Protein 8U1I (pd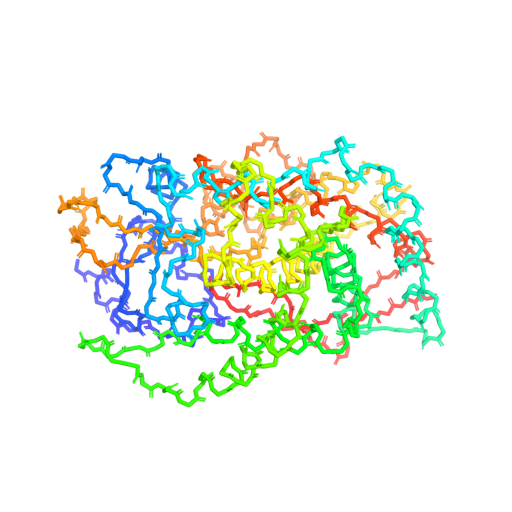b70)

Nearest PDB structures (foldseek):
  8u1i-assembly1_A  TM=1.002E+00  e=2.731E-70  Amycolatopsis thermoflava N1165
  6yct-assembly1_A  TM=9.720E-01  e=8.840E-43  Amycolatopsis sp. ATCC 39116
  6hqr-assembly1_A  TM=9.710E-01  e=1.942E-42  Amycolatopsis sp. ATCC 39116
  6ycn-assembly1_A  TM=9.716E-01  e=2.608E-42  Amycolatopsis sp. ATCC 39116
  6hqn-assembly1_A  TM=9.706E-01  e=2.483E-42  Amycolatopsis sp. ATCC 39116

Sequence (402 aa):
GDTQQEWLATVTVEEQLENDPYPIFEERLRREAPVAWIPAAHAWVASSTWEEACRTTIADDATNFRGGTSPPMHEERVLGTDHILGAEGEETHQQDLRAAVDPPLKKPRAFRRPLLEEQVRPTVRRYLEAIRGQGKAELMADYFEPISVRCVGDVIGLTDVDSSDTLRRWFHALARGIANTAMDAEEGRFTTNPGGFAPADEAGAEIRREEVLEPLVAKLSSAEPDGSALLSHYLHHGRPHGDPRTLEQLLPSLKVIIILGGLQEPGHQCAATFLGLTTRPEQLKRVTEDATLLPRRALTEGLRWMMSPVFSASSRLPLREITMGEATMRPGQTVWLSYGSANRDEAVFDDRRPDVFDLDRATHPHLAFGTGRHLLCSGSAYAPQVARIALEEELFTAFPSIRRLDPAHEEVPVWGWLFRGPQRLDVLWD

B-factor: mean 17.75, std 8.24, range [5.49, 53.95]

Solvent-accessible surface area: 16737 Å² total; per-residue (Å²): 81,107,26,142,113,44,8,71,88,6,55,9,110,86,2,21,92,83,0,61,77,15,2,61,62,0,28,151,73,17,57,7,6,76,1,54,24,0,62,2,25,2,0,0,16,37,103,0,0,92,41,0,0,52,34,56,113,28,3,67,0,0,30,8,59,1,4,89,108,3,7,20,82,102,1,15,68,11,12,56,51,136,74,3,108,25,5,41,32,1,2,19,49,31,19,108,45,101,49,2,110,74,44,10,102,124,68,3,36,54,4,0,122,133,46,6,91,60,1,112,74,97,40,118,5,34,0,2,37,42,0,1,10,6,2,1,0,26,5,9,0,34,14,6,17,2,84,144,13,80,23,96,21,0,49,122,2,4,85,8,0,10,135,0,5,12,17,0,27,14,39,92,116,22,152,53,85,77,76,54,4,0,60,42,4,65,97,4,6,59,42,0,121,139,50,3,64,69,49,7,56,111,7,34,82,125,82,93,50,48,22,5,4,82,3,0,52,80,60,49,90,194,67,73,38,1,70,27,141,82,0,20,14,0,6,28,25,25,2,6,15,23,1,13,26,5,2,23,4,4,0,1,0,0,20,0,0,26,72,79,96,141,12,23,134,108,2,25,130,60,40,113,44,1,68,112,0,2,70,9,0,8,6,22,6,0,5,34,0,0,8,22,6,11,13,3,92,124,93,20,81,43,70,182,2,42,0,114,77,60,57,12,0,2,0,0,4,0,0,0,0,17,10,88,97,43,10,126,154,6,69,43,1,35,5,91,34,85,135,77,93,38,5,10,43,12,26,40,61,23,74,47,32,16,33,38,5,15,31,35,2,0,47,0,0,0,28,18,0,4,103,28,9,83,50,6,124,55,16,107,83,73,136,32,30,34,79,1,3,2,26,14,2,1,98,104,0,13,1,43,33,164

Foldseek 3Di:
DVLQVVLQVDALQCCWAPVQVVLVVCLVPPQWDQRQQQQFIEGFALVVLQCQQAPVPFWFFFDAPLLCLQQNDDALSRDDDPLNVLQCLLAQPCLDCVNCVVCLVVPLLVQQVVLVVVVVVVQWDFCLVRHLLLSQCQSLCQQQVNNPPHSVLLVLQQVLSVQSLSQRGAHNVRHRPCPVSNVSSVVSLVVVCVVVVVVQVVCLVPPDPGSVVSSQDGPDPVVRTDDCVSCRSHVSVCSHCSSPQLSQLLQLLVVLCQVPVVSLLVCLVPLVLLLLSSQLSCLQAQQQQFQGWIFTPAQDDDPPDGGGGPGIYTYRLNSNSQHCVQFPNSNHRDSPGDDDDGQSQHDHPNRNSNVNPSSSSSSSSVNSNSPVAVQKHFDPVDDFRWTDNRGIGTPITIIHGD

Organism: NCBI:txid1068979

Radius of gyration: 20.67 Å; Cα contacts (8 Å, |Δi|>4): 746; chains: 1; bounding box: 56×45×60 Å

Secondary structure (DSSP, 8-state):
-HHHHHHTT--HHHHHH-HHHHHHHHHHH-SEEEEGGGTEEEE-SHHHHHHHHH-TTTEEE---HHHHHHT-SS-TTT--HHHHHHHHHHHSGGGSHHHHHHHIIIIIHHHHHHHHHHHHHHTEEEHIIIIIHHHHHHHHHTTTT-TTS-HHHHHHHHHHHHHHHH---B-TTS-BS-GGGGHHHHHHHHHHHHHHHHHHHHHHHS--SSHHHHHHHTTS-TT-PPPHHHHHHHHHHIIIIIHHHHHHHHHHHHHHHHTSHHHHHHHHH-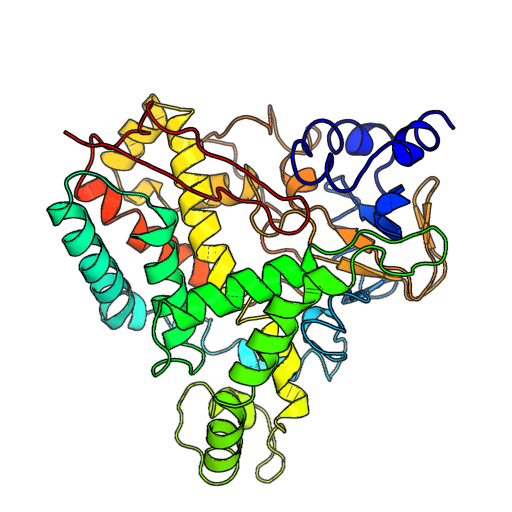GGGHHHHHHHHHHHT-SBSS-EEEEESS-EEETTEEE-TT--EEE-HHHHTT-TTTSSSTTS--TTPPP---STT--GGG--TTTTHHHHHHHHHHHHHHHH-TT-EE-TTS---EE-SSB-EES--EEE--

Structure (mmCIF, N/CA/C/O backbone):
data_8U1I
#
_entry.id   8U1I
#
_cell.length_a   57.414
_cell.length_b   62.764
_cell.length_c   58.078
_cell.angle_alpha   90.000
_cell.angle_beta   104.580
_cell.angle_gamma   90.000
#
_symmetry.space_group_name_H-M   'P 1 21 1'
#
loop_
_entity.id
_entity.type
_entity.pdbx_description
1 polymer 'Cytochrome P450'
2 non-polymer 'PROTOPORPHYRIN IX CONTAINING FE'
3 non-polymer 2,6-dimethoxy-4-methylphenol
4 non-polymer 'NITRATE ION'
5 water water
#
loop_
_atom_site.group_PDB
_atom_site.id
_atom_site.type_symbol
_atom_site.label_atom_id
_atom_site.label_alt_id
_atom_site.label_comp_id
_atom_site.label_asym_id
_atom_site.label_entity_id
_atom_site.label_seq_id
_atom_site.pdbx_PDB_ins_code
_atom_site.Cartn_x
_atom_site.Cartn_y
_atom_site.Cartn_z
_atom_site.occupancy
_atom_site.B_iso_or_equiv
_atom_site.auth_seq_id
_atom_site.auth_comp_id
_atom_site.auth_asym_id
_atom_site.auth_atom_id
_atom_site.pdbx_PDB_model_num
ATOM 1 N N . GLY A 1 11 ? 4.41016 7.95470 -27.84684 1.000 27.51750 9 GLY A N 1
ATOM 2 C CA . GLY A 1 11 ? 4.92084 6.69737 -28.36661 1.000 25.54693 9 GLY A CA 1
ATOM 3 C C . GLY A 1 11 ? 6.39704 6.47879 -28.08981 1.000 23.10402 9 GLY A C 1
ATOM 4 O O . GLY A 1 11 ? 6.78817 5.38653 -27.66488 1.000 22.37930 9 GLY A O 1
ATOM 5 N N . ASP A 1 12 ? 7.21349 7.51965 -28.30356 1.000 22.69382 10 ASP A N 1
ATOM 6 C CA . ASP A 1 12 ? 8.63497 7.41064 -27.98854 1.000 21.69004 10 ASP A CA 1
ATOM 7 C C . ASP A 1 12 ? 8.84607 7.05765 -26.52314 1.000 18.96171 10 ASP A C 1
ATOM 8 O O . ASP A 1 12 ? 9.69687 6.22517 -26.19523 1.000 17.66482 10 ASP A O 1
ATOM 13 N N . THR A 1 13 ? 8.09744 7.70042 -25.62477 1.000 18.77192 11 THR A N 1
ATOM 14 C CA . THR A 1 13 ? 8.28079 7.43828 -24.20365 1.000 18.20542 11 THR A CA 1
ATOM 15 C C . THR A 1 13 ? 7.89522 6.00359 -23.86537 1.000 16.62891 11 THR A C 1
ATOM 16 O O . THR A 1 13 ? 8.62324 5.31244 -23.14012 1.000 16.73790 11 THR A O 1
ATOM 20 N N . GLN A 1 14 ? 6.77428 5.52408 -24.40788 1.000 17.79021 12 GLN A N 1
ATOM 21 C CA A GLN A 1 14 ? 6.35564 4.14966 -24.14526 0.530 17.55885 12 GLN A CA 1
ATOM 22 C CA B GLN A 1 14 ? 6.36228 4.15152 -24.13344 0.470 18.09633 12 GLN A CA 1
ATOM 23 C C . GLN A 1 14 ? 7.37698 3.14410 -24.67047 1.000 16.45288 12 GLN A C 1
ATOM 24 O O . GLN A 1 14 ? 7.68240 2.14308 -24.00590 1.000 16.21976 12 GLN A O 1
ATOM 35 N N . GLU A 1 15 ? 7.92833 3.39559 -25.86195 1.000 15.47845 13 GLU A N 1
ATOM 36 C CA . GLU A 1 15 ? 8.94905 2.49679 -26.40314 1.000 14.89615 13 GLU A CA 1
ATOM 37 C C . GLU A 1 15 ? 10.16827 2.44955 -25.49531 1.000 13.91817 13 GLU A C 1
ATOM 38 O O . GLU A 1 15 ? 10.69447 1.37528 -25.19028 1.000 14.67849 13 GLU A O 1
ATOM 44 N N . TRP A 1 16 ? 10.59962 3.60764 -25.00720 1.000 13.76577 14 TRP A N 1
ATOM 45 C CA . TRP A 1 16 ? 11.74521 3.66347 -24.11026 1.000 13.97733 14 TRP A CA 1
ATOM 46 C C . TRP A 1 16 ? 11.44737 2.93923 -22.80193 1.000 13.63003 14 TRP A C 1
ATOM 47 O O . TRP A 1 16 ? 12.27895 2.16843 -22.29954 1.000 13.69237 14 TRP A O 1
ATOM 58 N N . LEU A 1 17 ? 10.25031 3.13221 -22.24846 1.000 13.84162 15 LEU A N 1
ATOM 59 C CA . LEU A 1 17 ? 9.95977 2.47068 -20.97988 1.000 14.08998 15 LEU A CA 1
ATOM 60 C C . LEU A 1 17 ? 9.95922 0.95263 -21.11176 1.000 13.45025 15 LEU A C 1
ATOM 61 O O . LEU A 1 17 ? 10.25500 0.24998 -20.14433 1.000 13.79614 15 LEU A O 1
ATOM 66 N N . ALA A 1 18 ? 9.64998 0.42501 -22.30126 1.000 13.44508 16 ALA A N 1
ATOM 67 C CA . ALA A 1 18 ? 9.70165 -1.01948 -22.47993 1.000 14.02653 16 ALA A CA 1
ATOM 68 C C . ALA A 1 18 ? 11.12804 -1.55308 -22.39275 1.000 14.32712 16 ALA A C 1
ATOM 69 O O . ALA A 1 18 ? 11.31609 -2.75843 -22.20407 1.000 15.79525 16 ALA A O 1
ATOM 71 N N . THR A 1 19 ? 12.13039 -0.67668 -22.48924 1.000 13.76115 17 THR A N 1
ATOM 72 C CA . THR A 1 19 ? 13.52860 -1.08656 -22.42889 1.000 14.24457 17 THR A CA 1
ATOM 73 C C . THR A 1 19 ? 14.12287 -0.93469 -21.03811 1.000 13.63570 17 THR A C 1
ATOM 74 O O . THR A 1 19 ? 15.26215 -1.36301 -20.81668 1.000 15.51138 17 THR A O 1
ATOM 78 N N . VAL A 1 20 ? 13.41433 -0.29441 -20.11590 1.000 13.14592 18 VAL A N 1
ATOM 79 C CA . VAL A 1 20 ? 13.97017 -0.02162 -18.79954 1.000 13.81176 18 VAL A CA 1
ATOM 80 C C . VAL A 1 20 ? 13.86796 -1.27877 -17.94776 1.000 13.74006 18 VAL A C 1
ATOM 81 O O . VAL A 1 20 ? 12.80378 -1.89493 -17.85940 1.000 15.34488 18 VAL A O 1
ATOM 85 N N . THR A 1 21 ? 14.96960 -1.66677 -17.32763 1.000 13.65559 19 THR A N 1
ATOM 86 C CA . THR A 1 21 ? 14.95206 -2.85027 -16.47885 1.000 13.70812 19 THR A CA 1
ATOM 87 C C . THR A 1 21 ? 14.93411 -2.44574 -15.01205 1.000 12.65023 19 THR A C 1
ATOM 88 O O . THR A 1 21 ? 15.30519 -1.32569 -14.64537 1.000 12.77252 19 THR A O 1
ATOM 92 N N . VAL A 1 22 ? 14.55060 -3.40407 -14.16150 1.000 13.10804 20 VAL A N 1
ATOM 93 C CA . VAL A 1 22 ? 14.63064 -3.16186 -12.72154 1.000 12.99715 20 VAL A CA 1
ATOM 94 C C . VAL A 1 22 ? 16.06580 -2.84909 -12.32558 1.000 12.66272 20 VAL A C 1
ATOM 95 O O . VAL A 1 22 ? 16.31457 -1.96636 -11.49950 1.000 12.32280 20 VAL A O 1
ATOM 99 N N . GLU A 1 23 ? 17.03531 -3.53168 -12.95037 1.000 14.34019 21 GLU A N 1
ATOM 100 C CA A GLU A 1 23 ? 18.44089 -3.28664 -12.64662 0.566 15.16696 21 GLU A CA 1
ATOM 101 C CA B GLU A 1 23 ? 18.44253 -3.28601 -12.64081 0.434 14.55944 21 GLU A CA 1
ATOM 102 C C . GLU A 1 23 ? 18.83332 -1.84218 -12.94758 1.000 13.63436 21 GLU A C 1
ATOM 103 O O . GLU A 1 23 ? 19.55978 -1.20580 -12.16279 1.000 13.35848 21 GLU A O 1
ATOM 114 N N . GLN A 1 24 ? 18.35682 -1.29846 -14.07622 1.000 13.24162 22 GLN A N 1
ATOM 115 C CA . GLN A 1 24 ? 18.67073 0.08786 -14.40869 1.000 12.98213 22 GLN A CA 1
ATOM 116 C C . GLN A 1 24 ? 18.05231 1.04724 -13.40360 1.000 10.88388 22 GLN A C 1
ATOM 117 O O . GLN A 1 24 ? 18.69006 2.03086 -12.99661 1.000 12.09586 22 GLN A O 1
ATOM 123 N N . LEU A 1 25 ? 16.80707 0.78498 -13.00309 1.000 10.72100 23 LEU A N 1
ATOM 124 C CA . LEU A 1 25 ? 16.17400 1.60932 -11.97517 1.000 10.20393 23 LEU A CA 1
ATOM 125 C C . LEU A 1 25 ? 16.95680 1.55568 -10.67190 1.000 10.10627 23 LEU A C 1
ATOM 126 O O . LEU A 1 25 ? 17.09341 2.57286 -9.98690 1.000 10.54839 23 LEU A O 1
ATOM 131 N N . GLU A 1 26 ? 17.46848 0.37038 -10.30948 1.000 10.33540 24 GLU A N 1
ATOM 132 C CA . GLU A 1 26 ? 18.17395 0.22310 -9.03732 1.000 10.68928 24 GLU A CA 1
ATOM 133 C C . GLU A 1 26 ? 19.53035 0.91017 -9.07061 1.000 10.69753 24 GLU A C 1
ATOM 134 O O . GLU A 1 26 ? 19.99717 1.41833 -8.04324 1.000 12.27130 24 GLU A O 1
ATOM 140 N N . ASN A 1 27 ? 20.20182 0.89101 -10.22734 1.000 11.12248 25 ASN A N 1
ATOM 141 C CA . ASN A 1 27 ? 21.59152 1.30211 -10.27877 1.000 12.57217 25 ASN A CA 1
ATOM 142 C C . ASN A 1 27 ? 21.78818 2.69006 -10.85985 1.000 11.87644 25 ASN A C 1
ATOM 143 O O . ASN A 1 27 ? 22.79985 3.32436 -10.53567 1.000 13.66904 25 ASN A O 1
ATOM 148 N N . ASP A 1 28 ? 20.84795 3.18179 -11.66810 1.000 11.35537 26 ASP A N 1
ATOM 149 C CA . ASP A 1 28 ? 21.04633 4.50563 -12.25229 1.000 12.29890 26 ASP A CA 1
ATOM 150 C C . ASP A 1 28 ? 19.67818 5.15401 -12.45056 1.000 12.41413 26 ASP A C 1
ATOM 151 O O . ASP A 1 28 ? 19.27160 5.47275 -13.57647 1.000 12.77961 26 ASP A O 1
ATOM 156 N N . PRO A 1 29 ? 18.94773 5.41427 -11.35779 1.000 10.99646 27 PRO A N 1
ATOM 157 C CA . PRO A 1 29 ? 17.58377 5.94101 -11.50873 1.000 10.99104 27 PRO A CA 1
ATOM 158 C C . PRO A 1 29 ? 17.52447 7.38860 -11.98441 1.000 10.32127 27 PRO A C 1
ATOM 159 O O . PRO A 1 29 ? 16.50542 7.77245 -12.56913 1.000 10.52170 27 PRO A O 1
ATOM 163 N N . TYR A 1 30 ? 18.51448 8.22822 -11.67435 1.000 10.80617 28 TYR A N 1
ATOM 164 C CA . TYR A 1 30 ? 18.29614 9.66196 -11.87877 1.000 10.57828 28 TYR A CA 1
ATOM 165 C C . TYR A 1 30 ? 18.02809 10.02931 -13.33080 1.000 11.10127 28 TYR A C 1
ATOM 166 O O . TYR A 1 30 ? 17.10949 10.83134 -13.57900 1.000 11.44231 28 TYR A O 1
ATOM 175 N N . PRO A 1 31 ? 18.72233 9.46265 -14.32508 1.000 11.42602 29 PRO A N 1
ATOM 176 C CA . PRO A 1 31 ? 18.39392 9.81763 -15.71676 1.000 11.92298 29 PRO A CA 1
ATOM 177 C C . PRO A 1 31 ? 17.03005 9.32968 -16.13718 1.000 11.48277 29 PRO A C 1
ATOM 178 O O . PRO A 1 31 ? 16.38951 9.94850 -16.99318 1.000 12.26169 29 PRO A O 1
ATOM 182 N N . ILE A 1 32 ? 16.57243 8.22132 -15.55826 1.000 10.06539 30 ILE A N 1
ATOM 183 C CA . ILE A 1 32 ? 15.24899 7.72501 -15.88000 1.000 9.73533 30 ILE A CA 1
ATOM 184 C C . ILE A 1 32 ? 14.19622 8.69004 -15.37030 1.000 9.20354 30 ILE A C 1
ATOM 185 O O . ILE A 1 32 ? 13.28799 9.09041 -16.10816 1.000 9.86735 30 ILE A O 1
ATOM 190 N N . PHE A 1 33 ? 14.29184 9.06647 -14.08616 1.000 9.75074 31 PHE A N 1
ATOM 191 C CA . PHE A 1 33 ? 13.31676 10.00585 -13.54634 1.000 9.97211 31 PHE A CA 1
ATOM 192 C C . PHE A 1 33 ? 13.40491 11.38361 -14.18499 1.000 9.83126 31 PHE A C 1
ATOM 193 O O . PHE A 1 33 ? 12.37688 12.04776 -14.30625 1.000 10.21641 31 PHE A O 1
ATOM 201 N N . GLU A 1 34 ? 14.59301 11.83114 -14.58566 1.000 10.13718 32 GLU A N 1
ATOM 202 C CA A GLU A 1 34 ? 14.68600 13.10592 -15.29110 0.519 11.15130 32 GLU A CA 1
ATOM 203 C CA B GLU A 1 34 ? 14.69395 13.10228 -15.29421 0.481 11.39402 32 GLU A CA 1
ATOM 204 C C . GLU A 1 34 ? 13.85198 13.07840 -16.56480 1.000 10.96103 32 GLU A C 1
ATOM 205 O O . GLU A 1 34 ? 13.13573 14.04186 -16.87259 1.000 12.22811 32 GLU A O 1
ATOM 216 N N . ARG A 1 35 ? 13.92101 11.97750 -17.31699 1.000 11.05336 33 ARG A N 1
ATOM 217 C CA . ARG A 1 35 ? 13.13071 11.89157 -18.53404 1.000 12.17657 33 ARG A CA 1
ATOM 218 C C . ARG A 1 35 ? 11.64789 11.78019 -18.22817 1.000 10.96605 33 ARG A C 1
ATOM 219 O O . ARG A 1 35 ? 10.81645 12.41014 -18.89795 1.000 12.29644 33 ARG A O 1
ATOM 227 N N . LEU A 1 36 ? 11.28774 10.96356 -17.23169 1.000 10.57842 34 LEU A N 1
ATOM 228 C CA . LEU A 1 36 ? 9.88359 10.84667 -16.86060 1.000 9.71139 34 LEU A CA 1
ATOM 229 C C . LEU A 1 36 ? 9.29112 12.19351 -16.44395 1.000 10.04302 34 LEU A C 1
ATOM 230 O O . LEU A 1 36 ? 8.14916 12.50527 -16.79480 1.000 11.11984 34 LEU A O 1
ATOM 235 N N . ARG A 1 37 ? 10.02148 12.98254 -15.65190 1.000 10.29976 35 ARG A N 1
ATOM 236 C CA . ARG A 1 37 ? 9.45665 14.26834 -15.22959 1.000 11.10253 35 ARG A CA 1
ATOM 237 C C . ARG A 1 37 ? 9.11899 15.13941 -16.42164 1.000 12.85605 35 ARG A C 1
ATOM 238 O O . ARG A 1 37 ? 8.12009 15.86881 -16.39200 1.000 14.27012 35 ARG A O 1
ATOM 246 N N . ARG A 1 38 ? 9.92354 15.05286 -17.48728 1.000 13.57818 36 ARG A N 1
ATOM 247 C CA . ARG A 1 38 ? 9.69172 15.85463 -18.68118 1.000 15.24529 36 ARG A CA 1
ATOM 248 C C . ARG A 1 38 ? 8.56320 15.28179 -19.53216 1.000 15.44502 36 ARG A C 1
ATOM 249 O O . ARG A 1 38 ? 7.76039 16.03658 -20.09272 1.000 18.36812 36 ARG A O 1
ATOM 257 N N . GLU A 1 39 ? 8.48020 13.95646 -19.64048 1.000 13.69326 37 GLU A N 1
ATOM 258 C CA . GLU A 1 39 ? 7.69722 13.30471 -20.68228 1.000 14.32939 37 GLU A CA 1
ATOM 259 C C . GLU A 1 39 ? 6.44432 12.59479 -20.19840 1.000 12.80666 37 GLU A C 1
ATOM 260 O O . GLU A 1 39 ? 5.51363 12.42508 -20.99069 1.000 14.42893 37 GLU A O 1
ATOM 266 N N . ALA A 1 40 ? 6.39063 12.14511 -18.94171 1.000 12.01123 38 ALA A N 1
ATOM 267 C CA . ALA A 1 40 ? 5.27845 11.30540 -18.51434 1.000 11.87260 38 ALA A CA 1
ATOM 268 C C . ALA A 1 40 ? 5.20788 11.34086 -16.99645 1.000 10.44293 38 ALA A C 1
ATOM 269 O O . ALA A 1 40 ? 5.75975 10.44767 -16.32751 1.000 11.33459 38 ALA A O 1
ATOM 271 N N . PRO A 1 41 ? 4.56043 12.36123 -16.42137 1.000 10.49879 39 PRO A N 1
ATOM 272 C CA . PRO A 1 41 ? 4.47646 12.47891 -14.95093 1.000 10.46936 39 PRO A CA 1
ATOM 273 C C . PRO A 1 41 ? 3.95325 11.24876 -14.24172 1.000 9.87524 39 PRO A C 1
ATOM 274 O O . PRO A 1 41 ? 4.35501 11.00079 -13.09697 1.000 9.57138 39 PRO A O 1
ATOM 278 N N . VAL A 1 42 ? 3.04400 10.51352 -14.86506 1.000 9.26303 40 VAL A N 1
ATOM 279 C CA . VAL A 1 42 ? 2.64571 9.18209 -14.40920 1.000 9.38389 40 VAL A CA 1
ATOM 280 C C . VAL A 1 42 ? 2.87677 8.23330 -15.57612 1.000 9.32812 40 VAL A C 1
ATOM 281 O O . VAL A 1 42 ? 2.42907 8.52231 -16.69295 1.000 10.92498 40 VAL A O 1
ATOM 285 N N . ALA A 1 43 ? 3.55877 7.10973 -15.32596 1.000 9.89845 41 ALA A N 1
ATOM 286 C CA . ALA A 1 43 ? 3.95941 6.24774 -16.42694 1.000 10.44864 41 ALA A CA 1
ATOM 287 C C . ALA A 1 43 ? 3.93670 4.79869 -15.96628 1.000 10.45810 41 ALA A C 1
ATOM 288 O O . ALA A 1 43 ? 4.24138 4.49334 -14.81492 1.000 10.33500 41 ALA A O 1
ATOM 290 N N . TRP A 1 44 ? 3.58818 3.90389 -16.88353 1.000 10.56050 42 TRP A N 1
ATOM 291 C CA . TRP A 1 44 ? 3.62683 2.46889 -16.62846 1.000 10.66487 42 TRP A CA 1
ATOM 292 C C . TRP A 1 44 ? 5.03424 1.96498 -16.88787 1.000 10.61364 42 TRP A C 1
ATOM 293 O O . TRP A 1 44 ? 5.60016 2.21026 -17.95348 1.000 11.80889 42 TRP A O 1
ATOM 304 N N . ILE A 1 45 ? 5.56039 1.19843 -15.93952 1.000 10.27717 43 ILE A N 1
ATOM 305 C CA . ILE A 1 45 ? 6.89118 0.60021 -16.01366 1.000 11.73690 43 ILE A CA 1
ATOM 306 C C . ILE A 1 45 ? 6.68240 -0.89753 -16.20395 1.000 11.06517 43 ILE A C 1
ATOM 307 O O . ILE A 1 45 ? 6.42979 -1.61363 -15.21791 1.000 11.18907 43 ILE A O 1
ATOM 312 N N . PRO A 1 46 ? 6.76950 -1.42633 -17.43283 1.000 11.48054 44 PRO A N 1
ATOM 313 C CA . PRO A 1 46 ? 6.49551 -2.86458 -17.60325 1.000 12.65023 44 PRO A CA 1
ATOM 314 C C . PRO A 1 46 ? 7.36428 -3.76188 -16.73849 1.000 11.76247 44 PRO A C 1
ATOM 315 O O . PRO A 1 46 ? 6.87444 -4.78069 -16.22080 1.000 13.17315 44 PRO A O 1
ATOM 319 N N . ALA A 1 47 ? 8.63901 -3.41479 -16.53846 1.000 11.91344 45 ALA A N 1
ATOM 320 C CA . ALA A 1 47 ? 9.52854 -4.28607 -15.77123 1.000 12.79556 45 ALA A CA 1
ATOM 321 C C . ALA A 1 47 ? 9.06070 -4.48257 -14.33858 1.000 12.22622 45 ALA A C 1
ATOM 322 O O . ALA A 1 47 ? 9.38790 -5.50109 -13.71755 1.000 13.40716 45 ALA A O 1
ATOM 324 N N . ALA A 1 48 ? 8.31861 -3.52076 -13.79778 1.000 11.60034 46 ALA A N 1
ATOM 325 C CA . ALA A 1 48 ? 7.81878 -3.57945 -12.43552 1.000 10.75653 46 ALA A CA 1
ATOM 326 C C . ALA A 1 48 ? 6.31700 -3.81782 -12.36438 1.000 10.56596 46 ALA A C 1
ATOM 327 O O . ALA A 1 48 ? 5.78003 -3.86911 -11.25253 1.000 10.60056 46 ALA A O 1
ATOM 329 N N . HIS A 1 49 ? 5.62864 -3.97189 -13.50130 1.000 9.96423 47 HIS A N 1
ATOM 330 C CA . HIS A 1 49 ? 4.18614 -4.16190 -13.53497 1.000 10.78812 47 HIS A CA 1
ATOM 331 C C . HIS A 1 49 ? 3.46729 -3.14780 -12.64663 1.000 10.03783 47 HIS A C 1
ATOM 332 O O . HIS A 1 49 ? 2.62772 -3.50769 -11.82570 1.000 10.47855 47 HIS A O 1
ATOM 339 N N . ALA A 1 50 ? 3.79125 -1.86625 -12.81579 1.000 9.76238 48 ALA A N 1
ATOM 340 C CA . ALA A 1 50 ? 3.20655 -0.84480 -11.95211 1.000 9.49069 48 ALA A CA 1
ATOM 341 C C . ALA A 1 50 ? 3.40181 0.51950 -12.58580 1.000 9.47040 48 ALA A C 1
ATOM 342 O O . ALA A 1 50 ? 4.24888 0.69722 -13.46276 1.000 9.71698 48 ALA A O 1
ATOM 344 N N . TRP A 1 51 ? 2.59460 1.47858 -12.12611 1.000 9.48435 49 TRP A N 1
ATOM 345 C CA . TRP A 1 51 ? 2.76358 2.88104 -12.47331 1.000 9.17712 49 TRP A CA 1
ATOM 346 C C . TRP A 1 51 ? 3.76965 3.52350 -11.53078 1.000 8.72890 49 TRP A C 1
ATOM 347 O O . TRP A 1 51 ? 3.93123 3.08513 -10.38653 1.000 9.13832 49 TRP A O 1
ATOM 358 N N . VAL A 1 52 ? 4.38883 4.60856 -12.00011 1.000 8.56625 50 VAL A N 1
ATOM 359 C CA . VAL A 1 52 ? 5.18068 5.46782 -11.12554 1.000 8.77620 50 VAL A CA 1
ATOM 360 C C . VAL A 1 52 ? 4.84040 6.91351 -11.43658 1.000 8.29606 50 VAL A C 1
ATOM 361 O O . VAL A 1 52 ? 4.77293 7.31185 -12.60623 1.000 9.24003 50 VAL A O 1
ATOM 365 N N . ALA A 1 53 ? 4.70226 7.70758 -10.38487 1.000 8.31198 51 ALA A N 1
ATOM 366 C CA . ALA A 1 53 ? 4.54332 9.15536 -10.48971 1.000 8.52098 51 ALA A CA 1
ATOM 367 C C . ALA A 1 53 ? 5.88597 9.79406 -10.19297 1.000 7.94017 51 ALA A C 1
ATOM 368 O O . ALA A 1 53 ? 6.53938 9.44789 -9.19966 1.000 8.62613 51 ALA A O 1
ATOM 370 N N . SER A 1 54 ? 6.31614 10.73791 -11.05379 1.000 8.37118 52 SER A N 1
ATOM 371 C CA A SER A 1 54 ? 7.67672 11.25291 -10.98141 0.483 8.51591 52 SER A CA 1
ATOM 372 C CA B SER A 1 54 ? 7.67594 11.25739 -10.99062 0.517 8.46411 52 SER A CA 1
ATOM 373 C C . SER A 1 54 ? 7.77489 12.74841 -10.71598 1.000 8.03530 52 SER A C 1
ATOM 374 O O . SER A 1 54 ? 8.83003 13.19368 -10.26564 1.000 9.02840 52 SER A O 1
ATOM 379 N N . THR A 1 55 ? 6.74243 13.53540 -11.00967 1.000 8.81887 53 THR A N 1
ATOM 380 C CA . THR A 1 55 ? 6.84140 14.96550 -10.75138 1.000 8.92503 53 THR A CA 1
ATOM 381 C C . THR A 1 55 ? 6.32775 15.27765 -9.35663 1.000 8.80369 53 THR A C 1
ATOM 382 O O . THR A 1 55 ? 5.59693 14.49672 -8.73252 1.000 8.62333 53 THR A O 1
ATOM 386 N N . TRP A 1 56 ? 6.68803 16.46849 -8.87344 1.000 8.99523 54 TRP A N 1
ATOM 387 C CA . TRP A 1 56 ? 6.15599 16.94614 -7.60802 1.000 8.51848 54 TRP A CA 1
ATOM 388 C C . TRP A 1 56 ? 4.62932 16.93706 -7.62096 1.000 7.90244 54 TRP A C 1
ATOM 389 O O . TRP A 1 56 ? 3.97732 16.40625 -6.71048 1.000 9.31789 54 TRP A O 1
ATOM 400 N N . GLU A 1 57 ? 4.02858 17.56962 -8.63199 1.000 8.51968 55 GLU A N 1
ATOM 401 C CA A GLU A 1 57 ? 2.57287 17.68758 -8.71011 0.320 7.37361 55 GLU A CA 1
ATOM 402 C CA B GLU A 1 57 ? 2.58215 17.67331 -8.58206 0.680 9.99128 55 GLU A CA 1
ATOM 403 C C . GLU A 1 57 ? 1.89454 16.32420 -8.77320 1.000 8.39794 55 GLU A C 1
ATOM 404 O O . GLU A 1 57 ? 0.85474 16.09806 -8.15759 1.000 9.08145 55 GLU A O 1
ATOM 415 N N . ALA A 1 58 ? 2.43272 15.41931 -9.59274 1.000 8.81568 56 ALA A N 1
ATOM 416 C CA . ALA A 1 58 ? 1.75710 14.12543 -9.70976 1.000 8.33966 56 ALA A CA 1
ATOM 417 C C . ALA A 1 58 ? 1.82761 13.37984 -8.38179 1.000 8.22024 56 ALA A C 1
ATOM 418 O O . ALA A 1 58 ? 0.83215 12.79865 -7.92634 1.000 9.05471 56 ALA A O 1
ATOM 420 N N . CYS A 1 59 ? 2.99608 13.39437 -7.74372 1.000 7.94564 57 CYS A N 1
ATOM 421 C CA . CYS A 1 59 ? 3.13748 12.71245 -6.45811 1.000 7.77807 57 CYS A CA 1
ATOM 422 C C . CYS A 1 59 ? 2.23859 13.33195 -5.41636 1.000 8.87074 57 CYS A C 1
ATOM 423 O O . CYS A 1 59 ? 1.57774 12.62471 -4.65168 1.000 9.60050 57 CYS A O 1
ATOM 426 N N . ARG A 1 60 ? 2.26864 14.66431 -5.31092 1.000 9.13905 58 ARG A N 1
ATOM 427 C CA . ARG A 1 60 ? 1.51653 15.31395 -4.24661 1.000 10.38264 58 ARG A CA 1
ATOM 428 C C . ARG A 1 60 ? 0.03305 15.08016 -4.43789 1.000 10.31114 58 ARG A C 1
ATOM 429 O O . ARG A 1 60 ? -0.69051 14.77520 -3.47483 1.000 10.94535 58 ARG A O 1
ATOM 437 N N . THR A 1 61 ? -0.44723 15.22448 -5.66830 1.000 9.46004 59 THR A N 1
ATOM 438 C CA A THR A 1 61 ? -1.87392 15.09144 -5.90481 0.807 9.93947 59 THR A CA 1
ATOM 439 C CA B THR A 1 61 ? -1.88454 15.08926 -5.88187 0.193 10.17180 59 THR A CA 1
ATOM 440 C C . THR A 1 61 ? -2.35674 13.68047 -5.60116 1.000 10.49582 59 THR A C 1
ATOM 441 O O . THR A 1 61 ? -3.38344 13.49737 -4.93364 1.000 12.23449 59 THR A O 1
ATOM 448 N N . ILE A 1 62 ? -1.63058 12.67183 -6.09971 1.000 9.57785 60 ILE A N 1
ATOM 449 C CA . ILE A 1 62 ? -2.06055 11.29465 -5.87233 1.000 9.21304 60 ILE A CA 1
ATOM 450 C C . ILE A 1 62 ? -1.97093 10.94612 -4.39272 1.000 8.75029 60 ILE A C 1
ATOM 451 O O . ILE A 1 62 ? -2.85941 10.26190 -3.84681 1.000 10.09929 60 ILE A O 1
ATOM 456 N N . ALA A 1 63 ? -0.90623 11.41192 -3.72490 1.000 9.21609 61 ALA A N 1
ATOM 457 C CA . ALA A 1 63 ? -0.76047 11.12187 -2.29925 1.000 8.89072 61 ALA A CA 1
ATOM 458 C C . ALA A 1 63 ? -1.88733 11.71013 -1.48880 1.000 9.47923 61 ALA A C 1
ATOM 459 O O . ALA A 1 63 ? -2.39586 11.04655 -0.58156 1.000 9.48724 61 ALA A O 1
ATOM 461 N N . ASP A 1 64 ? -2.24358 12.95864 -1.76981 1.000 9.47381 62 ASP A N 1
ATOM 462 C CA . ASP A 1 64 ? -3.21136 13.66476 -0.94691 1.000 10.25829 62 ASP A CA 1
ATOM 463 C C . ASP A 1 64 ? -4.64997 13.28868 -1.26302 1.000 10.28858 62 ASP A C 1
ATOM 464 O O . ASP A 1 64 ? -5.50934 13.38680 -0.37734 1.000 11.83652 62 ASP A O 1
ATOM 469 N N . ASP A 1 65 ? -4.93970 12.86884 -2.49980 1.000 10.33895 63 ASP A N 1
ATOM 470 C CA . ASP A 1 65 ? -6.32387 12.71375 -2.96844 1.000 10.82071 63 ASP A CA 1
ATOM 471 C C . ASP A 1 65 ? -6.91297 11.42519 -2.39889 1.000 11.37892 63 ASP A C 1
ATOM 472 O O . ASP A 1 65 ? -6.72283 10.34040 -2.95025 1.000 12.65755 63 ASP A O 1
ATOM 477 N N . ALA A 1 66 ? -7.62916 11.54933 -1.29176 1.000 11.83472 64 ALA A N 1
ATOM 478 C 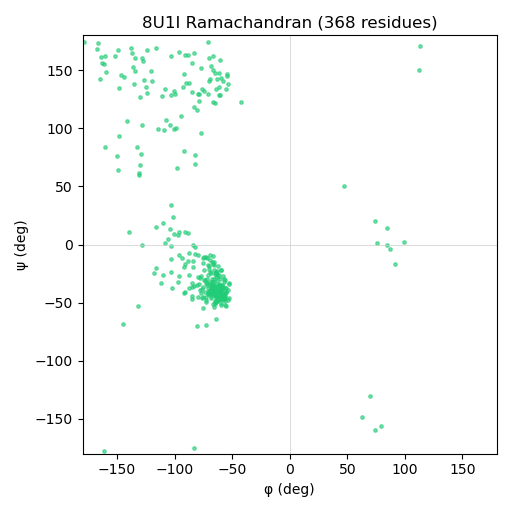CA . ALA A 1 66 ? -8.21297 10.40596 -0.61103 1.000 12.52435 64 ALA A CA 1
ATOM 479 C C . ALA A 1 66 ? -9.54628 10.00148 -1.21312 1.000 13.05837 64 ALA A C 1
ATOM 480 O O . ALA A 1 66 ? -10.16508 9.04724 -0.72877 1.000 16.82291 64 ALA A O 1
ATOM 482 N N . THR A 1 67 ? -10.00949 10.69969 -2.23694 1.000 12.62323 65 THR A N 1
ATOM 483 C CA . THR A 1 67 ? -11.26439 10.40473 -2.90614 1.000 14.43707 65 THR A CA 1
ATOM 484 C C . THR A 1 67 ? -11.04277 9.45273 -4.08219 1.000 13.66021 65 THR A C 1
ATOM 485 O O . THR A 1 67 ? -11.80656 8.49421 -4.28041 1.000 15.85415 65 THR A O 1
ATOM 489 N N . ASN A 1 68 ? -9.97610 9.67681 -4.83504 1.000 12.95900 66 ASN A N 1
ATOM 490 C CA . ASN A 1 68 ? -9.72445 8.89033 -6.02520 1.000 12.59200 66 ASN A CA 1
ATOM 491 C C . ASN A 1 68 ? -8.65536 7.83997 -5.83926 1.000 11.71881 66 ASN A C 1
ATOM 492 O O . ASN A 1 68 ? -8.50886 6.97456 -6.70943 1.000 11.88999 66 ASN A O 1
ATOM 497 N N . PHE A 1 69 ? -7.90049 7.90928 -4.75630 1.000 10.85985 67 PHE A N 1
ATOM 498 C CA . PHE A 1 69 ? -6.84288 6.95596 -4.47567 1.000 10.00024 67 PHE A CA 1
ATOM 499 C C . PHE A 1 69 ? -6.95132 6.52863 -3.02328 1.000 10.73020 67 PHE A C 1
ATOM 500 O O . PHE A 1 69 ? -7.43326 7.27183 -2.16909 1.000 13.97792 67 PHE A O 1
ATOM 508 N N . ARG A 1 70 ? -6.54609 5.29602 -2.76116 1.000 10.28950 68 ARG A N 1
ATOM 509 C CA . ARG A 1 70 ? -6.39697 4.75299 -1.41514 1.000 10.40065 68 ARG A CA 1
ATOM 510 C C . ARG A 1 70 ? -4.92677 4.43120 -1.17233 1.000 9.23130 68 ARG A C 1
ATOM 511 O O . ARG A 1 70 ? -4.10479 4.40615 -2.10175 1.000 9.46125 68 ARG A O 1
ATOM 519 N N . GLY A 1 71 ? -4.60195 4.13486 0.09095 1.000 9.65165 69 GLY A N 1
ATOM 520 C CA . GLY A 1 71 ? -3.25119 3.77802 0.44659 1.000 8.92559 69 GLY A CA 1
ATOM 521 C C . GLY A 1 71 ? -2.74041 2.62453 -0.39765 1.000 8.40006 69 GLY A C 1
ATOM 522 O O . GLY A 1 71 ? -3.50441 1.72317 -0.77413 1.000 9.89249 69 GLY A O 1
ATOM 523 N N . GLY A 1 72 ? -1.45380 2.63672 -0.68893 1.000 9.08144 70 GLY A N 1
ATOM 524 C CA . GLY A 1 72 ? -0.90826 1.68962 -1.64130 1.000 9.53106 70 GLY A CA 1
ATOM 525 C C . GLY A 1 72 ? -0.58982 0.33698 -1.05855 1.000 9.08317 70 GLY A C 1
ATOM 526 O O . GLY A 1 72 ? -0.53690 0.12733 0.14738 1.000 10.23710 70 GLY A O 1
ATOM 527 N N . THR A 1 73 ? -0.40025 -0.59700 -1.97489 1.000 9.81497 71 THR A N 1
ATOM 528 C CA . THR A 1 73 ? 0.09302 -1.92588 -1.68192 1.000 9.36811 71 THR A CA 1
ATOM 529 C C . THR A 1 73 ? 0.60907 -2.48997 -2.99626 1.000 8.91384 71 THR A C 1
ATOM 530 O O . THR A 1 73 ? 0.62014 -1.81393 -4.03973 1.000 9.83885 71 THR A O 1
ATOM 534 N N . SER A 1 74 ? 1.06390 -3.73841 -2.92555 1.000 9.54535 72 SER A N 1
ATOM 535 C CA . SER A 1 74 ? 1.62724 -4.42298 -4.07624 1.000 9.72115 72 SER A CA 1
ATOM 536 C C . SER A 1 74 ? 1.74474 -5.89527 -3.70002 1.000 9.37380 72 SER A C 1
ATOM 537 O O . SER A 1 74 ? 1.64399 -6.25818 -2.51867 1.000 9.33057 72 SER A O 1
ATOM 540 N N . PRO A 1 75 ? 2.01831 -6.77490 -4.66141 1.000 9.54268 73 PRO A N 1
ATOM 541 C CA A PRO A 1 75 ? 2.24340 -8.17472 -4.26710 0.556 10.14982 73 PRO A CA 1
ATOM 542 C CA B PRO A 1 75 ? 2.27373 -8.18034 -4.30811 0.444 10.17559 73 PRO A CA 1
ATOM 543 C C . PRO A 1 75 ? 3.45385 -8.34413 -3.35840 1.000 9.70013 73 PRO A C 1
ATOM 544 O O . PRO A 1 75 ? 3.45292 -9.23975 -2.51175 1.000 10.23932 73 PRO A O 1
ATOM 551 N N . MET A 1 76 ? 4.46998 -7.47286 -3.44915 1.000 9.66703 74 MET A N 1
ATOM 552 C CA . MET A 1 76 ? 5.60042 -7.53722 -2.51809 1.000 9.82999 74 MET A CA 1
ATOM 553 C C . MET A 1 76 ? 5.16674 -7.09579 -1.13893 1.000 10.01661 74 MET A C 1
ATOM 554 O O . MET A 1 76 ? 5.58068 -7.69952 -0.14806 1.000 9.76923 74 MET A O 1
ATOM 559 N N . HIS A 1 77 ? 4.36899 -6.02028 -1.03608 1.000 9.49619 75 HIS A N 1
ATOM 560 C CA . HIS A 1 77 ? 3.89889 -5.63589 0.29426 1.000 9.84778 75 HIS A CA 1
ATOM 561 C C . HIS A 1 77 ? 3.17710 -6.80621 0.93690 1.000 10.13073 75 HIS A C 1
ATOM 562 O O . HIS A 1 77 ? 3.35974 -7.09303 2.12471 1.000 10.27410 75 HIS A O 1
ATOM 569 N N . GLU A 1 78 ? 2.29105 -7.45856 0.17433 1.000 10.15843 76 GLU A N 1
ATOM 570 C CA A GLU A 1 78 ? 1.48895 -8.51680 0.78097 0.724 11.05083 76 GLU A CA 1
ATOM 571 C CA B GLU A 1 78 ? 1.48773 -8.51812 0.77771 0.276 11.65406 76 GLU A CA 1
ATOM 572 C C . GLU A 1 78 ? 2.34893 -9.69641 1.21347 1.000 11.05091 76 GLU A C 1
ATOM 573 O O . GLU A 1 78 ? 2.11878 -10.27204 2.28390 1.000 12.47463 76 GLU A O 1
ATOM 584 N N . ARG A 1 79 ? 3.35390 -10.04737 0.40747 1.000 9.99681 77 ARG A N 1
ATOM 585 C CA . ARG A 1 79 ? 4.23325 -11.17232 0.71594 1.000 10.60588 77 ARG A CA 1
ATOM 586 C C . ARG A 1 79 ? 5.14024 -10.86908 1.90190 1.000 10.32545 77 ARG A C 1
ATOM 587 O O . ARG A 1 79 ? 5.38107 -11.73822 2.74934 1.000 10.71842 77 ARG A O 1
ATOM 595 N N . VAL A 1 80 ? 5.65043 -9.63891 1.97051 1.000 9.47633 78 VAL A N 1
ATOM 596 C CA . VAL A 1 80 ? 6.69790 -9.27697 2.92295 1.000 9.83948 78 VAL A CA 1
ATOM 597 C C . VAL A 1 80 ? 6.10420 -8.76106 4.21990 1.000 9.82660 78 VAL A C 1
ATOM 598 O O . VAL A 1 80 ? 6.60059 -9.05915 5.30454 1.000 11.89220 78 VAL A O 1
ATOM 602 N N . LEU A 1 81 ? 5.05297 -7.95956 4.11269 1.000 9.34563 79 LEU A N 1
ATOM 603 C CA . LEU A 1 81 ? 4.45959 -7.30417 5.26847 1.000 9.40570 79 LEU A CA 1
ATOM 604 C C . LEU A 1 81 ? 3.18732 -7.99110 5.72395 1.000 9.95136 79 LEU A C 1
ATOM 605 O O . LEU A 1 81 ? 2.91918 -8.06866 6.92705 1.000 11.25439 79 LEU A O 1
ATOM 610 N N . GLY A 1 82 ? 2.37586 -8.46921 4.80165 1.000 10.81461 80 GLY A N 1
ATOM 611 C CA . GLY A 1 82 ? 1.02768 -8.90966 5.07553 1.000 10.61253 80 GLY A CA 1
ATOM 612 C C . GLY A 1 82 ? 0.02094 -7.99612 4.40674 1.000 10.33592 80 GLY A C 1
ATOM 613 O O . GLY A 1 82 ? 0.34768 -6.92705 3.89443 1.000 12.52720 80 GLY A O 1
ATOM 614 N N . THR A 1 83 ? -1.24447 -8.41303 4.42512 1.000 9.81461 81 THR A N 1
ATOM 615 C CA . THR A 1 83 ? -2.23322 -7.75386 3.57342 1.000 10.10325 81 THR A CA 1
ATOM 616 C C . THR A 1 83 ? -2.64543 -6.39311 4.11739 1.000 10.66779 81 THR A C 1
ATOM 617 O O . THR A 1 83 ? -2.62301 -5.38774 3.39447 1.000 11.85211 81 THR A O 1
ATOM 621 N N . ASP A 1 84 ? -3.09707 -6.35850 5.36465 1.000 10.72877 82 ASP A N 1
ATOM 622 C CA . ASP A 1 84 ? -3.73572 -5.15017 5.90822 1.000 10.85707 82 ASP A CA 1
ATOM 623 C C . ASP A 1 84 ? -2.77750 -4.29546 6.73859 1.000 11.13231 82 ASP A C 1
ATOM 624 O O . ASP A 1 84 ? -2.96781 -4.05141 7.93194 1.000 14.68625 82 ASP A O 1
ATOM 629 N N . HIS A 1 85 ? -1.79280 -3.74717 6.06325 1.000 11.52351 83 HIS A N 1
ATOM 630 C CA . HIS A 1 85 ? -0.80675 -2.90032 6.70551 1.000 10.21822 83 HIS A CA 1
ATOM 631 C C . HIS A 1 85 ? -1.28075 -1.44025 6.70597 1.000 9.80366 83 HIS A C 1
ATOM 632 O O . HIS A 1 85 ? -2.18208 -1.04413 5.96315 1.000 10.44957 83 HIS A O 1
ATOM 639 N N . ILE A 1 86 ? -0.64951 -0.63691 7.55649 1.000 9.27877 84 ILE A N 1
ATOM 640 C CA . ILE A 1 86 ? -1.06143 0.75715 7.74622 1.000 9.33940 84 ILE A CA 1
ATOM 641 C C . ILE A 1 86 ? -0.95530 1.58107 6.47115 1.000 9.87772 84 ILE A C 1
ATOM 642 O O . ILE A 1 86 ? -1.75728 2.50557 6.25936 1.000 9.96190 84 ILE A O 1
ATOM 647 N N . LEU A 1 87 ? 0.03555 1.29309 5.62417 1.000 9.33637 85 LEU A N 1
ATOM 648 C CA . LEU A 1 87 ? 0.19657 2.05687 4.39017 1.000 8.92921 85 LEU A CA 1
ATOM 649 C C . LEU A 1 87 ? -1.03806 1.94809 3.51391 1.000 9.01921 85 LEU A C 1
ATOM 650 O O . LEU A 1 87 ? -1.44300 2.91934 2.85974 1.000 10.15106 85 LEU A O 1
ATOM 655 N N . GLY A 1 88 ? -1.62931 0.75585 3.46004 1.000 9.06897 86 GLY A N 1
ATOM 656 C CA . GLY A 1 88 ? -2.78468 0.50142 2.62778 1.000 9.44483 86 GLY A CA 1
ATOM 657 C C . GLY A 1 88 ? -4.11085 0.88326 3.23963 1.000 10.49356 86 GLY A C 1
ATOM 658 O O . GLY A 1 88 ? -5.12779 0.92181 2.53392 1.000 12.28069 86 GLY A O 1
ATOM 659 N N . ALA A 1 89 ? -4.13044 1.14135 4.55371 1.000 10.69957 87 ALA A N 1
ATOM 660 C CA . ALA A 1 89 ? -5.36872 1.30882 5.29156 1.000 11.82460 87 ALA A CA 1
ATOM 661 C C . ALA A 1 89 ? -5.99947 2.68426 5.06111 1.000 10.73848 87 ALA A C 1
ATOM 662 O O . ALA A 1 89 ? -5.30891 3.67562 4.80347 1.000 11.37544 87 ALA A O 1
ATOM 664 N N . GLU A 1 90 ? -7.32839 2.73481 5.19028 1.000 11.24489 88 GLU A N 1
ATOM 665 C CA . GLU A 1 90 ? -8.10861 3.96626 5.08205 1.000 11.01309 88 GLU A CA 1
ATOM 666 C C . GLU A 1 90 ? -9.18511 3.99361 6.16096 1.000 12.10925 88 GLU A C 1
ATOM 667 O O . GLU A 1 90 ? -9.45112 2.99101 6.82809 1.000 13.81088 88 GLU A O 1
ATOM 673 N N . GLY A 1 91 ? -9.80910 5.16343 6.31577 1.000 13.30892 89 GLY A N 1
ATOM 674 C CA . GLY A 1 91 ? -10.97518 5.24612 7.16973 1.000 14.66258 89 GLY A CA 1
ATOM 675 C C . GLY A 1 91 ? -10.68340 4.91630 8.61997 1.000 14.12171 89 GLY A C 1
ATOM 676 O O . GLY A 1 91 ? -9.58232 5.12155 9.13949 1.000 13.64009 89 GLY A O 1
ATOM 677 N N . GLU A 1 92 ? -11.69251 4.35217 9.27365 1.000 16.76009 90 GLU A N 1
ATOM 678 C CA A GLU A 1 92 ? -11.55680 4.02071 10.68645 0.494 18.53592 90 GLU A CA 1
ATOM 679 C CA B GLU A 1 92 ? -11.55267 4.01859 10.68670 0.506 18.76183 90 GLU A CA 1
ATOM 680 C C . GLU A 1 92 ? -10.40027 3.05408 10.92695 1.000 17.54707 90 GLU A C 1
ATOM 681 O O . GLU A 1 92 ? -9.71064 3.14998 11.94388 1.000 17.20132 90 GLU A O 1
ATOM 692 N N . THR A 1 93 ? -10.16028 2.12990 9.99818 1.000 16.34537 91 THR A N 1
ATOM 693 C CA . THR A 1 93 ? -9.05381 1.19269 10.18702 1.000 15.91303 91 THR A CA 1
ATOM 694 C C . THR A 1 93 ? -7.71308 1.92058 10.21566 1.000 13.91848 91 THR A C 1
ATOM 695 O O . THR A 1 93 ? -6.83664 1.62912 11.04065 1.000 14.23126 91 THR A O 1
ATOM 699 N N . HIS A 1 94 ? -7.52483 2.86380 9.29423 1.000 12.48815 92 HIS A N 1
ATOM 700 C CA . HIS A 1 94 ? -6.29639 3.64247 9.29027 1.000 11.70560 92 HIS A CA 1
ATOM 701 C C . HIS A 1 94 ? -6.19520 4.50329 10.53737 1.000 12.08544 92 HIS A C 1
ATOM 702 O O . HIS A 1 94 ? -5.12854 4.58892 11.14771 1.000 12.85317 92 HIS A O 1
ATOM 709 N N . GLN A 1 95 ? -7.29920 5.13817 10.94318 1.000 13.60572 93 GLN A N 1
ATOM 710 C CA A GLN A 1 95 ? -7.21486 5.95620 12.14247 0.442 15.26602 93 GLN A CA 1
ATOM 711 C CA B GLN A 1 95 ? -7.27923 5.95095 12.15660 0.558 14.50902 93 GLN A CA 1
ATOM 712 C C . GLN A 1 95 ? -6.90941 5.10573 13.36633 1.000 13.91885 93 GLN A C 1
ATOM 713 O O . GLN A 1 95 ? -6.15695 5.54285 14.24735 1.000 13.90818 93 GLN A O 1
ATOM 724 N N . ASP A 1 96 ? -7.41589 3.87654 13.41182 1.000 13.44144 94 ASP A N 1
ATOM 725 C CA . ASP A 1 96 ? -7.11991 3.00148 14.53295 1.000 13.94019 94 ASP A CA 1
ATOM 726 C C . ASP A 1 96 ? -5.64183 2.60913 14.55148 1.000 12.84202 94 ASP A C 1
ATOM 727 O O . ASP A 1 96 ? -5.03305 2.53174 15.62931 1.000 14.19690 94 ASP A O 1
ATOM 732 N N . LEU A 1 97 ? -5.06174 2.29415 13.37805 1.000 11.81027 95 LEU A N 1
ATOM 733 C CA . LEU A 1 97 ? -3.64814 1.94430 13.35884 1.000 11.87582 95 LEU A CA 1
ATOM 734 C C . LEU A 1 97 ? -2.77818 3.14337 13.69214 1.000 11.76811 95 LEU A C 1
ATOM 735 O O . LEU A 1 97 ? -1.74931 2.99514 14.36094 1.000 12.40985 95 LEU A O 1
ATOM 740 N N . ARG A 1 98 ? -3.16079 4.33808 13.21872 1.000 11.91336 96 ARG A N 1
ATOM 741 C CA . ARG A 1 98 ? -2.41555 5.53647 13.59917 1.000 12.12007 96 ARG A CA 1
ATOM 742 C C . ARG A 1 98 ? -2.50108 5.77645 15.10821 1.000 13.01428 96 ARG A C 1
ATOM 743 O O . ARG A 1 98 ? -1.52330 6.20562 15.72391 1.000 14.04628 96 ARG A O 1
ATOM 751 N N . ALA A 1 99 ? -3.65441 5.48782 15.72394 1.000 14.07764 97 ALA A N 1
ATOM 752 C CA . ALA A 1 99 ? -3.74209 5.60565 17.17942 1.000 15.34556 97 ALA A CA 1
ATOM 753 C C . ALA A 1 99 ? -2.76793 4.66263 17.87286 1.000 15.39461 97 ALA A C 1
ATOM 754 O O . ALA A 1 99 ? -2.22337 4.99061 18.93417 1.000 16.88203 97 ALA A O 1
ATOM 756 N N . ALA A 1 100 ? -2.54678 3.48031 17.30095 1.000 15.33514 98 ALA A N 1
ATOM 757 C CA . ALA A 1 100 ? -1.62421 2.52374 17.89987 1.000 16.28336 98 ALA A CA 1
ATOM 758 C C . ALA A 1 100 ? -0.19047 3.02559 17.82746 1.000 17.07038 98 ALA A C 1
ATOM 759 O O . ALA A 1 100 ? 0.54302 2.97294 18.82245 1.000 21.23203 98 ALA A O 1
ATOM 761 N N . VAL A 1 101 ? 0.22806 3.53538 16.66503 1.000 15.01280 99 VAL A N 1
ATOM 762 C CA . VAL A 1 101 ? 1.64889 3.77907 16.43693 1.000 16.36801 99 VAL A CA 1
ATOM 763 C C . VAL A 1 101 ? 2.10528 5.21596 16.69909 1.000 15.61496 99 VAL A C 1
ATOM 764 O O . VAL A 1 101 ? 3.27355 5.43805 17.03236 1.000 17.82020 99 VAL A O 1
ATOM 768 N N . ASP A 1 102 ? 1.20766 6.20361 16.56420 1.000 16.17923 100 ASP A N 1
ATOM 769 C CA . ASP A 1 102 ? 1.62971 7.61009 16.55775 1.000 17.14121 100 ASP A CA 1
ATOM 770 C C . ASP A 1 102 ? 2.06777 8.18578 17.90230 1.000 18.14280 100 ASP A C 1
ATOM 771 O O . ASP A 1 102 ? 3.04358 8.94937 17.93736 1.000 18.41216 100 ASP A O 1
ATOM 776 N N . PRO A 1 103 ? 1.34942 7.95158 19.00260 1.000 19.58085 101 PRO A N 1
ATOM 777 C CA . PRO A 1 103 ? 1.63198 8.71909 20.23864 1.000 21.52425 101 PRO A CA 1
ATOM 778 C C . PRO A 1 103 ? 3.07702 8.60791 20.71493 1.000 22.10249 101 PRO A C 1
ATOM 779 O O . PRO A 1 103 ? 3.66404 9.62898 21.10297 1.000 22.11947 101 PRO A O 1
ATOM 783 N N . PRO A 1 104 ? 3.70560 7.41783 20.72312 1.000 23.06304 102 PRO A N 1
ATOM 784 C CA . PRO A 1 104 ? 5.10379 7.35238 21.21159 1.000 24.04231 102 PRO A CA 1
ATOM 785 C C . PRO A 1 104 ? 6.09478 8.10678 20.33862 1.000 23.20756 102 PRO A C 1
ATOM 786 O O . PRO A 1 104 ? 7.23151 8.35775 20.76711 1.000 24.47648 102 PRO A O 1
ATOM 790 N N . LEU A 1 105 ? 5.70628 8.46666 19.12867 1.000 20.39992 103 LEU A N 1
ATOM 791 C CA . LEU A 1 105 ? 6.56597 9.16240 18.18597 1.000 19.27109 103 LEU A CA 1
ATOM 792 C C . LEU A 1 105 ? 6.34157 10.66557 18.20304 1.000 19.83730 103 LEU A C 1
ATOM 793 O O . LEU A 1 105 ? 6.94673 11.38088 17.39803 1.000 19.44119 103 LEU A O 1
ATOM 798 N N A LYS A 1 106 ? 5.45664 11.16893 19.10450 0.719 20.57285 104 LYS A N 1
ATOM 799 N N B LYS A 1 106 ? 5.46988 11.16591 19.09539 0.281 21.14062 104 LYS A N 1
ATOM 800 C CA A LYS A 1 106 ? 5.27988 12.60791 19.19926 0.719 22.03435 104 LYS A CA 1
ATOM 801 C CA B LYS A 1 106 ? 5.28165 12.60333 19.18980 0.281 22.63579 104 LYS A CA 1
ATOM 802 C C A LYS A 1 106 ? 6.31816 13.20032 20.14414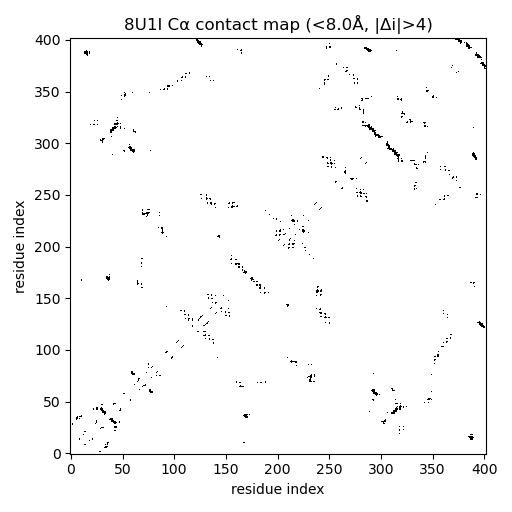 0.719 22.74817 104 LYS A C 1
ATOM 803 C C B LYS A 1 106 ? 6.31027 13.20180 20.14410 0.281 23.38056 104 LYS A C 1
ATOM 804 O O A LYS A 1 106 ? 6.76424 12.53141 21.08366 0.719 22.28049 104 LYS A O 1
ATOM 805 O O B LYS A 1 106 ? 6.74820 12.53717 21.08968 0.281 23.40370 104 LYS A O 1
ATOM 816 N N . PRO A 1 107 ? 6.72181 14.44957 19.89658 1.000 24.05763 105 PRO A N 1
ATOM 817 C CA . PRO A 1 107 ? 7.75294 15.06916 20.75257 1.000 26.13126 105 PRO A CA 1
ATOM 818 C C . PRO A 1 107 ? 7.44806 15.02446 22.24363 1.000 27.57393 105 PRO A C 1
ATOM 819 O O . PRO A 1 107 ? 8.35295 14.77220 23.04704 1.000 27.89399 105 PRO A O 1
ATOM 823 N N . ARG A 1 108 ? 6.18703 15.21687 22.63356 1.000 28.77862 106 ARG A N 1
ATOM 824 C CA . ARG A 1 108 ? 5.83714 15.16274 24.05101 1.000 30.67014 106 ARG A CA 1
ATOM 825 C C . ARG A 1 108 ? 6.23645 13.83339 24.67763 1.000 31.04346 106 ARG A C 1
ATOM 826 O O . ARG A 1 108 ? 6.59471 13.78261 25.86258 1.000 32.65366 106 ARG A O 1
ATOM 828 N N . ALA A 1 109 ? 6.18902 12.75469 23.90146 1.000 30.33264 107 ALA A N 1
ATOM 829 C CA . ALA A 1 109 ? 6.55815 11.43410 24.38378 1.000 29.63831 107 ALA A CA 1
ATOM 830 C C . ALA A 1 109 ? 8.05593 11.18009 24.29979 1.000 28.71171 107 ALA A C 1
ATOM 831 O O . ALA A 1 109 ? 8.64424 10.66074 25.25602 1.000 30.44110 107 ALA A O 1
ATOM 833 N N . PHE A 1 110 ? 8.69446 11.54234 23.18192 1.000 26.80118 108 PHE A N 1
ATOM 834 C CA . PHE A 1 110 ? 10.07810 11.13269 22.97228 1.000 25.93757 108 PHE A CA 1
ATOM 835 C C . PHE A 1 110 ? 11.12429 12.11931 23.46789 1.000 25.80290 108 PHE A C 1
ATOM 836 O O . PHE A 1 110 ? 12.27212 11.70939 23.65660 1.000 25.67116 108 PHE A O 1
ATOM 844 N N . ARG A 1 111 ? 10.78298 13.39346 23.67751 1.000 26.25193 109 ARG A N 1
ATOM 845 C CA A ARG A 1 111 ? 11.80795 14.38044 24.02236 0.559 27.27165 109 ARG A CA 1
ATOM 846 C CA B ARG A 1 111 ? 11.80884 14.37778 24.02472 0.441 27.43527 109 ARG A CA 1
ATOM 847 C C . ARG A 1 111 ? 12.70230 13.94338 25.17938 1.000 26.99615 109 ARG A C 1
ATOM 848 O O . ARG A 1 111 ? 13.93250 14.05069 25.04985 1.000 26.18343 109 ARG A O 1
ATOM 863 N N . PRO A 1 112 ? 12.18135 13.43674 26.30389 1.000 27.80972 110 PRO A N 1
ATOM 864 C CA . PRO A 1 112 ? 13.08992 13.02828 27.39040 1.000 27.58533 110 PRO A CA 1
ATOM 865 C C . PRO A 1 112 ? 14.05488 11.93112 26.98442 1.000 27.80467 110 PRO A C 1
ATOM 866 O O . PRO A 1 112 ? 15.16716 11.85341 27.52089 1.000 28.43634 110 PRO A O 1
ATOM 870 N N . LEU A 1 113 ? 13.65358 11.07255 26.05023 1.000 26.56193 111 LEU A N 1
ATOM 871 C CA . LEU A 1 113 ? 14.49307 9.96237 25.62532 1.000 27.13070 111 LEU A CA 1
ATOM 872 C C . LEU A 1 113 ? 15.70746 10.42605 24.83034 1.000 25.54554 111 LEU A C 1
ATOM 873 O O . LEU A 1 113 ? 16.67921 9.66924 24.71194 1.000 25.03893 111 LEU A O 1
ATOM 878 N N . LEU A 1 114 ? 15.66625 11.63373 24.26008 1.000 24.57691 112 LEU A N 1
ATOM 879 C CA . LEU A 1 114 ? 16.77313 12.08842 23.42525 1.000 23.36119 112 LEU A CA 1
ATOM 880 C C . LEU A 1 114 ? 18.07507 12.11418 24.21402 1.000 24.30562 112 LEU A C 1
ATOM 881 O O . LEU A 1 114 ? 19.08617 11.55705 23.77479 1.000 24.17768 112 LEU A O 1
ATOM 886 N N . GLU A 1 115 ? 18.06766 12.73771 25.39311 1.000 25.52850 113 GLU A N 1
ATOM 887 C CA . GLU A 1 115 ? 19.27881 12.74804 26.20102 1.000 26.86398 113 GLU A CA 1
ATOM 888 C C . GLU A 1 115 ? 19.38979 11.53269 27.11198 1.000 28.08129 113 GLU A C 1
ATOM 889 O O . GLU A 1 115 ? 20.50644 11.13229 27.45754 1.000 28.19832 113 GLU A O 1
ATOM 895 N N . GLU A 1 116 ? 18.26978 10.91770 27.49651 1.000 29.17174 114 GLU A N 1
ATOM 896 C CA . GLU A 1 116 ? 18.34943 9.77848 28.40764 1.000 31.28714 114 GLU A CA 1
ATOM 897 C C . GLU A 1 116 ? 18.77883 8.50231 27.70197 1.000 30.08723 114 GLU A C 1
ATOM 898 O O . GLU A 1 116 ? 19.38251 7.62357 28.33540 1.000 30.78244 114 GLU A O 1
ATOM 904 N N . GLN A 1 117 ? 18.47085 8.38146 26.40754 1.000 29.05603 115 GLN A N 1
ATOM 905 C CA . GLN A 1 117 ? 18.55938 7.11152 25.70198 1.000 29.05895 115 GLN A CA 1
ATOM 906 C C . GLN A 1 117 ? 19.30620 7.25364 24.37850 1.000 25.62296 115 GLN A C 1
ATOM 907 O O . GLN A 1 117 ? 20.24408 6.49521 24.10334 1.000 26.29518 115 GLN A O 1
ATOM 913 N N . VAL A 1 118 ? 18.87979 8.20141 23.53664 1.000 22.00496 116 VAL A N 1
ATOM 914 C CA . VAL A 1 118 ? 19.43389 8.30429 22.18880 1.000 20.95308 116 VAL A CA 1
ATOM 915 C C . VAL A 1 118 ? 20.90752 8.69509 22.24018 1.000 20.29812 116 VAL A C 1
ATOM 916 O O . VAL A 1 118 ? 21.76243 8.02690 21.64783 1.000 20.41033 116 VAL A O 1
ATOM 920 N N . ARG A 1 119 ? 21.23253 9.79541 22.92338 1.000 20.58038 117 ARG A N 1
ATOM 921 C CA . ARG A 1 119 ? 22.63623 10.20297 22.95550 1.000 21.26555 117 ARG A CA 1
ATOM 922 C C . ARG A 1 119 ? 23.54571 9.14817 23.57678 1.000 21.20013 117 ARG A C 1
ATOM 923 O O . ARG A 1 119 ? 24.62250 8.89313 23.01006 1.000 21.50100 117 ARG A O 1
ATOM 931 N N . PRO A 1 120 ? 23.18843 8.49790 24.68695 1.000 22.00958 118 PRO A N 1
ATOM 932 C CA . PRO A 1 120 ? 24.05055 7.41807 25.19953 1.000 22.23985 118 PRO A CA 1
ATOM 933 C C . PRO A 1 120 ? 24.25143 6.29552 24.20036 1.000 21.63662 118 PRO A C 1
ATOM 934 O O . PRO A 1 120 ? 25.35832 5.74861 24.09187 1.000 21.56660 118 PRO A O 1
ATOM 938 N N . THR A 1 121 ? 23.19747 5.93052 23.46516 1.000 21.24170 119 THR A N 1
ATOM 939 C CA . THR A 1 121 ? 23.33202 4.90244 22.44203 1.000 20.71430 1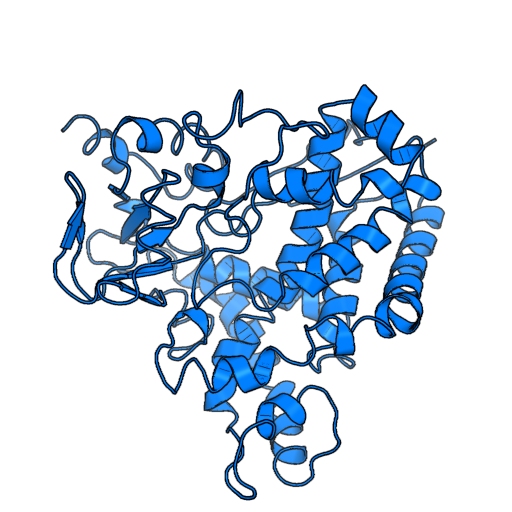19 THR A CA 1
ATOM 940 C C . THR A 1 121 ? 24.31143 5.34750 21.36833 1.000 20.10030 119 THR A C 1
ATOM 941 O O . THR A 1 121 ? 25.21058 4.59408 20.97704 1.000 19.55825 119 THR A O 1
ATOM 945 N N . VAL A 1 122 ? 24.14919 6.57849 20.88037 1.000 19.12161 120 VAL A N 1
ATOM 946 C CA . VAL A 1 122 ? 25.04746 7.09632 19.85597 1.000 18.93123 120 VAL A CA 1
ATOM 947 C C . VAL A 1 122 ? 26.48381 7.06087 20.35718 1.000 19.52682 120 VAL A C 1
ATOM 948 O O . VAL A 1 122 ? 27.39557 6.62812 19.64134 1.000 19.79903 120 VAL A O 1
ATOM 952 N N . ARG A 1 123 ? 26.70429 7.48701 21.60797 1.000 20.64192 121 ARG A N 1
ATOM 953 C CA . ARG A 1 123 ? 28.06209 7.55244 22.12932 1.000 21.73809 121 ARG A CA 1
ATOM 954 C C . ARG A 1 123 ? 28.69908 6.16863 22.26909 1.000 22.48266 121 ARG A C 1
ATOM 955 O O . ARG A 1 123 ? 29.92493 6.04065 22.14624 1.000 23.13254 121 ARG A O 1
ATOM 963 N N . ARG A 1 124 ? 27.90437 5.12147 22.51559 1.000 23.34170 122 ARG A N 1
ATOM 964 C CA . ARG A 1 124 ? 28.47571 3.77541 22.56516 1.000 23.87643 122 ARG A CA 1
ATOM 965 C C . ARG A 1 124 ? 29.09204 3.39791 21.21940 1.000 23.06748 122 ARG A C 1
ATOM 966 O O . ARG A 1 124 ? 30.21707 2.88171 21.15390 1.000 23.36440 122 ARG A O 1
ATOM 974 N N . TYR A 1 125 ? 28.37377 3.67014 20.12746 1.000 21.84699 123 TYR A N 1
ATOM 975 C CA . TYR A 1 125 ? 28.90505 3.35908 18.80538 1.000 21.65733 123 TYR A CA 1
ATOM 976 C C . TYR A 1 125 ? 30.02389 4.31672 18.41187 1.000 20.75520 123 TYR A C 1
ATOM 977 O O . TYR A 1 125 ? 30.97366 3.91378 17.73260 1.000 21.33576 123 TYR A O 1
ATOM 986 N N . LEU A 1 126 ? 29.94280 5.57481 18.85021 1.000 19.97794 124 LEU A N 1
ATOM 987 C CA . LEU A 1 126 ? 31.01892 6.52593 18.58648 1.000 20.56192 124 LEU A CA 1
ATOM 988 C C . LEU A 1 126 ? 32.32759 6.03783 19.18985 1.000 22.52193 124 LEU A C 1
ATOM 989 O O . LEU A 1 126 ? 33.38199 6.06172 18.54230 1.000 22.89685 124 LEU A O 1
ATOM 994 N N . GLU A 1 127 ? 32.27194 5.57564 20.43183 1.000 23.58467 125 GLU A N 1
ATOM 995 C CA . GLU A 1 127 ? 33.48949 5.11974 21.08882 1.000 25.35041 125 GLU A CA 1
ATOM 996 C C . GLU A 1 127 ? 34.04432 3.85742 20.42911 1.000 25.39534 125 GLU A C 1
ATOM 997 O O . GLU A 1 127 ? 35.26624 3.67196 20.37556 1.000 26.85256 125 GLU A O 1
ATOM 1003 N N . ALA A 1 128 ? 33.17386 2.99884 19.88959 1.000 24.84472 126 ALA A N 1
ATOM 1004 C CA . ALA A 1 128 ? 33.65052 1.81920 19.17184 1.000 24.87082 126 ALA A CA 1
ATOM 1005 C C . ALA A 1 128 ? 34.43670 2.20169 17.91681 1.000 25.18845 126 ALA A C 1
ATOM 1006 O O . ALA A 1 128 ? 35.50002 1.62724 17.64946 1.000 25.74503 126 ALA A O 1
ATOM 1008 N N . ILE A 1 129 ? 33.93607 3.16275 17.12967 1.000 23.90596 127 ILE A N 1
ATOM 1009 C CA . ILE A 1 129 ? 34.64859 3.50486 15.89999 1.000 23.74540 127 ILE A CA 1
ATOM 1010 C C . ILE A 1 129 ? 35.90184 4.31775 16.19657 1.000 24.38233 127 ILE A C 1
ATOM 1011 O O . ILE A 1 129 ? 36.88872 4.23959 15.45132 1.000 24.25756 127 ILE A O 1
ATOM 1016 N N . ARG A 1 130 ? 35.88990 5.11276 17.27214 1.000 25.42610 128 ARG A N 1
ATOM 1017 C CA . ARG A 1 130 ? 37.09310 5.83406 17.66387 1.000 26.95966 128 ARG A CA 1
ATOM 1018 C C . ARG A 1 130 ? 38.25332 4.86617 17.84175 1.000 27.84660 128 ARG A C 1
ATOM 1019 O O . ARG A 1 130 ? 39.36894 5.13215 17.38728 1.000 28.10397 128 ARG A O 1
ATOM 1027 N N . GLY A 1 131 ? 37.98791 3.70405 18.44014 1.000 28.10867 129 GLY A N 1
ATOM 1028 C CA . GLY A 1 131 ? 39.02920 2.70587 18.62718 1.000 29.27777 129 GLY A CA 1
ATOM 1029 C C . GLY A 1 131 ? 39.52409 2.07232 17.34083 1.000 30.00630 129 GLY A C 1
ATOM 1030 O O . GLY A 1 131 ? 40.65805 1.58361 17.30321 1.000 31.47578 129 GLY A O 1
ATOM 1031 N N . GLN A 1 132 ? 38.70036 2.06428 16.28722 1.000 28.97732 130 GLN A N 1
ATOM 1032 C CA . GLN A 1 132 ? 39.13621 1.51772 15.00643 1.000 28.75526 130 GLN A CA 1
ATOM 1033 C C . GLN A 1 132 ? 40.06126 2.46583 14.24861 1.000 29.25762 130 GLN A C 1
ATOM 1034 O O . GLN A 1 132 ? 40.89505 2.00544 13.45739 1.000 29.88493 130 GLN A O 1
ATOM 1040 N N . GLY A 1 133 ? 39.94053 3.77626 14.47185 1.000 27.67597 131 GLY A N 1
ATOM 1041 C CA . GLY A 1 133 ? 40.69546 4.76242 13.71889 1.000 26.46998 131 GLY A CA 1
ATOM 1042 C C . GLY A 1 133 ? 40.20944 5.01247 12.30795 1.000 25.05694 131 GLY A C 1
ATOM 1043 O O . GLY A 1 133 ? 40.82083 5.81922 11.59806 1.000 26.32956 131 GLY A O 1
ATOM 1044 N N . LYS A 1 134 ? 39.13263 4.34854 11.88385 1.000 23.97893 132 LYS A N 1
ATOM 1045 C CA . LYS A 1 134 ? 38.45141 4.49845 10.59808 1.000 22.01113 132 LYS A CA 1
ATOM 1046 C C . LYS A 1 134 ? 37.11919 3.78140 10.77654 1.000 19.12506 132 LYS A C 1
ATOM 1047 O O . LYS A 1 134 ? 36.88861 3.15448 11.81266 1.000 19.94415 132 LYS A O 1
ATOM 1053 N N . ALA A 1 135 ? 36.22746 3.87263 9.78502 1.000 17.16506 133 ALA A N 1
ATOM 1054 C CA . ALA A 1 135 ? 34.96380 3.15392 9.95295 1.000 16.87116 133 ALA A CA 1
ATOM 1055 C C . ALA A 1 135 ? 34.25626 2.95086 8.62986 1.000 16.00652 133 ALA A C 1
ATOM 1056 O O . ALA A 1 135 ? 34.45363 3.69905 7.66623 1.000 16.55220 133 ALA A O 1
ATOM 1058 N N . GLU A 1 136 ? 33.41339 1.91453 8.60821 1.000 15.88919 134 GLU A N 1
ATOM 1059 C CA . GLU A 1 136 ? 32.37634 1.74289 7.59160 1.000 14.80329 134 GLU A CA 1
ATOM 1060 C C . GLU A 1 136 ? 31.08737 2.21048 8.26257 1.000 14.37015 134 GLU A C 1
ATOM 1061 O O . GLU A 1 136 ? 30.50630 1.50177 9.08121 1.000 14.42506 134 GLU A O 1
ATOM 1067 N N . LEU A 1 137 ? 30.67906 3.45159 7.97765 1.000 13.39520 135 LEU A N 1
ATOM 1068 C CA . LEU A 1 137 ? 29.67408 4.07476 8.83099 1.000 13.82441 135 LEU A CA 1
ATOM 1069 C C . LEU A 1 137 ? 28.31600 3.39088 8.80375 1.000 13.75931 135 LEU A C 1
ATOM 1070 O O . LEU A 1 137 ? 27.55390 3.54442 9.76190 1.000 14.36045 135 LEU A O 1
ATOM 1075 N N . MET A 1 138 ? 27.95741 2.68492 7.72887 1.000 13.11845 136 MET A N 1
ATOM 1076 C CA . MET A 1 138 ? 26.66914 1.98319 7.76175 1.000 13.05164 136 MET A CA 1
ATOM 1077 C C . MET A 1 138 ? 26.63761 0.89972 8.83057 1.000 13.32087 136 MET A C 1
ATOM 1078 O O . MET A 1 138 ? 25.84277 0.95345 9.76946 1.000 13.81941 136 MET A O 1
ATOM 1083 N N . ALA A 1 139 ? 27.48420 -0.12140 8.68764 1.000 13.08220 137 ALA A N 1
ATOM 1084 C CA . ALA A 1 139 ? 27.45774 -1.21931 9.64206 1.000 14.00864 137 ALA A CA 1
ATOM 1085 C C . ALA A 1 139 ? 27.96157 -0.80789 11.01710 1.000 14.42468 137 ALA A C 1
ATOM 1086 O O . ALA A 1 139 ? 27.52548 -1.38534 12.02163 1.000 15.77563 137 ALA A O 1
ATOM 1088 N N . ASP A 1 140 ? 28.91902 0.12890 11.09231 1.000 14.84033 138 ASP A N 1
ATOM 1089 C CA . ASP A 1 140 ? 29.61182 0.40239 12.34544 1.000 15.30093 138 ASP A CA 1
ATOM 1090 C C . ASP A 1 140 ? 28.94517 1.49097 13.17152 1.000 15.15610 138 ASP A C 1
ATOM 1091 O O . ASP A 1 140 ? 29.24286 1.59839 14.36653 1.000 16.67148 138 ASP A O 1
ATOM 1096 N N . TYR A 1 141 ? 28.05226 2.29890 12.57843 1.000 14.74580 139 TYR A N 1
ATOM 1097 C CA . TYR A 1 141 ? 27.62082 3.51160 13.26744 1.000 14.71636 139 TYR A CA 1
ATOM 1098 C C . TYR A 1 141 ? 26.15098 3.82915 12.98564 1.000 14.22415 139 TYR A C 1
ATOM 1099 O O . TYR A 1 141 ? 25.30372 3.70137 13.87599 1.000 14.24746 139 TYR A O 1
ATOM 1108 N N . PHE A 1 142 ? 25.82123 4.20886 11.75005 1.000 13.05041 140 PHE A N 1
ATOM 1109 C CA . PHE A 1 142 ? 24.45669 4.65287 11.45618 1.000 12.61248 140 PHE A CA 1
ATOM 1110 C C . PHE A 1 142 ? 23.41692 3.54097 11.63584 1.000 12.93200 140 PHE A C 1
ATOM 1111 O O . PHE A 1 142 ? 22.35044 3.78283 12.21178 1.000 13.30253 140 PHE A O 1
ATOM 1119 N N . GLU A 1 143 ? 23.64437 2.34807 11.06406 1.000 12.79331 141 GLU A N 1
ATOM 1120 C CA . GLU A 1 143 ? 22.62309 1.30317 11.20658 1.000 13.16458 141 GLU A CA 1
ATOM 1121 C C . GLU A 1 143 ? 22.44893 0.85704 12.64491 1.000 13.24967 141 GLU A C 1
ATOM 1122 O O . GLU A 1 143 ? 21.29319 0.75352 13.09759 1.000 13.58587 141 GLU A O 1
ATOM 1128 N N . PRO A 1 144 ? 23.50878 0.53987 13.40052 1.000 13.37921 142 PRO A N 1
ATOM 1129 C CA . PRO A 1 144 ? 23.28557 0.22164 14.82398 1.000 14.57527 142 PRO A CA 1
ATOM 1130 C C . PRO A 1 144 ? 22.57370 1.30334 15.59170 1.000 14.71791 142 PRO A C 1
ATOM 1131 O O . PRO A 1 144 ? 21.68257 1.00045 16.38822 1.000 15.14288 142 PRO A O 1
ATOM 1135 N N . ILE A 1 145 ? 22.92172 2.56927 15.36219 1.000 13.85502 143 ILE A N 1
ATOM 1136 C CA . ILE A 1 145 ? 22.23603 3.65438 16.05806 1.000 14.15801 143 ILE A CA 1
ATOM 1137 C C . ILE A 1 145 ? 20.76062 3.66116 15.69207 1.000 14.13540 143 ILE A C 1
ATOM 1138 O O . ILE A 1 145 ? 19.88732 3.74780 16.56213 1.000 14.98252 143 ILE A O 1
ATOM 1143 N N . SER A 1 146 ? 20.46328 3.55795 14.39832 1.000 13.35563 144 SER A N 1
ATOM 1144 C CA . SER A 1 146 ? 19.08617 3.63012 13.95352 1.000 12.74633 144 SER A CA 1
ATOM 1145 C C . SER A 1 146 ? 18.27333 2.47355 14.52324 1.000 13.40470 144 SER A C 1
ATOM 1146 O O . SER A 1 146 ? 17.17926 2.67490 15.06861 1.000 14.09378 144 SER A O 1
ATOM 1149 N N . VAL A 1 147 ? 18.79209 1.24425 14.41593 1.000 13.44771 145 VAL A N 1
ATOM 1150 C CA . VAL A 1 147 ? 17.98079 0.11540 14.85860 1.000 13.68012 145 VAL A CA 1
ATOM 1151 C C . VAL A 1 147 ? 17.81052 0.10793 16.36407 1.000 14.01008 145 VAL A C 1
ATOM 1152 O O . VAL A 1 147 ? 16.76103 -0.31594 16.86738 1.000 14.93829 145 VAL A O 1
ATOM 1156 N N . ARG A 1 148 ? 18.82877 0.53987 17.11088 1.000 14.75638 146 ARG A N 1
ATOM 1157 C CA . ARG A 1 148 ? 18.70701 0.55812 18.56195 1.000 16.36377 146 ARG A CA 1
ATOM 1158 C C . ARG A 1 148 ? 17.77247 1.66815 19.01262 1.000 17.38959 146 ARG A C 1
ATOM 1159 O O . ARG A 1 148 ? 16.89047 1.44523 19.85161 1.000 18.17363 146 ARG A O 1
ATOM 1167 N N . CYS A 1 149 ? 17.96021 2.88010 18.47571 1.000 17.64839 147 CYS A N 1
ATOM 1168 C CA . CYS A 1 149 ? 17.16312 4.01420 18.93472 1.000 18.81178 147 CYS A CA 1
ATOM 1169 C C . CYS A 1 149 ? 15.70211 3.86681 18.54586 1.000 18.67918 147 CYS A C 1
ATOM 1170 O O . CYS A 1 149 ? 14.82166 4.33508 19.27297 1.000 21.35630 147 CYS A O 1
ATOM 1173 N N . VAL A 1 150 ? 15.42428 3.27683 17.37989 1.000 16.55773 148 VAL A N 1
ATOM 1174 C CA . VAL A 1 150 ? 14.04471 3.03514 16.97040 1.000 15.68975 148 VAL A CA 1
ATOM 1175 C C . VAL A 1 150 ? 13.51991 1.73547 17.56634 1.000 17.49671 148 VAL A C 1
ATOM 1176 O O . VAL A 1 150 ? 12.40117 1.69192 18.08740 1.000 20.35124 148 VAL A O 1
ATOM 1180 N N . GLY A 1 151 ? 14.30754 0.65915 17.48381 1.000 17.54262 149 GLY A N 1
ATOM 1181 C CA . GLY A 1 151 ? 13.87396 -0.60864 18.05561 1.000 19.34478 149 GLY A CA 1
ATOM 1182 C C . GLY A 1 151 ? 13.51111 -0.49316 19.52200 1.000 19.78085 149 GLY A C 1
ATOM 1183 O O . GLY A 1 151 ? 12.54512 -1.10870 19.97770 1.000 20.85455 149 GLY A O 1
ATOM 1184 N N . ASP A 1 152 ? 14.25776 0.33005 20.27211 1.000 20.26120 150 ASP A N 1
ATOM 1185 C CA . ASP A 1 152 ? 14.01743 0.47207 21.70199 1.000 22.54777 150 ASP A CA 1
ATOM 1186 C C . ASP A 1 152 ? 12.72270 1.19212 21.99519 1.000 22.85097 150 ASP A C 1
ATOM 1187 O O . ASP A 1 152 ? 12.22820 1.10262 23.11971 1.000 25.55437 150 ASP A O 1
ATOM 1192 N N . VAL A 1 153 ? 12.16978 1.91981 21.02757 1.000 22.20481 151 VAL A N 1
ATOM 1193 C CA . VAL A 1 153 ? 10.91604 2.61949 21.25264 1.000 22.77882 151 VAL A CA 1
ATOM 1194 C C . VAL A 1 153 ? 9.72143 1.92462 20.62127 1.000 22.27280 151 VAL A C 1
ATOM 1195 O O . VAL A 1 153 ? 8.59065 2.38219 20.81997 1.000 23.15527 151 VAL A O 1
ATOM 1199 N N . ILE A 1 154 ? 9.92491 0.80252 19.91930 1.000 21.70780 152 ILE A N 1
ATOM 1200 C CA . ILE A 1 154 ? 8.83383 0.05725 19.30648 1.000 21.32231 152 ILE A CA 1
ATOM 1201 C C . ILE A 1 154 ? 8.66429 -1.34813 19.89037 1.000 23.14711 152 ILE A C 1
ATOM 1202 O O . ILE A 1 154 ? 7.97265 -2.17011 19.30119 1.000 24.81404 152 ILE A O 1
ATOM 1207 N N . GLY A 1 155 ? 9.27558 -1.64326 21.04329 1.000 21.66600 153 GLY A N 1
ATOM 1208 C CA . GLY A 1 155 ? 9.06756 -2.90778 21.73431 1.000 22.69411 153 GLY A CA 1
ATOM 1209 C C . GLY A 1 155 ? 10.13560 -3.95358 21.51413 1.000 21.79820 153 GLY A C 1
ATOM 1210 O O . GLY A 1 155 ? 10.00345 -5.08180 22.02276 1.000 23.51229 153 GLY A O 1
ATOM 1211 N N . LEU A 1 156 ? 11.18286 -3.62659 20.76296 1.000 20.10072 154 LEU A N 1
ATOM 1212 C CA . LEU A 1 156 ? 12.22878 -4.57591 20.41628 1.000 20.05421 154 LEU A CA 1
ATOM 1213 C C . LEU A 1 156 ? 13.48851 -4.35248 21.24475 1.000 21.03848 154 LEU A C 1
ATOM 1214 O O . LEU A 1 156 ? 14.60582 -4.56272 20.76551 1.000 20.86852 154 LEU A O 1
ATOM 1219 N N . THR A 1 157 ? 13.31002 -3.92763 22.49765 1.000 22.72835 155 THR A N 1
ATOM 1220 C CA . THR A 1 157 ? 14.43267 -3.70781 23.40488 1.000 24.58346 155 THR A CA 1
ATOM 1221 C C . THR A 1 157 ? 15.28396 -4.96053 23.58811 1.000 25.49589 155 THR A C 1
ATOM 1222 O O . THR A 1 157 ? 16.49173 -4.85868 23.82548 1.000 26.52571 155 THR A O 1
ATOM 1226 N N . ASP A 1 158 ? 14.69466 -6.14613 23.47252 1.000 25.12606 156 ASP A N 1
ATOM 1227 C CA . ASP A 1 158 ? 15.43055 -7.36978 23.75294 1.000 26.46550 156 ASP A CA 1
ATOM 1228 C C . ASP A 1 158 ? 15.99398 -8.03225 22.49948 1.000 24.14637 156 ASP A C 1
ATOM 1229 O O . ASP A 1 158 ? 16.50987 -9.15366 22.58029 1.000 25.22740 156 ASP A O 1
ATOM 1234 N N . VAL A 1 159 ? 15.91756 -7.37236 21.34923 1.000 21.40930 157 VAL A N 1
ATOM 1235 C CA . VAL A 1 159 ? 16.45345 -7.90795 20.10655 1.000 20.05503 157 VAL A CA 1
ATOM 1236 C C . VAL A 1 159 ? 17.76463 -7.19301 19.82390 1.000 19.64758 157 VAL A C 1
ATOM 1237 O O . VAL A 1 159 ? 17.80993 -5.95692 19.80947 1.000 20.31978 157 VAL A O 1
ATOM 1241 N N . ASP A 1 160 ? 18.82131 -7.96419 19.57740 1.000 20.65235 158 ASP A N 1
ATOM 1242 C CA . ASP A 1 160 ? 20.14572 -7.39749 19.36630 1.000 21.26410 158 ASP A CA 1
ATOM 1243 C C . ASP A 1 160 ? 20.20556 -6.64912 18.03702 1.000 19.68063 158 ASP A C 1
ATOM 1244 O O . ASP A 1 160 ? 19.39548 -6.86317 17.12597 1.000 18.75866 158 ASP A O 1
ATOM 1249 N N . SER A 1 161 ? 21.20442 -5.77328 17.92369 1.000 19.25212 159 SER A N 1
ATOM 1250 C CA A SER A 1 161 ? 21.27882 -4.90975 16.74848 0.582 18.63471 159 SER A CA 1
ATOM 1251 C CA B SER A 1 161 ? 21.27312 -4.91018 16.74981 0.418 19.04879 159 SER A CA 1
ATOM 1252 C C . SER A 1 161 ? 21.57467 -5.68670 15.46916 1.000 18.39134 159 SER A C 1
ATOM 1253 O O . SER A 1 161 ? 21.08469 -5.31122 14.39614 1.000 17.67458 159 SER A O 1
ATOM 1258 N N . ASP A 1 162 ? 22.37134 -6.76180 15.55178 1.000 18.21921 160 ASP A N 1
ATOM 1259 C CA . ASP A 1 162 ? 22.64718 -7.57842 14.36975 1.000 19.10159 160 ASP A CA 1
ATOM 1260 C C . ASP A 1 162 ? 21.36091 -8.16292 13.80429 1.000 17.46571 160 ASP A C 1
ATOM 1261 O O . ASP A 1 162 ? 21.14741 -8.15917 12.58556 1.000 17.13200 160 ASP A O 1
ATOM 1266 N N . THR A 1 163 ? 20.51501 -8.71687 14.67855 1.000 16.61644 161 THR A N 1
ATOM 1267 C CA . THR A 1 163 ? 19.23541 -9.26784 14.25074 1.000 15.80005 161 THR A CA 1
ATOM 1268 C C . THR A 1 163 ? 18.35023 -8.19050 13.64572 1.000 14.90481 161 THR A C 1
ATOM 1269 O O . THR A 1 163 ? 17.74814 -8.40246 12.58783 1.000 14.09531 161 THR A O 1
ATOM 1273 N N . LEU A 1 164 ? 18.23984 -7.03362 14.31254 1.000 13.71071 162 LEU A N 1
ATOM 1274 C CA . LEU A 1 164 ? 17.38628 -5.97978 13.77274 1.000 13.11618 162 LEU A CA 1
ATOM 1275 C C . LEU A 1 164 ? 17.86812 -5.53094 12.40444 1.000 12.54180 162 LEU A C 1
ATOM 1276 O O . LEU A 1 164 ? 17.05315 -5.28034 11.51438 1.000 12.81837 162 LEU A O 1
ATOM 1281 N N . ARG A 1 165 ? 19.18679 -5.40159 12.22469 1.000 12.68768 163 ARG A N 1
ATOM 1282 C CA . ARG A 1 165 ? 19.69811 -5.04332 10.90920 1.000 12.23210 163 ARG A CA 1
ATOM 1283 C C . ARG A 1 165 ? 19.40011 -6.12873 9.88537 1.000 12.85142 163 ARG A C 1
ATOM 1284 O O . ARG A 1 165 ? 19.01526 -5.83785 8.74693 1.000 12.35326 163 ARG A O 1
ATOM 1292 N N . ARG A 1 166 ? 19.59756 -7.39375 10.25658 1.000 12.38184 164 ARG A N 1
ATOM 1293 C CA . ARG A 1 166 ? 19.28013 -8.44612 9.31069 1.000 12.45215 164 ARG A CA 1
ATOM 1294 C C . ARG A 1 166 ? 17.81591 -8.36893 8.89794 1.000 12.31864 164 ARG A C 1
ATOM 1295 O O . ARG A 1 166 ? 17.48900 -8.52155 7.70908 1.000 12.21607 164 ARG A O 1
ATOM 1303 N N . TRP A 1 167 ? 16.92277 -8.15112 9.87117 1.000 11.69707 165 TRP A N 1
ATOM 1304 C CA . TRP A 1 167 ? 15.50007 -8.06964 9.56989 1.000 11.16894 165 TRP A CA 1
ATOM 1305 C C . TRP A 1 167 ? 15.20186 -6.94935 8.58256 1.000 10.90928 165 TRP A C 1
ATOM 1306 O O . TRP A 1 167 ? 14.50739 -7.16993 7.59047 1.000 11.37414 165 TRP A O 1
ATOM 1317 N N . PHE A 1 168 ? 15.66930 -5.71429 8.84946 1.000 10.96915 166 PHE A N 1
ATOM 1318 C CA . PHE A 1 168 ? 15.26714 -4.64101 7.94461 1.000 10.42055 166 PHE A CA 1
ATOM 1319 C C . PHE A 1 168 ? 15.84773 -4.85989 6.56314 1.000 9.98507 166 PHE A C 1
ATOM 1320 O O . PHE A 1 168 ? 15.18818 -4.56043 5.56388 1.000 10.00961 166 PHE A O 1
ATOM 1328 N N . HIS A 1 169 ? 17.08984 -5.34775 6.49059 1.000 9.99943 167 HIS A N 1
ATOM 1329 C CA . HIS A 1 169 ? 17.67216 -5.58672 5.17665 1.000 10.31438 167 HIS A CA 1
ATOM 1330 C C . HIS A 1 169 ? 16.86814 -6.63093 4.41956 1.000 10.38706 167 HIS A C 1
ATOM 1331 O O . HIS A 1 169 ? 16.64198 -6.48847 3.21633 1.000 10.99537 167 HIS A O 1
ATOM 1338 N N . ALA A 1 170 ? 16.46019 -7.71093 5.09765 1.000 10.35935 168 ALA A N 1
ATOM 1339 C CA . ALA A 1 170 ? 15.69965 -8.75814 4.42682 1.000 10.82059 168 ALA A CA 1
ATOM 1340 C C . ALA A 1 170 ? 14.34323 -8.25615 3.94035 1.000 9.66945 168 ALA A C 1
ATOM 1341 O O . ALA A 1 170 ? 13.91474 -8.58599 2.82373 1.000 10.20121 168 ALA A O 1
ATOM 1343 N N . LEU A 1 171 ? 13.60867 -7.53328 4.80167 1.000 9.38222 169 LEU A N 1
ATOM 1344 C CA . LEU A 1 171 ? 12.31158 -7.01340 4.39693 1.000 9.37449 169 LEU A CA 1
ATOM 1345 C C . LEU A 1 171 ? 12.46622 -6.03415 3.24629 1.000 9.45547 169 LEU A C 1
ATOM 1346 O O . LEU A 1 171 ? 11.68476 -6.06705 2.28875 1.000 9.51473 169 LEU A O 1
ATOM 1351 N N . ALA A 1 172 ? 13.46343 -5.15041 3.33230 1.000 10.25431 170 ALA A N 1
ATOM 1352 C CA . ALA A 1 172 ? 13.66132 -4.16621 2.27217 1.000 9.73591 170 ALA A CA 1
ATOM 1353 C C . ALA A 1 172 ? 14.01453 -4.84590 0.96090 1.000 10.28501 170 ALA A C 1
ATOM 1354 O O . ALA A 1 172 ? 13.56072 -4.40999 -0.10575 1.000 10.33160 170 ALA A O 1
ATOM 1356 N N . ARG A 1 173 ? 14.83439 -5.90250 1.01355 1.000 10.21132 171 ARG A N 1
ATOM 1357 C CA . ARG A 1 173 ? 15.12928 -6.67114 -0.19476 1.000 10.86169 171 ARG A CA 1
ATOM 1358 C C . ARG A 1 173 ? 13.86512 -7.27786 -0.78226 1.000 10.11501 171 ARG A C 1
ATOM 1359 O O . ARG A 1 173 ? 13.70066 -7.33475 -2.00854 1.000 11.54993 171 ARG A O 1
ATOM 1367 N N . GLY A 1 174 ? 12.97505 -7.77842 0.07639 1.000 9.58148 172 GLY A N 1
ATOM 1368 C CA . GLY A 1 174 ? 11.71922 -8.31050 -0.40678 1.000 9.94249 172 GLY A CA 1
ATOM 1369 C C . GLY A 1 174 ? 10.86610 -7.28626 -1.12930 1.000 10.36327 172 GLY A C 1
ATOM 1370 O O . GLY A 1 174 ? 10.33073 -7.56454 -2.20309 1.000 10.62338 172 GLY A O 1
ATOM 1371 N N . ILE A 1 175 ? 10.71836 -6.08590 -0.54865 1.000 9.84768 173 ILE A N 1
ATOM 1372 C CA . ILE A 1 175 ? 9.93032 -5.07002 -1.23425 1.000 9.48298 173 ILE A CA 1
ATOM 1373 C C . ILE A 1 175 ? 10.54686 -4.73360 -2.58354 1.000 9.91164 173 ILE A C 1
ATOM 1374 O O . ILE A 1 175 ? 9.82318 -4.50669 -3.56625 1.000 10.71527 173 ILE A O 1
ATOM 1379 N N . ALA A 1 176 ? 11.88519 -4.67930 -2.64448 1.000 9.61319 174 ALA A N 1
ATOM 1380 C CA . ALA A 1 176 ? 12.55856 -4.29989 -3.87934 1.000 10.17994 174 ALA A CA 1
ATOM 1381 C C . ALA A 1 176 ? 12.48238 -5.38308 -4.94366 1.000 10.25923 174 ALA A C 1
ATOM 1382 O O . ALA A 1 176 ? 12.84929 -5.12813 -6.09854 1.000 11.05866 174 ALA A O 1
ATOM 1384 N N . ASN A 1 177 ? 12.04621 -6.59777 -4.58318 1.000 10.78197 175 ASN A N 1
ATOM 1385 C CA . ASN A 1 177 ? 12.03988 -7.72830 -5.50962 1.000 11.33000 175 ASN A CA 1
ATOM 1386 C C . ASN A 1 177 ? 10.78835 -7.64986 -6.38445 1.000 10.92849 175 ASN A C 1
ATOM 1387 O O . ASN A 1 177 ? 9.86628 -8.47619 -6.30901 1.000 12.52964 175 ASN A O 1
ATOM 1392 N N . THR A 1 178 ? 10.77764 -6.63454 -7.25896 1.000 10.26714 176 THR A N 1
ATOM 1393 C CA . THR A 1 178 ? 9.57760 -6.26108 -7.99165 1.000 10.51357 176 THR A CA 1
ATOM 1394 C C . THR A 1 178 ? 9.59821 -6.66816 -9.45542 1.000 10.67450 176 THR A C 1
ATOM 1395 O O . THR A 1 178 ? 8.65665 -6.32397 -10.18043 1.000 11.74367 176 THR A O 1
ATOM 1399 N N . ALA A 1 179 ? 10.61808 -7.39648 -9.91215 1.000 11.98967 177 ALA A N 1
ATOM 1400 C CA . ALA A 1 179 ? 10.65365 -7.78463 -11.31623 1.000 12.84951 177 ALA A CA 1
ATOM 1401 C C . ALA A 1 179 ? 9.48686 -8.72456 -11.59098 1.000 12.85470 177 ALA A C 1
ATOM 1402 O O . ALA A 1 179 ? 9.33895 -9.77288 -10.93915 1.000 13.65704 177 ALA A O 1
ATOM 1404 N N . MET A 1 180 ? 8.63371 -8.33429 -12.53076 1.000 13.55551 178 MET A N 1
ATOM 1405 C CA . MET A 1 180 ? 7.45662 -9.09370 -12.89355 1.000 13.97422 178 MET A CA 1
ATOM 1406 C C . MET A 1 180 ? 7.30282 -9.14525 -14.40129 1.000 15.84420 178 MET A C 1
ATOM 1407 O O . MET A 1 180 ? 7.72857 -8.23396 -15.11555 1.000 17.27133 178 MET A O 1
ATOM 1412 N N . ASP A 1 181 ? 6.66086 -10.20821 -14.88042 1.000 16.32000 179 ASP A N 1
ATOM 1413 C CA . ASP A 1 181 ? 6.40332 -10.31598 -16.30891 1.000 17.97201 179 ASP A CA 1
ATOM 1414 C C . ASP A 1 181 ? 5.14250 -9.52706 -16.68903 1.000 19.00898 179 ASP A C 1
ATOM 1415 O O . ASP A 1 181 ? 4.52687 -8.84873 -15.85796 1.000 18.09041 179 ASP A O 1
ATOM 1420 N N . ALA A 1 182 ? 4.74239 -9.62698 -17.96390 1.000 20.96113 180 ALA A N 1
ATOM 1421 C CA . ALA A 1 182 ? 3.58938 -8.86915 -18.45447 1.000 22.69169 180 ALA A CA 1
ATOM 1422 C C . ALA A 1 182 ? 2.30274 -9.27035 -17.74596 1.000 24.40759 180 ALA A C 1
ATOM 1423 O O . ALA A 1 182 ? 1.35565 -8.47633 -17.68302 1.000 25.67363 180 ALA A O 1
ATOM 1425 N N . GLU A 1 183 ? 2.24817 -10.49533 -17.22362 1.000 24.68055 181 GLU A N 1
ATOM 1426 C CA A GLU A 1 183 ? 1.08304 -11.00035 -16.51326 0.527 25.13409 181 GLU A CA 1
ATOM 1427 C CA B GLU A 1 183 ? 1.09221 -11.02183 -16.51228 0.473 25.30514 181 GLU A CA 1
ATOM 1428 C C . GLU A 1 183 ? 1.11878 -10.68920 -15.02183 1.000 23.74717 181 GLU A C 1
ATOM 1429 O O . GLU A 1 183 ? 0.18451 -11.05503 -14.29842 1.000 25.21759 181 GLU A O 1
ATOM 1440 N N . GLY A 1 184 ? 2.15837 -10.01194 -14.54174 1.000 20.38640 182 GLY A N 1
ATOM 1441 C CA . GLY A 1 184 ? 2.25312 -9.69590 -13.13384 1.000 19.23390 182 GLY A CA 1
ATOM 1442 C C . GLY A 1 184 ? 2.83674 -10.78646 -12.26989 1.000 18.51601 182 GLY A C 1
ATOM 1443 O O . GLY A 1 184 ? 2.72860 -10.70425 -11.04096 1.000 18.68533 182 GLY A O 1
ATOM 1444 N N . ARG A 1 185 ? 3.46356 -11.79609 -12.86101 1.000 18.62864 183 ARG A N 1
ATOM 1445 C CA . ARG A 1 185 ? 4.05278 -12.88102 -12.09485 1.000 19.11491 183 ARG A CA 1
ATOM 1446 C C . ARG A 1 185 ? 5.49322 -12.53048 -11.74975 1.000 16.52083 183 ARG A C 1
ATOM 1447 O O . ARG A 1 185 ? 6.23263 -12.02282 -12.59533 1.000 16.95179 183 ARG A O 1
ATOM 1455 N N . PHE A 1 186 ? 5.90237 -12.84007 -10.51324 1.000 15.94897 184 PHE A N 1
ATOM 1456 C CA . PHE A 1 186 ? 7.28214 -12.60037 -10.10705 1.000 15.43478 184 PHE A CA 1
ATOM 1457 C C . PHE A 1 186 ? 8.24162 -13.40771 -10.96286 1.000 16.07633 184 PHE A C 1
ATOM 1458 O O . PHE A 1 186 ? 8.03781 -14.60186 -11.19434 1.000 18.11660 184 PHE A O 1
ATOM 1466 N N . THR A 1 187 ? 9.31830 -12.76843 -11.40124 1.000 15.57571 185 THR A N 1
ATOM 1467 C CA A THR A 1 187 ? 10.30508 -13.56261 -12.10941 0.680 16.80859 185 THR A CA 1
ATOM 1468 C CA B THR A 1 187 ? 10.40304 -13.40856 -12.14254 0.320 16.03091 185 THR A CA 1
ATOM 1469 C C . THR A 1 187 ? 11.42965 -14.04991 -11.21013 1.000 15.37534 185 THR A C 1
ATOM 1470 O O . THR A 1 187 ? 12.13791 -14.97294 -11.60970 1.000 17.00950 185 THR A O 1
ATOM 1477 N N . ASN A 1 188 ? 11.54904 -13.54000 -9.98213 1.000 14.00936 186 ASN A N 1
ATOM 1478 C CA . ASN A 1 188 ? 12.55325 -13.99973 -9.01308 1.000 14.22090 186 ASN A CA 1
ATOM 1479 C C . ASN A 1 188 ? 11.90880 -14.28349 -7.66831 1.000 13.09005 186 ASN A C 1
ATOM 1480 O O . ASN A 1 188 ? 12.27369 -13.68952 -6.65384 1.000 13.25057 186 ASN A O 1
ATOM 1485 N N . PRO A 1 189 ? 10.98352 -15.22673 -7.60182 1.000 14.12255 187 PRO A N 1
ATOM 1486 C CA . PRO A 1 189 ? 10.38411 -15.51138 -6.28713 1.000 14.97428 187 PRO A CA 1
ATOM 1487 C C . PRO A 1 189 ? 11.40819 -15.91917 -5.21709 1.000 14.13119 187 PRO A C 1
ATOM 1488 O O . PRO A 1 189 ? 11.17112 -15.70771 -4.01973 1.000 14.42581 187 PRO A O 1
ATOM 1492 N N . GLY A 1 190 ? 12.55094 -16.49577 -5.60108 1.000 14.58103 188 GLY A N 1
ATOM 1493 C CA . GLY A 1 190 ? 13.57300 -16.81625 -4.61982 1.000 14.55360 188 GLY A CA 1
ATOM 1494 C C . GLY A 1 190 ? 14.10511 -15.62314 -3.84685 1.000 14.94486 188 GLY A C 1
ATOM 1495 O O . GLY A 1 190 ? 14.64727 -15.80120 -2.75434 1.000 15.70663 188 GLY A O 1
ATOM 1496 N N . GLY A 1 191 ? 13.96309 -14.41262 -4.38612 1.000 14.13819 189 GLY A N 1
ATOM 1497 C CA . GLY A 1 191 ? 14.40649 -13.20864 -3.70443 1.000 14.61040 189 GLY A CA 1
ATOM 1498 C C . GLY A 1 191 ? 13.63566 -12.89026 -2.44493 1.000 13.18262 189 GLY A C 1
ATOM 1499 O O . GLY A 1 191 ? 14.06019 -12.01635 -1.68922 1.000 14.98472 189 GLY A O 1
ATOM 1500 N N . PHE A 1 192 ? 12.52194 -13.59219 -2.19113 1.000 11.72881 190 PHE A N 1
ATOM 1501 C CA . PHE A 1 192 ? 11.77540 -13.41234 -0.95096 1.000 11.78015 190 PHE A CA 1
ATOM 1502 C C . PHE A 1 192 ? 12.27208 -14.28370 0.19243 1.000 11.64467 190 PHE A C 1
ATOM 1503 O O . PHE A 1 192 ? 11.79527 -14.11813 1.32121 1.000 11.79011 190 PHE A O 1
ATOM 1511 N N . ALA A 1 193 ? 13.20127 -15.20428 -0.04348 1.000 12.46228 191 ALA A N 1
ATOM 1512 C CA . ALA A 1 193 ? 13.59006 -16.09016 1.04787 1.000 12.48671 191 ALA A CA 1
ATOM 1513 C C . ALA A 1 193 ? 14.10388 -15.35582 2.27431 1.000 12.37718 191 ALA A C 1
ATOM 1514 O O . ALA A 1 193 ? 13.69547 -15.71247 3.39200 1.000 12.39921 191 ALA A O 1
ATOM 1516 N N . PRO A 1 194 ? 14.94070 -14.32560 2.16019 1.000 12.18776 192 PRO A N 1
ATOM 1517 C CA . PRO A 1 194 ? 15.33767 -13.60606 3.38487 1.000 12.42893 192 PRO A CA 1
ATOM 1518 C C . PRO A 1 194 ? 14.15353 -12.99484 4.12399 1.000 10.81746 192 PRO A C 1
ATOM 1519 O O . PRO A 1 194 ? 14.06657 -13.11619 5.35132 1.000 11.78273 192 PRO A O 1
ATOM 1523 N N . ALA A 1 195 ? 13.20868 -12.37224 3.40922 1.000 10.72332 193 ALA A N 1
ATOM 1524 C CA . ALA A 1 195 ? 12.03851 -11.78329 4.06099 1.000 10.53039 193 ALA A CA 1
ATOM 1525 C C . ALA A 1 195 ? 11.15636 -12.83804 4.69865 1.000 10.85346 193 ALA A C 1
ATOM 1526 O O . ALA A 1 195 ? 10.61143 -12.61462 5.77737 1.000 11.65472 193 ALA A O 1
ATOM 1528 N N . ASP A 1 196 ? 11.01206 -13.99348 4.05080 1.000 11.07926 194 ASP A N 1
ATOM 1529 C CA . ASP A 1 196 ? 10.18779 -15.04697 4.63608 1.000 12.58189 194 ASP A CA 1
ATOM 1530 C C . ASP A 1 196 ? 10.77005 -15.49847 5.96838 1.000 12.88585 194 ASP A C 1
ATOM 1531 O O . ASP A 1 196 ? 10.04358 -15.68898 6.95317 1.000 14.41641 194 ASP A O 1
ATOM 1536 N N . GLU A 1 197 ? 12.09088 -15.65923 6.02640 1.000 12.48672 195 GLU A N 1
ATOM 1537 C CA . GLU A 1 197 ? 12.70168 -16.08835 7.26952 1.000 14.28796 195 GLU A CA 1
ATOM 1538 C C . GLU A 1 197 ? 12.65212 -14.97493 8.31222 1.000 13.73417 195 GLU A C 1
ATOM 1539 O O . GLU A 1 197 ? 12.40466 -15.23766 9.49366 1.000 14.71772 195 GLU A O 1
ATOM 1545 N N . ALA A 1 198 ? 12.91175 -13.72306 7.90775 1.000 12.49702 196 ALA A N 1
ATOM 1546 C CA . ALA A 1 198 ? 12.82061 -12.62093 8.85804 1.000 12.93262 196 ALA A CA 1
ATOM 1547 C C . ALA A 1 198 ? 11.41680 -12.54459 9.43888 1.000 12.65825 196 ALA A C 1
ATOM 1548 O O . ALA A 1 198 ? 11.25183 -12.34172 10.64971 1.000 13.51181 196 ALA A O 1
ATOM 1550 N N . GLY A 1 199 ? 10.38780 -12.69398 8.58726 1.000 12.94134 197 GLY A N 1
ATOM 1551 C CA . GLY A 1 199 ? 9.01997 -12.63687 9.06903 1.000 12.78290 197 GLY A CA 1
ATOM 1552 C C . GLY A 1 199 ? 8.73224 -13.69124 10.11867 1.000 13.56324 197 GLY A C 1
ATOM 1553 O O . GLY A 1 199 ? 8.05078 -13.42122 11.10987 1.000 15.53793 197 GLY A O 1
ATOM 1554 N N . ALA A 1 200 ? 9.20035 -14.92495 9.89203 1.000 13.46273 198 ALA A N 1
ATOM 1555 C CA . ALA A 1 200 ? 8.98746 -15.97179 10.87739 1.000 14.09723 198 ALA A CA 1
ATOM 1556 C C . ALA A 1 200 ? 9.66743 -15.63055 12.19383 1.000 13.96556 198 ALA A C 1
ATOM 1557 O O . ALA A 1 200 ? 9.10314 -15.85880 13.26669 1.000 15.42702 198 ALA A O 1
ATOM 1559 N N . GLU A 1 201 ? 10.87920 -15.06906 12.13884 1.000 14.10814 199 GLU A N 1
ATOM 1560 C CA . GLU A 1 201 ? 11.57211 -14.69054 13.37033 1.000 14.86216 199 GLU A CA 1
ATOM 1561 C C . GLU A 1 201 ? 10.87477 -13.54252 14.07249 1.000 14.37247 199 GLU A C 1
ATOM 1562 O O . GLU A 1 201 ? 10.75771 -13.53566 15.30401 1.000 15.21478 199 GLU A O 1
ATOM 1568 N N . ILE A 1 202 ? 10.41956 -12.55888 13.30173 1.000 13.78920 200 ILE A N 1
ATOM 1569 C CA . ILE A 1 202 ? 9.70568 -11.42344 13.87804 1.000 13.39414 200 ILE A CA 1
ATOM 1570 C C . ILE A 1 202 ? 8.46131 -11.89830 14.60052 1.000 14.29104 200 ILE A C 1
ATOM 1571 O O . ILE A 1 202 ? 8.18150 -11.49344 15.73563 1.000 14.55303 200 ILE A O 1
ATOM 1576 N N . ARG A 1 203 ? 7.70481 -12.79486 13.96704 1.000 14.09253 201 ARG A N 1
ATOM 1577 C CA A ARG A 1 203 ? 6.49676 -13.30296 14.60223 0.591 14.59534 201 ARG A CA 1
ATOM 1578 C CA B ARG A 1 203 ? 6.49827 -13.28363 14.61422 0.409 15.25561 201 ARG A CA 1
ATOM 1579 C C . ARG A 1 203 ? 6.83394 -14.08071 15.86799 1.000 15.24746 201 ARG A C 1
ATOM 1580 O O . ARG A 1 203 ? 6.13500 -13.97425 16.88253 1.000 16.29647 201 ARG A O 1
ATOM 1595 N N . GLU A 1 204 ? 7.90915 -14.87834 15.82531 1.000 16.69922 202 GLU A N 1
ATOM 1596 C CA A GLU A 1 204 ? 8.27763 -15.65963 16.99870 0.588 18.10022 202 GLU A CA 1
ATOM 1597 C CA B GLU A 1 204 ? 8.30798 -15.66657 16.98863 0.412 17.80608 202 GLU A CA 1
ATOM 1598 C C . GLU A 1 204 ? 8.65938 -14.77421 18.18142 1.000 17.96462 202 GLU A C 1
ATOM 1599 O O . GLU A 1 204 ? 8.43842 -15.16140 19.33762 1.000 20.39735 202 GLU A O 1
ATOM 1610 N N . VAL A 1 205 ? 9.22906 -13.59509 17.92167 1.000 17.53499 203 VAL A N 1
ATOM 1611 C CA . VAL A 1 205 ? 9.54194 -12.64452 18.98717 1.000 18.34626 203 VAL A CA 1
ATOM 1612 C C . VAL A 1 205 ? 8.28255 -11.93372 19.46079 1.000 18.65705 203 VAL A C 1
ATOM 1613 O O . VAL A 1 205 ? 8.04919 -11.78280 20.66630 1.000 19.73417 203 VAL A O 1
ATOM 1617 N N . LEU A 1 206 ? 7.45744 -11.46899 18.52174 1.000 18.25922 204 LEU A N 1
ATOM 1618 C CA . LEU A 1 206 ? 6.34446 -10.59825 18.88871 1.000 18.19989 204 LEU A CA 1
ATOM 1619 C C . LEU A 1 206 ? 5.14846 -11.35938 19.43231 1.000 18.11625 204 LEU A C 1
ATOM 1620 O O . LEU A 1 206 ? 4.44140 -10.84035 20.29675 1.000 18.79689 204 LEU A O 1
ATOM 1625 N N . GLU A 1 207 ? 4.87628 -12.55923 18.93297 1.000 18.89221 205 GLU A N 1
ATOM 1626 C CA . GLU A 1 207 ? 3.64664 -13.23882 19.33504 1.000 19.89239 205 GLU A CA 1
ATOM 1627 C C . GLU A 1 207 ? 3.57794 -13.47380 20.84103 1.000 19.69562 205 GLU A C 1
ATOM 1628 O O . GLU A 1 207 ? 2.51812 -13.20657 21.43416 1.000 20.01039 205 GLU A O 1
ATOM 1634 N N . PRO A 1 208 ? 4.62642 -13.97495 21.51039 1.000 20.11278 206 PRO A N 1
ATOM 1635 C CA . PRO A 1 208 ? 4.52053 -14.16040 22.96590 1.000 21.31698 206 PRO A CA 1
ATOM 1636 C C . PRO A 1 208 ? 4.38759 -12.84984 23.71928 1.000 20.83206 206 PRO A C 1
ATOM 1637 O O . PRO A 1 208 ? 3.68821 -12.80409 24.73607 1.000 21.33192 206 PRO A O 1
ATOM 1641 N N . LEU A 1 209 ? 5.05191 -11.78834 23.25951 1.000 20.21162 207 LEU A N 1
ATOM 1642 C CA . LEU A 1 209 ? 4.88408 -10.48349 23.88709 1.000 20.51881 207 LEU A CA 1
ATOM 1643 C C . LEU A 1 209 ? 3.45127 -9.99439 23.74002 1.000 19.39462 207 LEU A C 1
ATOM 1644 O O . LEU A 1 209 ? 2.86118 -9.47770 24.69841 1.000 20.45608 207 LEU A O 1
ATOM 1649 N N . VAL A 1 210 ? 2.87461 -10.13976 22.54894 1.000 18.53086 208 VAL A N 1
ATOM 1650 C CA . VAL A 1 210 ? 1.50294 -9.69530 22.33992 1.000 18.59534 208 VAL A CA 1
ATOM 1651 C C . VAL A 1 210 ? 0.53551 -10.49488 23.20439 1.000 18.67995 208 VAL A C 1
ATOM 1652 O O . VAL A 1 210 ? -0.37760 -9.93319 23.82322 1.000 19.38087 208 VAL A O 1
ATOM 1656 N N . ALA A 1 211 ? 0.71989 -11.81827 23.26977 1.000 20.19459 209 ALA A N 1
ATOM 1657 C CA . ALA A 1 211 ? -0.16612 -12.63841 24.08630 1.000 21.36321 209 ALA A CA 1
ATOM 1658 C C . ALA A 1 211 ? -0.11600 -12.20907 25.54870 1.000 22.52476 209 ALA A C 1
ATOM 1659 O O . ALA A 1 211 ? -1.15962 -12.06006 26.20470 1.000 24.23877 209 ALA A O 1
ATOM 1661 N N . LYS A 1 212 ? 1.08901 -11.97505 26.07017 1.000 21.34131 210 LYS A N 1
ATOM 1662 C CA . LYS A 1 212 ? 1.23492 -11.58548 27.46838 1.000 22.13011 210 LYS A CA 1
ATOM 1663 C C . LYS A 1 212 ? 0.59375 -10.22879 27.72391 1.000 21.33635 210 LYS A C 1
ATOM 1664 O O . LYS A 1 212 ? -0.21526 -10.07834 28.64814 1.000 23.39037 210 LYS A O 1
ATOM 1670 N N . LEU A 1 213 ? 0.94217 -9.23231 26.90179 1.000 20.47907 211 LEU A N 1
ATOM 1671 C CA . LEU A 1 213 ? 0.51855 -7.85719 27.12569 1.000 19.18774 211 LEU A CA 1
ATOM 1672 C C . LEU A 1 213 ? -0.94732 -7.63123 26.78910 1.000 19.10237 211 LEU A C 1
ATOM 1673 O O . LEU A 1 213 ? -1.54502 -6.67405 27.30112 1.000 19.80702 211 LEU A O 1
ATOM 1678 N N . SER A 1 214 ? -1.54025 -8.49059 25.95475 1.000 19.95388 212 SER A N 1
ATOM 1679 C CA A SER A 1 214 ? -2.97200 -8.40153 25.68723 0.593 20.70989 212 SER A CA 1
ATOM 1680 C CA B SER A 1 214 ? -2.96899 -8.38071 25.68912 0.407 21.19911 212 SER A CA 1
ATOM 1681 C C . SER A 1 214 ? -3.76826 -8.62363 26.95686 1.000 22.23642 212 SER A C 1
ATOM 1682 O O . SER A 1 214 ? -4.72805 -7.90152 27.24127 1.000 23.36229 212 SER A O 1
ATOM 1687 N N . ALA A 1 215 ? -3.38553 -9.63873 27.72013 1.000 23.54945 213 ALA A N 1
ATOM 1688 C CA . ALA A 1 215 ? -4.09767 -9.99169 28.93432 1.000 25.06239 213 ALA A CA 1
ATOM 1689 C C . ALA A 1 215 ? -3.64296 -9.18518 30.14000 1.000 25.48932 213 ALA A C 1
ATOM 1690 O O . ALA A 1 215 ? -4.44674 -8.93895 31.04737 1.000 27.42712 213 ALA A O 1
ATOM 1692 N N . GLU A 1 216 ? -2.36616 -8.81404 30.20459 1.000 24.75494 214 GLU A N 1
ATOM 1693 C CA . GLU A 1 216 ? -1.79946 -8.08849 31.34321 1.000 26.47519 214 GLU A CA 1
ATOM 1694 C C . GLU A 1 216 ? -0.98268 -6.91614 30.81909 1.000 24.66234 214 GLU A C 1
ATOM 1695 O O . GLU A 1 216 ? 0.24359 -7.00630 30.66829 1.000 24.58795 214 GLU A O 1
ATOM 1701 N N . PRO A 1 217 ? -1.63283 -5.79610 30.52389 1.000 23.60485 215 PRO A N 1
ATOM 1702 C CA . PRO A 1 217 ? -0.89919 -4.64919 29.98005 1.000 23.74233 215 PRO A CA 1
ATOM 1703 C C . PRO A 1 217 ? 0.09481 -4.11203 30.99473 1.000 23.05097 215 PRO A C 1
ATOM 1704 O O . PRO A 1 217 ? -0.14275 -4.13353 32.20617 1.000 23.82069 215 PRO A O 1
ATOM 1708 N N . ASP A 1 218 ? 1.21204 -3.60130 30.48890 1.000 22.56465 216 ASP A N 1
ATOM 1709 C CA . ASP A 1 218 ? 2.24801 -3.05190 31.34626 1.000 23.43353 216 ASP A CA 1
ATOM 1710 C C . ASP A 1 218 ? 2.71201 -1.64715 30.99143 1.000 24.38360 216 ASP A C 1
ATOM 1711 O O . ASP A 1 218 ? 3.60194 -1.12753 31.66519 1.000 26.17858 216 ASP A O 1
ATOM 1716 N N . GLY A 1 219 ? 2.16649 -1.02640 29.95590 1.000 23.43104 217 GLY A N 1
ATOM 1717 C CA . GLY A 1 219 ? 2.58366 0.32073 29.62522 1.000 23.91862 217 GLY A CA 1
ATOM 1718 C C . GLY A 1 219 ? 3.82232 0.41544 28.75946 1.000 23.92233 217 GLY A C 1
ATOM 1719 O O . GLY A 1 219 ? 4.25050 1.53295 28.44694 1.000 24.84229 217 GLY A O 1
ATOM 1720 N N . SER A 1 220 ? 4.42181 -0.71177 28.38163 1.000 23.06422 218 SER A N 1
ATOM 1721 C CA . SER A 1 220 ? 5.50472 -0.70747 27.40794 1.000 23.33053 218 SER A CA 1
ATOM 1722 C C . SER A 1 220 ? 4.95232 -0.37499 26.02186 1.000 21.52880 218 SER A C 1
ATOM 1723 O O . SER A 1 220 ? 3.74044 -0.28415 25.81487 1.000 19.97946 218 SER A O 1
ATOM 1726 N N . ALA A 1 221 ? 5.86032 -0.22641 25.05223 1.000 21.74835 219 ALA A N 1
ATOM 1727 C CA . ALA A 1 221 ? 5.45745 0.24243 23.72820 1.000 21.20390 219 ALA A CA 1
ATOM 1728 C C . ALA A 1 221 ? 4.42633 -0.68542 23.09793 1.000 17.61863 219 ALA A C 1
ATOM 1729 O O . ALA A 1 221 ? 3.41298 -0.23243 22.54529 1.000 17.74186 219 ALA A O 1
ATOM 1731 N N . LEU A 1 222 ? 4.66529 -1.99613 23.15432 1.000 16.61486 220 LEU A N 1
ATOM 1732 C CA A LEU A 1 222 ? 3.72138 -2.91583 22.52690 0.663 16.36836 220 LEU A CA 1
ATOM 1733 C CA B LEU A 1 222 ? 3.73032 -2.92569 22.53583 0.337 16.33390 220 LEU A CA 1
ATOM 1734 C C . LEU A 1 222 ? 2.39969 -2.94222 23.27432 1.000 15.48400 220 LEU A C 1
ATOM 1735 O O . LEU A 1 222 ? 1.35337 -3.18404 22.66134 1.000 15.24876 220 LEU A O 1
ATOM 1744 N N . SER A 1 223 ? 2.42599 -2.70016 24.59084 1.000 16.31314 221 SER A N 1
ATOM 1745 C CA . SER A 1 223 ? 1.18606 -2.60781 25.34354 1.000 16.71222 221 SER A CA 1
ATOM 1746 C C . SER A 1 223 ? 0.32498 -1.46300 24.81060 1.000 15.66359 221 SER A C 1
ATOM 1747 O O . SER A 1 223 ? -0.89653 -1.61206 24.64769 1.000 15.71585 221 SER A O 1
ATOM 1750 N N . HIS A 1 224 ? 0.94297 -0.31091 24.52050 1.000 15.71946 222 HIS A N 1
ATOM 1751 C CA . HIS A 1 224 ? 0.20206 0.79458 23.92029 1.000 15.63407 222 HIS A CA 1
ATOM 1752 C C . HIS A 1 224 ? -0.34921 0.41091 22.55490 1.000 14.07937 222 HIS A C 1
ATOM 1753 O O . HIS A 1 224 ? -1.49355 0.74884 22.22105 1.000 13.73745 222 HIS A O 1
ATOM 1760 N N . TYR A 1 225 ? 0.44514 -0.29836 21.73832 1.000 13.82764 223 TYR A N 1
ATOM 1761 C CA . TYR A 1 225 ? -0.06270 -0.70372 20.43260 1.000 13.82697 223 TYR A CA 1
ATOM 1762 C C . TYR A 1 225 ? -1.31334 -1.55673 20.57665 1.000 13.04905 223 TYR A C 1
ATOM 1763 O O . TYR A 1 225 ? -2.22940 -1.47194 19.75144 1.000 13.28016 223 TYR A O 1
ATOM 1772 N N . LEU A 1 226 ? -1.37043 -2.39359 21.61890 1.000 13.35018 224 LEU A N 1
ATOM 1773 C CA . LEU A 1 226 ? -2.52349 -3.26839 21.78847 1.000 13.33148 224 LEU A CA 1
ATOM 1774 C C . LEU A 1 226 ? -3.72722 -2.55465 22.37888 1.000 12.63425 224 LEU A C 1
ATOM 1775 O O . LEU A 1 226 ? -4.86924 -2.88175 22.02348 1.000 13.33013 224 LEU A O 1
ATOM 1780 N N . HIS A 1 227 ? -3.50146 -1.58540 23.27180 1.000 12.49986 225 HIS A N 1
ATOM 1781 C CA . HIS A 1 227 ? -4.57337 -1.08496 24.11761 1.000 13.45242 225 HIS A CA 1
ATOM 1782 C C . HIS A 1 227 ? -4.94508 0.37111 23.89553 1.000 13.70815 225 HIS A C 1
ATOM 1783 O O . HIS A 1 227 ? -6.04283 0.76319 24.30912 1.000 14.50784 225 HIS A O 1
ATOM 1790 N N . HIS A 1 228 ? -4.07951 1.18559 23.29805 1.000 14.51327 226 HIS A N 1
ATOM 1791 C CA . HIS A 1 228 ? -4.37746 2.60935 23.24481 1.000 14.62522 226 HIS A CA 1
ATOM 1792 C C . HIS A 1 228 ? -5.51946 2.87070 22.28614 1.000 14.80884 226 HIS A C 1
ATOM 1793 O O . HIS A 1 228 ? -5.48721 2.40696 21.15075 1.000 15.56515 226 HIS A O 1
ATOM 1800 N N . GLY A 1 229 ? -6.52514 3.62016 22.73911 1.000 15.59783 227 GLY A N 1
ATOM 1801 C CA . GLY A 1 229 ? -7.64759 3.94589 21.88563 1.000 16.68838 227 GLY A CA 1
ATOM 1802 C C . GLY A 1 229 ? -8.60112 2.80940 21.63828 1.000 17.98312 227 GLY A C 1
ATOM 1803 O O . GLY A 1 229 ? -9.33600 2.84383 20.65220 1.000 21.76316 227 GLY A O 1
ATOM 1804 N N . ARG A 1 230 ? -8.59985 1.79318 22.49585 1.000 16.96169 228 ARG A N 1
ATOM 1805 C CA . ARG A 1 230 ? -9.49266 0.65510 22.38104 1.000 17.89940 228 ARG A CA 1
ATOM 1806 C C . ARG A 1 230 ? -10.35675 0.54301 23.61978 1.000 18.30422 228 ARG A C 1
ATOM 1807 O O . ARG A 1 230 ? -9.91128 0.88536 24.72004 1.000 18.78480 228 ARG A O 1
ATOM 1815 N N . PRO A 1 231 ? -11.57989 0.03180 23.48235 1.000 21.02227 229 PRO A N 1
ATOM 1816 C CA . PRO A 1 231 ? -12.37573 -0.28845 24.67372 1.000 23.69248 229 PRO A CA 1
ATOM 1817 C C . PRO A 1 231 ? -11.67169 -1.34493 25.50480 1.000 25.56430 229 PRO A C 1
ATOM 1818 O O . PRO A 1 231 ? -10.98477 -2.22016 24.97311 1.000 25.36304 229 PRO A O 1
ATOM 1822 N N . HIS A 1 232 ? -11.84659 -1.26105 26.82467 1.000 28.62547 230 HIS A N 1
ATOM 1823 C CA . HIS A 1 232 ? -11.42674 -2.36383 27.67357 1.000 32.49676 230 HIS A CA 1
ATOM 1824 C C . HIS A 1 232 ? -12.10901 -3.62937 27.18023 1.000 33.38999 230 HIS A C 1
ATOM 1825 O O . HIS A 1 232 ? -13.30714 -3.62685 26.88353 1.000 34.74614 230 HIS A O 1
ATOM 1832 N N . GLY A 1 233 ? -11.34077 -4.70089 27.05304 1.000 32.51847 231 GLY A N 1
ATOM 1833 C CA . GLY A 1 233 ? -11.89072 -5.93918 26.55582 1.000 31.46433 231 GLY A CA 1
ATOM 1834 C C . GLY A 1 233 ? -11.88471 -6.09045 25.04758 1.000 29.72609 231 GLY A C 1
ATOM 1835 O O . GLY A 1 233 ? -12.27541 -7.15147 24.55023 1.000 31.04553 231 GLY A O 1
ATOM 1836 N N . ASP A 1 234 ? -11.45643 -5.07692 24.29197 1.000 27.67979 232 ASP A N 1
ATOM 1837 C CA . ASP A 1 234 ? -11.31883 -5.19164 22.83849 1.000 26.17279 232 ASP A CA 1
ATOM 1838 C C . ASP A 1 234 ? -9.94862 -4.68866 22.39298 1.000 21.32253 232 ASP A C 1
ATOM 1839 O O . ASP A 1 234 ? -9.85023 -3.76974 21.56967 1.000 21.27638 232 ASP A O 1
ATOM 1844 N N . PRO A 1 235 ? -8.86365 -5.29304 22.88515 1.000 19.51587 233 PRO A N 1
ATOM 1845 C CA . PRO A 1 235 ? -7.53673 -4.90359 22.39779 1.000 18.45169 233 PRO A CA 1
ATOM 1846 C C . PRO A 1 235 ? -7.36048 -5.28864 20.93881 1.000 16.25244 233 PRO A C 1
ATOM 1847 O O . PRO A 1 235 ? -8.07267 -6.13172 20.38779 1.000 16.67059 233 PRO A O 1
ATOM 1851 N N . ARG A 1 236 ? -6.37366 -4.66285 20.31591 1.000 14.69995 234 ARG A N 1
ATOM 1852 C CA . ARG A 1 236 ? -5.99415 -5.08897 18.98445 1.000 14.12771 234 ARG A CA 1
ATOM 1853 C C . ARG A 1 236 ? -5.39119 -6.48614 19.07151 1.000 14.91338 234 ARG A C 1
ATOM 1854 O O . ARG A 1 236 ? -4.80382 -6.86744 20.08769 1.000 16.35100 234 ARG A O 1
ATOM 1862 N N . THR A 1 237 ? -5.54980 -7.25682 18.00512 1.000 13.72154 235 THR A N 1
ATOM 1863 C CA . THR A 1 237 ? -4.98884 -8.59545 17.94516 1.000 13.85851 235 THR A CA 1
ATOM 1864 C C . THR A 1 237 ? -3.64729 -8.58300 17.23394 1.000 12.27283 235 THR A C 1
ATOM 1865 O O . THR A 1 237 ? -3.29869 -7.64133 16.50667 1.000 12.50063 235 THR A O 1
ATOM 1869 N N . LEU A 1 238 ? -2.92148 -9.69433 17.38482 1.000 12.22121 236 LEU A N 1
ATOM 1870 C CA . LEU A 1 238 ? -1.63827 -9.80275 16.70049 1.000 11.53176 236 LEU A CA 1
ATOM 1871 C C . LEU A 1 238 ? -1.79046 -9.53847 15.21560 1.000 10.99713 236 LEU A C 1
ATOM 1872 O O . LEU A 1 238 ? -1.03446 -8.75456 14.63901 1.000 12.25079 236 LEU A O 1
ATOM 1877 N N . GLU A 1 239 ? -2.77376 -10.16979 14.56290 1.000 11.14795 237 GLU A N 1
ATOM 1878 C CA . GLU A 1 239 ? -2.82548 -9.96836 13.12023 1.000 12.10972 237 GLU A CA 1
ATOM 1879 C C . GLU A 1 239 ? -3.27868 -8.57586 12.73313 1.000 12.23914 237 GLU A C 1
ATOM 1880 O O . GLU A 1 239 ? -2.92864 -8.12450 11.64497 1.000 12.69712 237 GLU A O 1
ATOM 1886 N N . GLN A 1 240 ? -4.05115 -7.88423 13.58006 1.000 11.28955 238 GLN A N 1
ATOM 1887 C CA . GLN A 1 240 ? -4.38426 -6.49729 13.26471 1.000 12.04948 238 GLN A CA 1
ATOM 1888 C C . GLN A 1 240 ? -3.15285 -5.61796 13.23439 1.000 11.95492 238 GLN A C 1
ATOM 1889 O O . GLN A 1 240 ? -3.10682 -4.65699 12.45133 1.000 14.51783 238 GLN A O 1
ATOM 1895 N N . LEU A 1 241 ? -2.14412 -5.93228 14.05003 1.000 11.76485 239 LEU A N 1
ATOM 1896 C CA . LEU A 1 241 ? -0.94283 -5.11452 14.16500 1.000 12.86072 239 LEU A CA 1
ATOM 1897 C C . LEU A 1 241 ? 0.22167 -5.58863 13.32025 1.000 12.22123 239 LEU A C 1
ATOM 1898 O O . LEU A 1 241 ? 1.03046 -4.75146 12.90206 1.000 12.07944 239 LEU A O 1
ATOM 1903 N N . LEU A 1 242 ? 0.36429 -6.90074 13.10635 1.000 11.28154 240 LEU A N 1
ATOM 1904 C CA . LEU A 1 242 ? 1.63950 -7.41688 12.62826 1.000 11.20287 240 LEU A CA 1
ATOM 1905 C C . LEU A 1 242 ? 2.06835 -6.82562 11.29437 1.000 10.06882 240 LEU A C 1
ATOM 1906 O O . LEU A 1 242 ? 3.25623 -6.47486 11.16473 1.000 10.61403 240 LEU A O 1
ATOM 1911 N N . PRO A 1 243 ? 1.19951 -6.68910 10.28779 1.000 10.23581 241 PRO A N 1
ATOM 1912 C CA . PRO A 1 243 ? 1.69264 -6.10612 9.02552 1.000 9.93590 241 PRO A CA 1
ATOM 1913 C C . PRO A 1 243 ? 2.23374 -4.70147 9.20874 1.000 9.86737 241 PRO A C 1
ATOM 1914 O O . PRO A 1 243 ? 3.24746 -4.33184 8.60026 1.000 10.50066 241 PRO A O 1
ATOM 1918 N N . SER A 1 244 ? 1.59081 -3.91432 10.07700 1.000 9.47379 242 SER A N 1
ATOM 1919 C CA . SER A 1 244 ? 2.05660 -2.56921 10.36813 1.000 9.55275 242 SER A CA 1
ATOM 1920 C C . SER A 1 244 ? 3.33719 -2.56538 11.18263 1.000 9.73777 242 SER A C 1
ATOM 1921 O O . SER A 1 244 ? 4.18123 -1.68302 11.00534 1.000 10.96566 242 SER A O 1
ATOM 1924 N N . LEU A 1 245 ? 3.47717 -3.49752 12.12184 1.000 10.00546 243 LEU A N 1
ATOM 1925 C CA . LEU A 1 245 ? 4.74944 -3.60817 12.82102 1.000 10.50891 243 LEU A CA 1
ATOM 1926 C C . LEU A 1 245 ? 5.87484 -3.95626 11.85876 1.000 10.45426 243 LEU A C 1
ATOM 1927 O O . LEU A 1 245 ? 6.99866 -3.46763 12.01480 1.000 10.86189 243 LEU A O 1
ATOM 1932 N N . LYS A 1 246 ? 5.59706 -4.78709 10.84005 1.000 10.09696 244 LYS A N 1
ATOM 1933 C CA . LYS A 1 246 ? 6.61524 -5.07562 9.83054 1.000 9.77646 244 LYS A CA 1
ATOM 1934 C C . LYS A 1 246 ? 6.93571 -3.84780 8.97454 1.000 9.15484 244 LYS A C 1
ATOM 1935 O O . LYS A 1 246 ? 8.10207 -3.64705 8.60426 1.000 9.77292 244 LYS A O 1
ATOM 1941 N N . VAL A 1 247 ? 5.93299 -3.00824 8.66640 1.000 9.71319 245 VAL A N 1
ATOM 1942 C CA . VAL A 1 247 ? 6.21407 -1.71880 8.01040 1.000 9.76783 245 VAL A CA 1
ATOM 1943 C C . VAL A 1 247 ? 7.26376 -0.95353 8.79512 1.000 9.74872 245 VAL A C 1
ATOM 1944 O O . VAL A 1 247 ? 8.20325 -0.38299 8.23057 1.000 10.62231 245 VAL A O 1
ATOM 1948 N N . ILE A 1 248 ? 7.09687 -0.90717 10.12225 1.000 9.77806 246 ILE A N 1
ATOM 1949 C CA A ILE A 1 248 ? 8.00747 -0.13906 10.97262 0.793 10.84033 246 ILE A CA 1
ATOM 1950 C CA B ILE A 1 248 ? 8.02769 -0.11347 10.91471 0.207 10.66026 246 ILE A CA 1
ATOM 1951 C C . ILE A 1 248 ? 9.35730 -0.82926 11.12134 1.000 10.97811 246 ILE A C 1
ATOM 1952 O O . ILE A 1 248 ? 10.41092 -0.18209 11.12123 1.000 12.03421 246 ILE A O 1
ATOM 1961 N N . ILE A 1 249 ? 9.36102 -2.16012 11.25632 1.000 10.58203 247 ILE A N 1
ATOM 1962 C CA . ILE A 1 249 ? 10.63081 -2.87491 11.33447 1.000 10.88172 247 ILE A CA 1
ATOM 1963 C C . ILE A 1 249 ? 11.46530 -2.66701 10.07003 1.000 11.54167 247 ILE A C 1
ATOM 1964 O O . ILE A 1 249 ? 12.69623 -2.57572 10.14162 1.000 13.71084 247 ILE A O 1
ATOM 1969 N N . LEU A 1 250 ? 10.82124 -2.56210 8.90523 1.000 10.23919 248 LEU A N 1
ATOM 1970 C CA . LEU A 1 250 ? 11.53627 -2.26468 7.67429 1.000 9.82525 248 LEU A CA 1
ATOM 1971 C C . LEU A 1 250 ? 11.95657 -0.79622 7.69532 1.000 9.87115 248 LEU A C 1
ATOM 1972 O O . LEU A 1 250 ? 13.14807 -0.50014 7.78565 1.000 10.31938 248 LEU A O 1
ATOM 1977 N N . GLY A 1 251 ? 10.99513 0.12168 7.59671 1.000 10.83712 249 GLY A N 1
ATOM 1978 C CA . GLY A 1 251 ? 11.33026 1.51288 7.33462 1.000 10.72301 249 GLY A CA 1
ATOM 1979 C C . GLY A 1 251 ? 11.72369 2.30241 8.56950 1.000 9.62325 249 GLY A C 1
ATOM 1980 O O . GLY A 1 251 ? 12.60993 3.16501 8.51328 1.000 10.19213 249 GLY A O 1
ATOM 1981 N N . GLY A 1 252 ? 11.09373 2.03165 9.71295 1.000 10.42375 250 GLY A N 1
ATOM 1982 C CA . GLY A 1 252 ? 11.52653 2.69446 10.93548 1.000 10.67021 250 GLY A CA 1
ATOM 1983 C C . GLY A 1 252 ? 12.98647 2.42278 11.24457 1.000 10.72740 250 GLY A C 1
ATOM 1984 O O . GLY A 1 252 ? 13.70338 3.29636 11.73613 1.000 12.15333 250 GLY A O 1
ATOM 1985 N N . LEU A 1 253 ? 13.44867 1.19352 10.96148 1.000 10.30121 251 LEU A N 1
ATOM 1986 C CA . LEU A 1 253 ? 14.82691 0.82786 11.25710 1.000 10.84122 251 LEU A CA 1
ATOM 1987 C C . LEU A 1 253 ? 15.78496 1.23562 10.13756 1.000 10.49246 251 LEU A C 1
ATOM 1988 O O . LEU A 1 253 ? 16.92849 1.61036 10.41398 1.000 11.55150 251 LEU A O 1
ATOM 1993 N N . GLN A 1 254 ? 15.35614 1.14606 8.87600 1.000 10.58351 252 GLN A N 1
ATOM 1994 C CA . GLN A 1 254 ? 16.23942 1.43882 7.74420 1.000 9.96171 252 GLN A CA 1
ATOM 1995 C C . GLN A 1 254 ? 16.37974 2.93494 7.50030 1.000 10.30450 252 GLN A C 1
ATOM 1996 O O . GLN A 1 254 ? 17.48021 3.41108 7.19462 1.000 10.31477 252 GLN A O 1
ATOM 2002 N N . GLU A 1 255 ? 15.26372 3.66185 7.52208 1.000 10.12399 253 GLU A N 1
ATOM 2003 C CA . GLU A 1 255 ? 15.30660 5.01794 6.96828 1.000 9.37771 253 GLU A CA 1
ATOM 2004 C C . GLU A 1 255 ? 16.18555 5.98872 7.74875 1.000 9.97649 253 GLU A C 1
ATOM 2005 O O . GLU A 1 255 ? 16.84639 6.81110 7.11165 1.000 10.61322 253 GLU A O 1
ATOM 2011 N N . PRO A 1 256 ? 16.19730 5.98007 9.08240 1.000 10.66907 254 PRO A N 1
ATOM 2012 C CA . PRO A 1 256 ? 17.04834 6.96887 9.77778 1.000 10.56617 254 PRO A CA 1
ATOM 2013 C C . PRO A 1 256 ? 18.51945 6.81393 9.44446 1.000 11.05429 254 PRO A C 1
ATOM 2014 O O . PRO A 1 256 ? 19.23346 7.81313 9.26010 1.000 11.49426 254 PRO A O 1
ATOM 2018 N N . GLY A 1 257 ? 18.99095 5.57018 9.30289 1.000 11.15645 255 GLY A N 1
ATOM 2019 C CA . GLY A 1 257 ? 20.38122 5.37399 8.93990 1.000 12.05188 255 GLY A CA 1
ATOM 2020 C C . GLY A 1 257 ? 20.65636 5.89589 7.54566 1.000 10.61909 255 GLY A C 1
ATOM 2021 O O . GLY A 1 257 ? 21.72149 6.44583 7.28623 1.000 11.39667 255 GLY A O 1
ATOM 2022 N N . HIS A 1 258 ? 19.69785 5.73088 6.63367 1.000 10.80593 256 HIS A N 1
ATOM 2023 C CA . HIS A 1 258 ? 19.84791 6.30658 5.29904 1.000 10.45544 256 HIS A CA 1
ATOM 2024 C C . HIS A 1 258 ? 19.79360 7.83364 5.32105 1.000 10.40091 256 HIS A C 1
ATOM 2025 O O . HIS A 1 258 ? 20.53002 8.48367 4.57079 1.000 10.86399 256 HIS A O 1
ATOM 2032 N N . GLN A 1 259 ? 18.92903 8.44071 6.15498 1.000 10.01141 257 GLN A N 1
ATOM 2033 C CA . GLN A 1 259 ? 18.95607 9.90163 6.24153 1.000 9.82443 257 GLN A CA 1
ATOM 2034 C C . GLN A 1 259 ? 20.33054 10.37849 6.68159 1.000 9.74837 257 GLN A C 1
ATOM 2035 O O . GLN A 1 259 ? 20.87061 11.34789 6.13295 1.000 10.47237 257 GLN A O 1
ATOM 2041 N N . CYS A 1 260 ? 20.90533 9.72378 7.68899 1.000 10.65716 258 CYS A N 1
ATOM 2042 C CA . CYS A 1 260 ? 22.22959 10.10717 8.15110 1.000 10.90759 258 CYS A CA 1
ATOM 2043 C C . CYS A 1 260 ? 23.24615 9.98528 7.03396 1.000 11.30086 258 CYS A C 1
ATOM 2044 O O . CYS A 1 260 ? 24.07355 10.87764 6.81569 1.000 11.57318 258 CYS A O 1
ATOM 2047 N N . ALA A 1 261 ? 23.21394 8.85371 6.33253 1.000 10.88292 259 ALA A N 1
ATOM 2048 C CA . ALA A 1 261 ? 24.22596 8.58063 5.32691 1.000 11.23322 259 ALA A CA 1
ATOM 2049 C C . ALA A 1 261 ? 24.07439 9.49691 4.12255 1.000 10.51175 259 ALA A C 1
ATOM 2050 O O . ALA A 1 261 ? 25.08253 9.95977 3.56607 1.000 12.07446 259 ALA A O 1
ATOM 2052 N N . ALA A 1 262 ? 22.82663 9.75742 3.71218 1.000 10.60259 260 ALA A N 1
ATOM 2053 C CA . ALA A 1 262 ? 22.57977 10.66085 2.59671 1.000 10.79574 260 ALA A CA 1
ATOM 2054 C C . ALA A 1 262 ? 23.06378 12.05832 2.93534 1.000 10.12984 260 ALA A C 1
ATOM 2055 O O . ALA A 1 262 ? 23.62305 12.75230 2.08159 1.000 10.87290 260 ALA A O 1
ATOM 2057 N N . THR A 1 263 ? 22.80776 12.49763 4.16874 1.000 10.34580 261 THR A N 1
ATOM 2058 C CA . THR A 1 263 ? 23.20966 13.83583 4.57023 1.000 9.99036 261 THR A CA 1
ATOM 2059 C C . THR A 1 263 ? 24.72438 13.93148 4.64137 1.000 10.31594 261 THR A C 1
ATOM 2060 O O . THR A 1 263 ? 25.31392 14.90441 4.16218 1.000 11.67387 261 THR A O 1
ATOM 2064 N N . PHE A 1 264 ? 25.36784 12.92027 5.23526 1.000 10.98546 262 PHE A N 1
ATOM 2065 C CA . PHE A 1 264 ? 26.82086 12.88324 5.26513 1.000 11.77796 262 PHE A CA 1
ATOM 2066 C C . PHE A 1 264 ? 27.38915 12.95092 3.85057 1.000 11.71866 262 PHE A C 1
ATOM 2067 O O . PHE A 1 264 ? 28.26482 13.78124 3.55474 1.000 12.15152 262 PHE A O 1
ATOM 2075 N N . LEU A 1 265 ? 26.90752 12.06884 2.96386 1.000 11.10393 263 LEU A N 1
ATOM 2076 C CA . LEU A 1 265 ? 27.43536 12.00381 1.60398 1.000 12.02029 263 LEU A CA 1
ATOM 2077 C C . LEU A 1 265 ? 27.19364 13.31308 0.86894 1.000 10.97126 263 LEU A C 1
ATOM 2078 O O . LEU A 1 265 ? 28.09781 13.84799 0.20321 1.000 11.70561 263 LEU A O 1
ATOM 2083 N N . GLY A 1 266 ? 25.99031 13.86419 0.99876 1.000 10.94401 264 GLY A N 1
ATOM 2084 C CA . GLY A 1 266 ? 25.73724 15.13982 0.36103 1.000 10.94554 264 GLY A CA 1
ATOM 2085 C C . GLY A 1 266 ? 26.69323 16.21636 0.84548 1.000 11.19960 264 GLY A C 1
ATOM 2086 O O . GLY A 1 266 ? 27.20919 17.00475 0.04714 1.000 11.93566 264 GLY A O 1
ATOM 2087 N N . LEU A 1 267 ? 26.91964 16.28683 2.16019 1.000 10.93525 265 LEU A N 1
ATOM 2088 C CA . LEU A 1 267 ? 27.86140 17.28032 2.67810 1.000 11.67728 265 LEU A CA 1
ATOM 2089 C C . LEU A 1 267 ? 29.25344 17.09926 2.08241 1.000 11.95305 265 LEU A C 1
ATOM 2090 O O . LEU A 1 267 ? 29.94132 18.09059 1.80780 1.000 12.83239 265 LEU A O 1
ATOM 2095 N N . THR A 1 268 ? 29.69331 15.84820 1.87289 1.000 11.89600 266 THR A N 1
ATOM 2096 C CA . THR A 1 268 ? 31.03414 15.67292 1.31164 1.000 12.33733 266 THR A CA 1
ATOM 2097 C C . THR A 1 268 ? 31.15048 16.24729 -0.09855 1.000 12.90319 266 THR A C 1
ATOM 2098 O O . THR A 1 268 ? 32.26607 16.56700 -0.52299 1.000 14.36705 266 THR A O 1
ATOM 2102 N N . THR A 1 269 ? 30.03442 16.37447 -0.82865 1.000 12.60881 267 THR A N 1
ATOM 2103 C CA . THR A 1 269 ? 30.08758 16.97620 -2.15870 1.000 12.86413 267 THR A CA 1
ATOM 2104 C C . THR A 1 269 ? 30.25294 18.48605 -2.09963 1.000 12.89948 267 THR A C 1
ATOM 2105 O O . THR A 1 269 ? 30.49363 19.09503 -3.14211 1.000 13.86405 267 THR A O 1
ATOM 2109 N N . ARG A 1 270 ? 30.10372 19.09589 -0.91930 1.000 12.25639 268 ARG A N 1
ATOM 2110 C CA . ARG A 1 270 ? 30.16432 20.54972 -0.75233 1.000 13.05007 268 ARG A CA 1
ATOM 2111 C C . ARG A 1 270 ? 31.15059 20.83535 0.36994 1.000 11.72503 268 ARG A C 1
ATOM 2112 O O . ARG A 1 270 ? 30.75084 21.09921 1.50917 1.000 12.75933 268 ARG A O 1
ATOM 2120 N N . PRO A 1 271 ? 32.45396 20.76275 0.09278 1.000 13.18448 269 PRO A N 1
ATOM 2121 C CA . PRO A 1 271 ? 33.44249 20.85583 1.18641 1.000 13.83824 269 PRO A CA 1
ATOM 2122 C C . PRO A 1 271 ? 33.29669 22.07260 2.08002 1.000 12.01696 269 PRO A C 1
ATOM 2123 O O . PRO A 1 271 ? 33.49650 21.96268 3.29781 1.000 13.49419 269 PRO A O 1
ATOM 2127 N N . GLU A 1 272 ? 32.98202 23.24333 1.52208 1.000 13.04044 270 GLU A N 1
ATOM 2128 C CA . GLU A 1 272 ? 32.83350 24.41477 2.37202 1.000 13.32934 270 GLU A CA 1
ATOM 2129 C C . GLU A 1 272 ? 31.66015 24.25710 3.32752 1.000 12.56209 270 GLU A C 1
ATOM 2130 O O . GLU A 1 272 ? 31.70815 24.75792 4.46037 1.000 13.78340 270 GLU A O 1
ATOM 2136 N N . GLN A 1 273 ? 30.58534 23.59543 2.87566 1.000 12.59752 271 GLN A N 1
ATOM 2137 C CA . GLN A 1 273 ? 29.41214 23.37582 3.71572 1.000 12.82631 271 GLN A CA 1
ATOM 2138 C C . GLN A 1 273 ? 29.69170 22.31206 4.76388 1.000 12.96591 271 GLN A C 1
ATOM 2139 O O . GLN A 1 273 ? 29.29056 22.45226 5.92370 1.000 13.79279 271 GLN A O 1
ATOM 2145 N N . LEU A 1 274 ? 30.39792 21.24476 4.37986 1.000 12.76645 272 LEU A N 1
ATOM 2146 C CA . LEU A 1 274 ? 30.79683 20.25052 5.37278 1.000 13.41627 272 LEU A CA 1
ATOM 2147 C C . LEU A 1 274 ? 31.62377 20.90004 6.47593 1.000 13.63490 272 LEU A C 1
ATOM 2148 O O . LEU A 1 274 ? 31.36898 20.69193 7.67056 1.000 14.52518 272 LEU A O 1
ATOM 2153 N N . LYS A 1 275 ? 32.60648 21.71499 6.09317 1.000 13.90843 273 LYS A N 1
ATOM 2154 C CA . LYS A 1 275 ? 33.42323 22.39160 7.09813 1.000 14.73650 273 LYS A CA 1
ATOM 2155 C C . LYS A 1 275 ? 32.55799 23.22983 8.04586 1.000 14.08736 273 LYS A C 1
ATOM 2156 O O . LYS A 1 275 ? 32.70043 23.14163 9.26917 1.000 15.28640 273 LYS A O 1
ATOM 2162 N N . ARG A 1 276 ? 31.62191 24.01844 7.49578 1.000 14.98732 274 ARG A N 1
ATOM 2163 C CA . ARG A 1 276 ? 30.72982 24.83020 8.32840 1.000 16.96212 274 ARG A CA 1
ATOM 2164 C C . ARG A 1 276 ? 29.93923 23.98381 9.31640 1.000 16.22773 274 ARG A C 1
ATOM 2165 O O . ARG A 1 276 ? 29.78937 24.34660 10.48928 1.000 16.98057 274 ARG A O 1
ATOM 2173 N N . VAL A 1 277 ? 29.42617 22.84222 8.85630 1.000 15.32989 275 VAL A N 1
ATOM 2174 C CA . VAL A 1 277 ? 28.61841 21.99379 9.71870 1.000 16.47221 275 VAL A CA 1
ATOM 2175 C C . VAL A 1 277 ? 29.46582 21.38875 10.83114 1.000 16.23289 275 VAL A C 1
ATOM 2176 O O . VAL A 1 277 ? 29.02535 21.31230 11.98258 1.000 17.45595 275 VAL A O 1
ATOM 2180 N N . THR A 1 278 ? 30.70520 20.96374 10.52294 1.000 16.32266 276 THR A N 1
ATOM 2181 C CA . THR A 1 278 ? 31.54671 20.41714 11.58531 1.000 18.18306 276 THR A CA 1
ATOM 2182 C C . THR A 1 278 ? 31.84267 21.45381 12.65531 1.000 18.42312 276 THR A C 1
ATOM 2183 O O . THR A 1 278 ? 32.06151 21.08857 13.81538 1.000 21.49980 276 THR A O 1
ATOM 2187 N N . GLU A 1 279 ? 31.85828 22.74514 12.28970 1.000 16.66714 277 GLU A N 1
ATOM 2188 C CA . GLU A 1 279 ? 32.15119 23.82186 13.22972 1.000 17.25019 277 GLU A CA 1
ATOM 2189 C C . GLU A 1 279 ? 30.91503 24.34573 13.95016 1.000 17.40828 277 GLU A C 1
ATOM 2190 O O . GLU A 1 279 ? 31.04653 25.08631 14.93627 1.000 20.35779 277 GLU A O 1
ATOM 2196 N N . ASP A 1 280 ? 29.72188 24.01703 13.47291 1.000 17.44132 278 ASP A N 1
ATOM 2197 C CA . ASP A 1 280 ? 28.49691 24.58222 14.03833 1.000 18.62590 278 ASP A CA 1
ATOM 2198 C C . ASP A 1 280 ? 27.39275 23.53927 13.91148 1.000 17.88043 278 ASP A C 1
ATOM 2199 O O . ASP A 1 280 ? 26.68472 23.49177 12.89924 1.000 17.31466 278 ASP A O 1
ATOM 2204 N N . ALA A 1 281 ? 27.22413 22.75394 14.97539 1.000 18.73090 279 ALA A N 1
ATOM 2205 C CA . ALA A 1 281 ? 26.21166 21.71183 14.97564 1.000 19.04226 279 ALA A CA 1
ATOM 2206 C C . ALA A 1 281 ? 24.79186 22.25244 14.83415 1.000 18.95400 279 ALA A C 1
ATOM 2207 O O . ALA A 1 281 ? 23.89330 21.48492 14.48021 1.000 19.08514 279 ALA A O 1
ATOM 2209 N N . THR A 1 282 ? 24.54981 23.54103 15.09072 1.000 19.05521 280 THR A N 1
ATOM 2210 C CA . THR A 1 282 ? 23.19346 24.04892 14.90125 1.000 19.65625 280 THR A CA 1
ATOM 2211 C C . THR A 1 282 ? 22.77360 24.10241 13.43858 1.000 17.90305 280 THR A C 1
ATOM 2212 O O . THR A 1 282 ? 21.58760 24.32304 13.16103 1.000 18.60125 280 THR A O 1
ATOM 2216 N N . LEU A 1 283 ? 23.69622 23.87037 12.50130 1.000 16.85489 281 LEU A N 1
ATOM 2217 C CA . LEU A 1 283 ? 23.34421 23.74052 11.09041 1.000 15.33545 281 LEU A CA 1
ATOM 2218 C C . LEU A 1 283 ? 22.84526 22.35143 10.73314 1.000 14.43316 281 LEU A C 1
ATOM 2219 O O . LEU A 1 283 ? 22.38164 22.15546 9.61048 1.000 14.35817 281 LEU A O 1
ATOM 2224 N N . LEU A 1 284 ? 22.94258 21.39282 11.64441 1.000 14.01036 282 LEU A N 1
ATOM 2225 C CA . LEU A 1 284 ? 22.57196 20.01926 11.29899 1.000 13.06726 282 LEU A CA 1
ATOM 2226 C C . LEU A 1 284 ? 21.10405 19.84500 10.92502 1.000 13.41379 282 LEU A C 1
ATOM 2227 O O . LEU A 1 284 ? 20.82621 19.10669 9.96187 1.000 13.20268 282 LEU A O 1
ATOM 2232 N N . PRO A 1 285 ? 20.13345 20.47195 11.59159 1.000 14.42761 283 PRO A N 1
ATOM 2233 C CA . PRO A 1 285 ? 18.74836 20.27856 11.13054 1.000 14.32747 283 PRO A CA 1
ATOM 2234 C C . PRO A 1 285 ? 18.55001 20.67379 9.67665 1.000 13.50404 283 PRO A C 1
ATOM 2235 O O . PRO A 1 285 ? 17.87903 19.96182 8.91918 1.000 13.20342 283 PRO A O 1
ATOM 2239 N N A ARG A 1 286 ? 19.11931 21.80821 9.27569 0.506 14.22518 284 ARG A N 1
ATOM 2240 N N B ARG A 1 286 ? 19.12821 21.79705 9.25285 0.494 14.46315 284 ARG A N 1
ATOM 2241 C CA A ARG A 1 286 ? 19.03501 22.24211 7.88796 0.506 14.48940 284 ARG A CA 1
ATOM 2242 C CA B ARG A 1 286 ? 18.98933 22.20795 7.85953 0.494 14.92087 284 ARG A CA 1
ATOM 2243 C C A ARG A 1 286 ? 19.72865 21.25222 6.95356 0.506 12.95635 284 ARG A C 1
ATOM 2244 C C B ARG A 1 286 ? 19.74260 21.26407 6.92096 0.494 13.06485 284 ARG A C 1
ATOM 2245 O O A ARG A 1 286 ? 19.21519 20.94235 5.87203 0.506 12.74525 284 ARG A O 1
ATOM 2246 O O B ARG A 1 286 ? 19.28442 20.99764 5.80334 0.494 12.73480 284 ARG A O 1
ATOM 2261 N N . ALA A 1 287 ? 20.91293 20.76865 7.34470 1.000 12.24632 285 ALA A N 1
ATOM 2262 C CA . ALA A 1 287 ? 21.63084 19.78320 6.53307 1.000 11.13509 285 ALA A CA 1
ATOM 2263 C C . ALA A 1 287 ? 20.80854 18.51699 6.35200 1.000 10.52938 285 ALA A C 1
ATOM 2264 O O . ALA A 1 287 ? 20.74882 17.97006 5.24726 1.000 10.62212 285 ALA A O 1
ATOM 2266 N N . LEU A 1 288 ? 20.18131 18.05869 7.42968 1.000 11.23427 286 LEU A N 1
ATOM 2267 C CA . LEU A 1 288 ? 19.40218 16.82290 7.40802 1.000 10.85840 286 LEU A CA 1
ATOM 2268 C C . LEU A 1 288 ? 18.16341 16.94549 6.53742 1.000 10.64584 286 LEU A C 1
ATOM 2269 O O . LEU A 1 288 ? 17.78901 15.99267 5.84310 1.000 10.65195 286 LEU A O 1
ATOM 2274 N N . THR A 1 289 ? 17.51326 18.11183 6.56183 1.000 10.53713 287 THR A N 1
ATOM 2275 C CA . THR A 1 289 ? 16.38097 18.34662 5.67902 1.000 11.04659 287 THR A CA 1
ATOM 2276 C C . THR A 1 289 ? 16.81356 18.30980 4.21642 1.000 10.25154 287 THR A C 1
ATOM 2277 O O . THR A 1 289 ? 16.13847 17.71226 3.36855 1.000 11.01536 287 THR A O 1
ATOM 2281 N N . GLU A 1 290 ? 17.95594 18.92949 3.90388 1.000 10.93135 288 GLU A N 1
ATOM 2282 C CA . GLU A 1 290 ? 18.46302 18.89129 2.54326 1.000 11.26111 288 GLU A CA 1
ATOM 2283 C C . GLU A 1 290 ? 18.89636 17.48549 2.15399 1.000 10.58368 288 GLU A C 1
ATOM 2284 O O . GLU A 1 290 ? 18.71502 17.08861 0.99988 1.000 10.84073 288 GLU A O 1
ATOM 2290 N N . GLY A 1 291 ? 19.43111 16.70091 3.09973 1.000 10.27527 289 GLY A N 1
ATOM 2291 C CA . GLY A 1 291 ? 19.76392 15.31486 2.79653 1.000 10.32767 289 GLY A CA 1
ATOM 2292 C C . GLY A 1 291 ? 18.56055 14.51548 2.35418 1.000 9.88759 289 GLY A C 1
ATOM 2293 O O . GLY A 1 291 ? 18.64007 13.74173 1.39447 1.000 10.40400 289 GLY A O 1
ATOM 2294 N N . LEU A 1 292 ? 17.42800 14.67916 3.05729 1.000 9.55845 290 LEU A N 1
ATOM 2295 C CA . LEU A 1 292 ? 16.19109 14.00731 2.67168 1.000 9.45694 290 LEU A CA 1
ATOM 2296 C C . LEU A 1 292 ? 15.75673 14.39815 1.26911 1.000 9.26827 290 LEU A C 1
ATOM 2297 O O . LEU A 1 292 ? 15.26301 13.54603 0.51271 1.000 10.61063 290 LEU A O 1
ATOM 2302 N N . ARG A 1 293 ? 15.84818 15.69366 0.92810 1.000 9.49846 291 ARG A N 1
ATOM 2303 C CA . ARG A 1 293 ? 15.44225 16.11837 -0.40575 1.000 9.18042 291 ARG A CA 1
ATOM 2304 C C . ARG A 1 293 ? 16.40114 15.59362 -1.46840 1.000 8.55469 291 ARG A C 1
ATOM 2305 O O . ARG A 1 293 ? 15.97433 15.14461 -2.53931 1.000 9.94866 291 ARG A O 1
ATOM 2313 N N . TRP A 1 294 ? 17.70074 15.63957 -1.18218 1.000 8.96840 292 TRP A N 1
ATOM 2314 C CA . TRP A 1 294 ? 18.72944 15.31487 -2.16721 1.000 9.26372 292 TRP A CA 1
ATOM 2315 C C . TRP A 1 294 ? 18.79852 13.82023 -2.47461 1.000 9.43123 292 TRP A C 1
ATOM 2316 O O . TRP A 1 294 ? 19.11947 13.44023 -3.59636 1.000 10.47653 292 TRP A O 1
ATOM 2327 N N . MET A 1 295 ? 18.52907 12.95496 -1.50372 1.000 9.67202 293 MET A N 1
ATOM 2328 C CA A MET A 1 295 ? 18.56818 11.51359 -1.78759 0.835 10.34847 293 MET A CA 1
ATOM 2329 C CA B MET A 1 295 ? 18.56015 11.51949 -1.78701 0.165 10.00029 293 MET A CA 1
ATOM 2330 C C . MET A 1 295 ? 17.50773 10.88228 -0.87922 1.000 9.30827 293 MET A C 1
ATOM 2331 O O . MET A 1 295 ? 17.79404 10.34779 0.19476 1.000 9.88401 293 MET A O 1
ATOM 2340 N N . SER A 1 296 ? 16.25111 10.94428 -1.31300 1.000 8.88681 294 SER A N 1
ATOM 2341 C CA . SER A 1 296 ? 15.13781 10.61394 -0.41345 1.000 8.63234 294 SER A CA 1
ATOM 2342 C C . SER A 1 296 ? 15.21172 9.13332 -0.06431 1.000 8.36844 294 SER A C 1
ATOM 2343 O O . SER A 1 296 ? 15.16972 8.29399 -0.97652 1.000 9.19141 294 SER A O 1
ATOM 2346 N N . PRO A 1 297 ? 15.29360 8.75956 1.22219 1.000 9.16044 295 PRO A N 1
ATOM 2347 C CA . PRO A 1 297 ? 15.45256 7.32000 1.53324 1.000 9.51412 295 PRO A CA 1
ATOM 2348 C C . PRO A 1 297 ? 14.30996 6.46792 1.01022 1.000 8.29969 295 PRO A C 1
ATOM 2349 O O . PRO A 1 297 ? 14.55253 5.35678 0.48734 1.000 9.01899 295 PRO A O 1
ATOM 2353 N N . VAL A 1 298 ? 1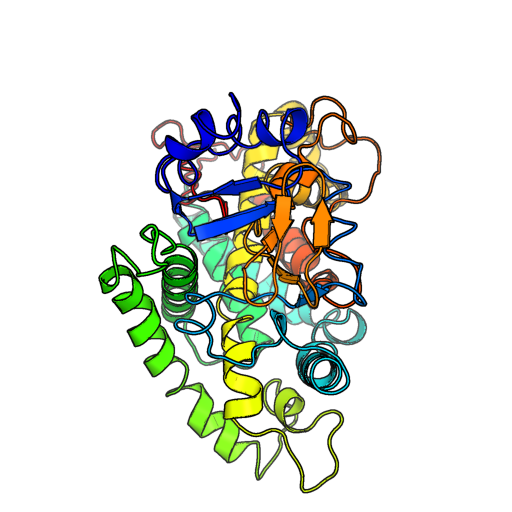3.07031 6.91184 1.19339 1.000 7.88098 296 VAL A N 1
ATOM 2354 C CA . VAL A 1 298 ? 11.91116 6.22352 0.62975 1.000 8.15636 296 VAL A CA 1
ATOM 2355 C C . VAL A 1 298 ? 11.68540 6.89128 -0.71412 1.000 8.42125 296 VAL A C 1
ATOM 2356 O O . VAL A 1 298 ? 10.89598 7.83213 -0.88307 1.000 8.79165 296 VAL A O 1
ATOM 2360 N N . PHE A 1 299 ? 12.48739 6.45812 -1.67560 1.000 8.01240 297 PHE A N 1
ATOM 2361 C CA . PHE A 1 299 ? 12.62135 7.16498 -2.94328 1.000 7.83456 297 PHE A CA 1
ATOM 2362 C C . PHE A 1 299 ? 11.37390 6.97588 -3.78142 1.000 7.79295 297 PHE A C 1
ATOM 2363 O O . PHE A 1 299 ? 10.80217 7.95257 -4.27786 1.000 8.95362 297 PHE A O 1
ATOM 2371 N N . SER A 1 300 ? 10.91974 5.72074 -3.94513 1.000 7.39364 298 SER A N 1
ATOM 2372 C CA . SER A 1 300 ? 9.68274 5.47287 -4.66580 1.000 7.61982 298 SER A CA 1
ATOM 2373 C C . SER A 1 300 ? 8.83448 4.38956 -4.01918 1.000 7.69375 298 SER A C 1
ATOM 2374 O O . SER A 1 300 ? 7.83001 3.98828 -4.62037 1.000 8.23258 298 SER A O 1
ATOM 2377 N N . ALA A 1 301 ? 9.15813 3.94645 -2.78631 1.000 8.00689 299 ALA A N 1
ATOM 2378 C CA . ALA A 1 301 ? 8.39281 2.85475 -2.18333 1.000 7.89928 299 ALA A CA 1
ATOM 2379 C C . ALA A 1 301 ? 7.05648 3.27681 -1.57988 1.000 7.90334 299 ALA A C 1
ATOM 2380 O O . ALA A 1 301 ? 6.29385 2.40481 -1.15194 1.000 8.48346 299 ALA A O 1
ATOM 2382 N N . SER A 1 302 ? 6.78758 4.58219 -1.48495 1.000 7.64735 300 SER A N 1
ATOM 2383 C CA . SER A 1 302 ? 5.43579 5.01787 -1.17368 1.000 7.71151 300 SER A CA 1
ATOM 2384 C C . SER A 1 302 ? 4.55003 4.68074 -2.37147 1.000 7.35145 300 SER A C 1
ATOM 2385 O O . SER A 1 302 ? 5.01643 4.65998 -3.51322 1.000 8.08763 300 SER A O 1
ATOM 2388 N N . SER A 1 303 ? 3.25152 4.48514 -2.13437 1.000 7.50338 301 SER A N 1
ATOM 2389 C CA . SER A 1 303 ? 2.36725 4.08854 -3.21803 1.000 7.81944 301 SER A CA 1
ATOM 2390 C C . SER A 1 303 ? 0.92548 4.38141 -2.85183 1.000 8.03368 301 SER A C 1
ATOM 2391 O O . SER A 1 303 ? 0.58019 4.57992 -1.67796 1.000 8.75272 301 SER A O 1
ATOM 2394 N N . ARG A 1 304 ? 0.08637 4.41570 -3.87483 1.000 7.74783 302 ARG A N 1
ATOM 2395 C CA . ARG A 1 304 ? -1.35816 4.47957 -3.74007 1.000 8.04387 302 ARG A CA 1
ATOM 2396 C C . ARG A 1 304 ? -1.96340 3.50612 -4.74545 1.000 8.09611 302 ARG A C 1
ATOM 2397 O O . ARG A 1 304 ? -1.29805 3.07724 -5.69073 1.000 9.05125 302 ARG A O 1
ATOM 2405 N N . LEU A 1 305 ? -3.24927 3.19127 -4.56152 1.000 8.34298 303 LEU A N 1
ATOM 2406 C CA . LEU A 1 305 ? -4.04758 2.42498 -5.51837 1.000 9.36096 303 LEU A CA 1
ATOM 2407 C C . LEU A 1 305 ? -5.21973 3.28392 -5.97754 1.000 9.35549 303 LEU A C 1
ATOM 2408 O O . LEU A 1 305 ? -5.82308 3.98446 -5.15481 1.000 10.03150 303 LEU A O 1
ATOM 2413 N N . PRO A 1 306 ? -5.58730 3.23716 -7.25356 1.000 9.60966 304 PRO A N 1
ATOM 2414 C CA . PRO A 1 306 ? -6.78365 3.98092 -7.69499 1.000 10.32221 304 PRO A CA 1
ATOM 2415 C C . PRO A 1 306 ? -8.05264 3.36434 -7.12899 1.000 11.07365 304 PRO A C 1
ATOM 2416 O O . PRO A 1 306 ? -8.19269 2.14063 -7.06781 1.000 12.83590 304 PRO A O 1
ATOM 2420 N N . LEU A 1 307 ? -8.99897 4.22071 -6.77285 1.000 12.06675 305 LEU A N 1
ATOM 2421 C CA . LEU A 1 307 ? -10.31830 3.77799 -6.34400 1.000 13.67976 305 LEU A CA 1
ATOM 2422 C C . LEU A 1 307 ? -11.32161 3.73535 -7.48552 1.000 15.49307 305 LEU A C 1
ATOM 2423 O O . LEU A 1 307 ? -12.41833 3.19553 -7.31368 1.000 17.99221 305 LEU A O 1
ATOM 2428 N N . ARG A 1 308 ? -10.98005 4.31469 -8.63224 1.000 14.03063 306 ARG A N 1
ATOM 2429 C CA . ARG A 1 308 ? -11.78808 4.27255 -9.83795 1.000 14.92160 306 ARG A CA 1
ATOM 2430 C C . ARG A 1 308 ? -10.82020 4.32363 -11.00958 1.000 14.46494 306 ARG A C 1
ATOM 2431 O O . ARG A 1 308 ? -9.63111 4.60460 -10.84422 1.000 15.07242 306 ARG A O 1
ATOM 2439 N N . GLU A 1 309 ? -11.31731 4.03611 -12.20413 1.000 15.85494 307 GLU A N 1
ATOM 2440 C CA . GLU A 1 309 ? -10.53520 4.34125 -13.39478 1.000 16.27566 307 GLU A CA 1
ATOM 2441 C C . GLU A 1 309 ? -10.28993 5.84111 -13.43399 1.000 15.20076 307 GLU A C 1
ATOM 2442 O O . GLU A 1 309 ? -11.23236 6.62866 -13.31071 1.000 16.28965 307 GLU A O 1
ATOM 2448 N N . ILE A 1 310 ? -9.03199 6.23686 -13.60457 1.000 15.02347 308 ILE A N 1
ATOM 2449 C CA . ILE A 1 310 ? -8.66531 7.64897 -13.55919 1.000 14.81253 308 ILE A CA 1
ATOM 2450 C C . ILE A 1 310 ? -7.48812 7.88826 -14.49857 1.000 14.42579 308 ILE A C 1
ATOM 2451 O O . ILE A 1 310 ? -6.50325 7.14396 -14.48650 1.000 14.70720 308 ILE A O 1
ATOM 2456 N N . THR A 1 311 ? -7.58020 8.95231 -15.28289 1.000 15.32563 309 THR A N 1
ATOM 2457 C CA . THR A 1 311 ? -6.59554 9.24381 -16.31939 1.000 16.79188 309 THR A CA 1
ATOM 2458 C C . THR A 1 311 ? -5.78458 10.48008 -15.95251 1.000 17.12091 309 THR A C 1
ATOM 2459 O O . THR A 1 311 ? -6.35136 11.51720 -15.57917 1.000 19.93986 309 THR A O 1
ATOM 2463 N N . MET A 1 312 ? -4.45379 10.33638 -15.99779 1.000 16.31511 310 MET A N 1
ATOM 2464 C CA . MET A 1 312 ? -3.51406 11.44488 -15.84905 1.000 16.03606 310 MET A CA 1
ATOM 2465 C C . MET A 1 312 ? -2.56437 11.36816 -17.03907 1.000 17.14854 310 MET A C 1
ATOM 2466 O O . MET A 1 312 ? -1.65113 10.53232 -17.07403 1.000 18.21170 310 MET A O 1
ATOM 2471 N N . GLY A 1 313 ? -2.79706 12.24590 -18.00118 1.000 18.57844 311 GLY A N 1
ATOM 2472 C CA . GLY A 1 313 ? -1.99435 12.23530 -19.21039 1.000 19.13513 311 GLY A CA 1
ATOM 2473 C C . GLY A 1 313 ? -2.31233 11.00479 -20.02662 1.000 19.42327 311 GLY A C 1
ATOM 2474 O O . GLY A 1 313 ? -3.48123 10.66228 -20.26909 1.000 20.28487 311 GLY A O 1
ATOM 2475 N N . GLU A 1 314 ? -1.26167 10.30694 -20.42756 1.000 19.57121 312 GLU A N 1
ATOM 2476 C CA . GLU A 1 314 ? -1.42173 9.05366 -21.13283 1.000 20.18356 312 GLU A CA 1
ATOM 2477 C C . GLU A 1 314 ? -1.66817 7.88310 -20.20090 1.000 18.60188 312 GLU A C 1
ATOM 2478 O O . GLU A 1 314 ? -1.88608 6.76829 -20.68138 1.000 20.91025 312 GLU A O 1
ATOM 2484 N N . ALA A 1 315 ? -1.66856 8.10783 -18.88962 1.000 16.60087 313 ALA A N 1
ATOM 2485 C CA . ALA A 1 315 ? -1.79104 7.02728 -17.92023 1.000 15.61557 313 ALA A CA 1
ATOM 2486 C C . ALA A 1 315 ? -3.25050 6.87588 -17.52380 1.000 15.99008 313 ALA A C 1
ATOM 2487 O O . ALA A 1 315 ? -3.80237 7.73195 -16.83070 1.000 18.58484 313 ALA A O 1
ATOM 2489 N N . THR A 1 316 ? -3.87429 5.78464 -17.93331 1.000 15.12784 314 THR A N 1
ATOM 2490 C CA . THR A 1 316 ? -5.21510 5.47111 -17.46294 1.000 15.55596 314 THR A CA 1
ATOM 2491 C C . THR A 1 316 ? -5.06754 4.35723 -16.43467 1.000 14.40661 314 THR A C 1
ATOM 2492 O O . THR A 1 316 ? -4.86084 3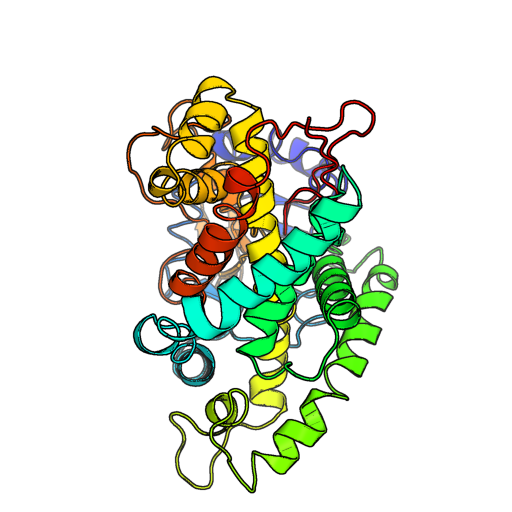.18966 -16.77347 1.000 16.54211 314 THR A O 1
ATOM 2496 N N . MET A 1 317 ? -5.16299 4.73510 -15.16870 1.000 13.60782 315 MET A N 1
ATOM 2497 C CA . MET A 1 317 ? -4.92015 3.84122 -14.05176 1.000 13.05238 315 MET A CA 1
ATOM 2498 C C . MET A 1 317 ? -6.24875 3.20271 -13.65249 1.000 13.97553 315 MET A C 1
ATOM 2499 O O . MET A 1 317 ? -7.31004 3.82270 -13.76648 1.000 15.45208 315 MET A O 1
ATOM 2504 N N . ARG A 1 318 ? -6.19653 1.95494 -13.19261 1.000 14.44107 316 ARG A N 1
ATOM 2505 C CA . ARG A 1 318 ? -7.40642 1.23462 -12.81883 1.000 15.77290 316 ARG A CA 1
ATOM 2506 C C . ARG A 1 318 ? -7.27464 0.66986 -11.41680 1.000 13.49147 316 ARG A C 1
ATOM 2507 O O . ARG A 1 318 ? -6.15960 0.45620 -10.93318 1.000 13.61596 316 ARG A O 1
ATOM 2515 N N . PRO A 1 319 ? -8.39902 0.39199 -10.74225 1.000 14.26803 317 PRO A N 1
ATOM 2516 C CA . PRO A 1 319 ? -8.32549 -0.16367 -9.38236 1.000 15.15348 317 PRO A CA 1
ATOM 2517 C C . PRO A 1 319 ? -7.48475 -1.43137 -9.32828 1.000 15.98607 317 PRO A C 1
ATOM 2518 O O . PRO A 1 319 ? -7.46462 -2.22526 -10.27187 1.000 16.18320 317 PRO A O 1
ATOM 2522 N N . GLY A 1 320 ? -6.76683 -1.60637 -8.20613 1.000 16.03600 318 GLY A N 1
ATOM 2523 C CA . GLY A 1 320 ? -5.93382 -2.76458 -7.99683 1.000 16.75733 318 GLY A CA 1
ATOM 2524 C C . GLY A 1 320 ? -4.50392 -2.59092 -8.46192 1.000 15.34411 318 GLY A C 1
ATOM 2525 O O . GLY A 1 320 ? -3.64501 -3.38959 -8.07704 1.000 18.97340 318 GLY A O 1
ATOM 2526 N N . GLN A 1 321 ? -4.22749 -1.58502 -9.29944 1.000 12.47923 319 GLN A N 1
ATOM 2527 C CA . GLN A 1 321 ? -2.87951 -1.39028 -9.81236 1.000 11.40054 319 GLN A CA 1
ATOM 2528 C C . GLN A 1 321 ? -2.05776 -0.52647 -8.86593 1.000 9.85715 319 GLN A C 1
ATOM 2529 O O . GLN A 1 321 ? -2.55359 0.47051 -8.32035 1.000 11.98590 319 GLN A O 1
ATOM 2535 N N . THR A 1 322 ? -0.78808 -0.90600 -8.67444 1.000 8.92851 320 THR A N 1
ATOM 2536 C CA . THR A 1 322 ? 0.09276 -0.11684 -7.81937 1.000 8.54234 320 THR A CA 1
ATOM 2537 C C . THR A 1 322 ? 0.51780 1.15611 -8.53849 1.000 8.52115 320 THR A C 1
ATOM 2538 O O . THR A 1 322 ? 0.97131 1.09885 -9.68420 1.000 9.22911 320 THR A O 1
ATOM 2542 N N . VAL A 1 323 ? 0.40423 2.29023 -7.84704 1.000 8.42345 321 VAL A N 1
ATOM 2543 C CA . VAL A 1 323 ? 0.97336 3.56536 -8.30914 1.000 8.66684 321 VAL A CA 1
ATOM 2544 C C . VAL A 1 323 ? 2.05898 3.94669 -7.30527 1.000 7.32261 321 VAL A C 1
ATOM 2545 O O . VAL A 1 323 ? 1.77227 4.44748 -6.20500 1.000 8.63437 321 VAL A O 1
ATOM 2549 N N . TRP A 1 324 ? 3.32396 3.67636 -7.65529 1.000 7.81578 322 TRP A N 1
ATOM 2550 C CA . TRP A 1 324 ? 4.44003 4.10679 -6.82858 1.000 8.05310 322 TRP A CA 1
ATOM 2551 C C . TRP A 1 324 ? 4.57017 5.61761 -6.92166 1.000 7.52442 322 TRP A C 1
ATOM 2552 O O . TRP A 1 324 ? 4.44151 6.18859 -8.00562 1.000 8.55632 322 TRP A O 1
ATOM 2563 N N . LEU A 1 325 ? 4.87681 6.25263 -5.79779 1.000 7.38780 323 LEU A N 1
ATOM 2564 C CA . LEU A 1 325 ? 5.09015 7.70661 -5.76517 1.000 7.28593 323 LEU A CA 1
ATOM 2565 C C . LEU A 1 325 ? 6.57609 7.94533 -5.58322 1.000 7.72597 323 LEU A C 1
ATOM 2566 O O . LEU A 1 325 ? 7.12495 7.70801 -4.49308 1.000 7.97493 323 LEU A O 1
ATOM 2571 N N . SER A 1 326 ? 7.24769 8.39455 -6.66008 1.000 7.33871 324 SER A N 1
ATOM 2572 C CA . SER A 1 326 ? 8.67975 8.66069 -6.53250 1.000 7.60090 324 SER A CA 1
ATOM 2573 C C . SER A 1 326 ? 8.88382 10.04869 -5.92261 1.000 7.59100 324 SER A C 1
ATOM 2574 O O . SER A 1 326 ? 9.22572 11.02811 -6.60600 1.000 7.98286 324 SER A O 1
ATOM 2577 N N . TYR A 1 327 ? 8.67472 10.11597 -4.59995 1.000 7.76041 325 TYR A N 1
ATOM 2578 C CA . TYR A 1 327 ? 8.99042 11.32585 -3.85361 1.000 7.50478 325 TYR A CA 1
ATOM 2579 C C . TYR A 1 327 ? 10.44742 11.72205 -4.03498 1.000 7.64157 325 TYR A C 1
ATOM 2580 O O . TYR A 1 327 ? 10.75936 12.91250 -4.01609 1.000 8.36650 325 TYR A O 1
ATOM 2589 N N . GLY A 1 328 ? 11.34567 10.75880 -4.24223 1.000 7.98690 326 GLY A N 1
ATOM 2590 C CA . GLY A 1 328 ? 12.73317 11.09952 -4.50787 1.000 8.43344 326 GLY A CA 1
ATOM 2591 C C . GLY A 1 328 ? 12.90923 11.84690 -5.81599 1.000 7.90631 326 GLY A C 1
ATOM 2592 O O . GLY A 1 328 ? 13.72693 12.77817 -5.89839 1.000 8.68774 326 GLY A O 1
ATOM 2593 N N . SER A 1 329 ? 12.14725 11.46702 -6.85109 1.000 7.71410 327 SER A N 1
ATOM 2594 C CA . SER A 1 329 ? 12.12019 12.22707 -8.09498 1.000 8.31112 327 SER A CA 1
ATOM 2595 C C . SER A 1 329 ? 11.42695 13.57023 -7.91782 1.000 8.33427 327 SER A C 1
ATOM 2596 O O . SER A 1 329 ? 11.88634 14.58399 -8.46014 1.000 8.73748 327 SER A O 1
ATOM 2599 N N . ALA A 1 330 ? 10.30094 13.60231 -7.20001 1.000 8.28429 328 ALA A N 1
ATOM 2600 C CA . ALA A 1 330 ? 9.62107 14.86343 -6.92455 1.000 8.75287 328 ALA A CA 1
ATOM 2601 C C . ALA A 1 330 ? 10.55854 15.85683 -6.24924 1.000 7.68803 328 ALA A C 1
ATOM 2602 O O . ALA A 1 330 ? 10.56040 17.05121 -6.56748 1.000 8.74440 328 ALA A O 1
ATOM 2604 N N . ASN A 1 331 ? 11.36949 15.36836 -5.32015 1.000 8.10942 329 ASN A N 1
ATOM 2605 C CA . ASN A 1 331 ? 12.32030 16.18185 -4.57987 1.000 7.76939 329 ASN A CA 1
ATOM 2606 C C . ASN A 1 331 ? 13.48773 16.60462 -5.43834 1.000 8.35575 329 ASN A C 1
ATOM 2607 O O . ASN A 1 331 ? 14.27658 17.47574 -5.01860 1.000 9.37417 329 ASN A O 1
ATOM 2612 N N . ARG A 1 332 ? 13.60154 16.01414 -6.62381 1.000 8.50216 330 ARG A N 1
ATOM 2613 C CA . ARG A 1 332 ? 14.60539 16.33065 -7.63401 1.000 9.76248 330 ARG A CA 1
ATOM 2614 C C . ARG A 1 332 ? 13.98848 17.02095 -8.85042 1.000 8.91670 330 ARG A C 1
ATOM 2615 O O . ARG A 1 332 ? 14.60931 17.08930 -9.91470 1.000 10.41330 330 ARG A O 1
ATOM 2623 N N . ASP A 1 333 ? 12.79589 17.57409 -8.70064 1.000 9.23595 331 ASP A N 1
ATOM 2624 C CA . ASP A 1 333 ? 12.06776 18.14364 -9.83141 1.000 9.73661 331 ASP A CA 1
ATOM 2625 C C . ASP A 1 333 ? 12.54275 19.56388 -10.10265 1.000 10.47841 331 ASP A C 1
ATOM 2626 O O . ASP A 1 333 ? 12.40191 20.44896 -9.25093 1.000 11.75989 331 ASP A O 1
ATOM 2631 N N . GLU A 1 334 ? 13.08620 19.76256 -11.30329 1.000 12.46726 332 GLU A N 1
ATOM 2632 C CA . GLU A 1 334 ? 13.61731 21.05457 -11.73062 1.000 13.86093 332 GLU A CA 1
ATOM 2633 C C . GLU A 1 334 ? 12.56542 22.16239 -11.71743 1.000 15.59029 332 GLU A C 1
ATOM 2634 O O . GLU A 1 334 ? 12.93287 23.34923 -11.70556 1.000 17.42800 332 GLU A O 1
ATOM 2640 N N . ALA A 1 335 ? 11.27163 21.82823 -11.77964 1.000 15.13772 333 ALA A N 1
ATOM 2641 C CA . ALA A 1 335 ? 10.23301 22.86161 -11.72670 1.000 16.01502 333 ALA A CA 1
ATOM 2642 C C . ALA A 1 335 ? 10.02980 23.42928 -10.32123 1.000 16.08425 333 ALA A C 1
ATOM 2643 O O . ALA A 1 335 ? 9.43412 24.50314 -10.17288 1.000 18.23166 333 ALA A O 1
ATOM 2645 N N . VAL A 1 336 ? 10.52328 22.74512 -9.30173 1.000 13.88901 334 VAL A N 1
ATOM 2646 C CA . VAL A 1 336 ? 10.32211 23.11840 -7.91595 1.000 14.84831 334 VAL A CA 1
ATOM 2647 C C . VAL A 1 336 ? 11.61664 23.56759 -7.26209 1.000 15.03155 334 VAL A C 1
ATOM 2648 O O . VAL A 1 336 ? 11.59343 24.48698 -6.43142 1.000 16.99917 334 VAL A O 1
ATOM 2652 N N . PHE A 1 337 ? 12.75235 22.99276 -7.65345 1.000 14.57845 335 PHE A N 1
ATOM 2653 C CA . PHE A 1 337 ? 14.02647 23.27976 -7.02630 1.000 14.98489 335 PHE A CA 1
ATOM 2654 C C . PHE A 1 337 ? 15.02758 23.68233 -8.09447 1.000 16.00361 335 PHE A C 1
ATOM 2655 O O . PHE A 1 337 ? 15.03177 23.13511 -9.19644 1.000 17.92709 335 PHE A O 1
ATOM 2663 N N . ASP A 1 338 ? 15.87381 24.65229 -7.77923 1.000 15.67512 336 ASP A N 1
ATOM 2664 C CA A ASP A 1 338 ? 16.94393 25.04430 -8.68965 0.624 16.02950 336 ASP A CA 1
ATOM 2665 C CA B ASP A 1 338 ? 16.93641 25.02862 -8.70282 0.376 16.85251 336 ASP A CA 1
ATOM 2666 C C . ASP A 1 338 ? 18.12453 24.09152 -8.55078 1.000 15.11430 336 ASP A C 1
ATOM 2667 O O . ASP A 1 338 ? 18.63873 23.89431 -7.44873 1.000 15.90806 336 ASP A O 1
ATOM 2676 N N . ARG A 1 339 ? 18.57398 23.52059 -9.66387 1.000 14.56408 337 ARG A N 1
ATOM 2677 C CA A ARG A 1 339 ? 19.65476 22.54026 -9.66520 0.499 14.62250 337 ARG A CA 1
ATOM 2678 C CA B ARG A 1 339 ? 19.65913 22.54547 -9.65903 0.501 15.20261 337 ARG A CA 1
ATOM 2679 C C . ARG A 1 339 ? 19.41998 21.48049 -8.58594 1.000 14.45275 337 ARG A C 1
ATOM 2680 O O . ARG A 1 339 ? 20.20335 21.36308 -7.63696 1.000 13.54119 337 ARG A O 1
ATOM 2695 N N . PRO A 1 340 ? 18.34752 20.70014 -8.70862 1.000 13.77372 338 PRO A N 1
ATOM 2696 C CA . PRO A 1 340 ? 17.97364 19.78125 -7.62620 1.000 13.53906 338 PRO A CA 1
ATOM 2697 C C . PRO A 1 340 ? 18.96608 18.66074 -7.41535 1.000 11.91104 338 PRO A C 1
ATOM 2698 O O . PRO A 1 340 ? 18.93919 18.01623 -6.35449 1.000 12.14929 338 PRO A O 1
ATOM 2702 N N . ASP A 1 341 ? 19.83300 18.41532 -8.38737 1.000 12.74997 339 ASP A N 1
ATOM 2703 C CA . ASP A 1 341 ? 20.80112 17.34980 -8.24820 1.000 13.49320 339 ASP A CA 1
ATOM 2704 C C . ASP A 1 341 ? 21.93881 17.73364 -7.30882 1.000 13.51820 339 ASP A C 1
ATOM 2705 O O . ASP A 1 341 ? 22.72537 16.86026 -6.91834 1.000 15.48068 339 ASP A O 1
ATOM 2710 N N . VAL A 1 342 ? 22.04908 19.01980 -6.93924 1.000 12.32514 340 VAL A N 1
ATOM 2711 C CA . VAL A 1 342 ? 23.10538 19.53146 -6.06969 1.000 13.19037 340 VAL A CA 1
ATOM 2712 C C . VAL A 1 342 ? 22.61297 19.51073 -4.62736 1.000 11.90820 340 VAL A C 1
ATOM 2713 O O . VAL A 1 342 ? 21.47641 19.89469 -4.33900 1.000 12.89222 340 VAL A O 1
ATOM 2717 N N . PHE A 1 343 ? 23.46528 19.04052 -3.71882 1.000 11.63643 341 PHE A N 1
ATOM 2718 C CA . PHE A 1 343 ? 23.19524 19.19454 -2.29630 1.000 11.13464 341 PHE A CA 1
ATOM 2719 C C . PHE A 1 343 ? 23.55479 20.62510 -1.91687 1.000 11.08588 341 PHE A C 1
ATOM 2720 O O . PHE A 1 343 ? 24.67167 21.06542 -2.18376 1.000 12.34442 341 PHE A O 1
ATOM 2728 N N . ASP A 1 344 ? 22.64285 21.33535 -1.24666 1.000 10.81946 342 ASP A N 1
ATOM 2729 C CA . ASP A 1 344 ? 22.91083 22.71927 -0.85809 1.000 11.33640 342 ASP A CA 1
ATOM 2730 C C . ASP A 1 344 ? 22.34365 22.96994 0.52938 1.000 11.45282 342 ASP A C 1
ATOM 2731 O O . ASP A 1 344 ? 21.12511 23.11563 0.67648 1.000 12.07703 342 ASP A O 1
ATOM 2736 N N . LEU A 1 345 ? 23.24601 23.05246 1.51064 1.000 12.80010 343 LEU A N 1
ATOM 2737 C CA . LEU A 1 345 ? 22.88644 23.37496 2.87994 1.000 15.13943 343 LEU A CA 1
ATOM 2738 C C . LEU A 1 345 ? 22.05654 24.65108 2.95616 1.000 14.79396 343 LEU A C 1
ATOM 2739 O O . LEU A 1 345 ? 21.16958 24.76896 3.81429 1.000 16.72172 343 LEU A O 1
ATOM 2744 N N . ASP A 1 346 ? 22.31907 25.61770 2.08013 1.000 14.05796 344 ASP A N 1
ATOM 2745 C CA . ASP A 1 346 ? 21.62146 26.89432 2.14409 1.000 14.34385 344 ASP A CA 1
ATOM 2746 C C . ASP A 1 346 ? 20.50197 27.00614 1.11724 1.000 14.21427 344 ASP A C 1
ATOM 2747 O O . ASP A 1 346 ? 20.09747 28.11929 0.76803 1.000 15.17099 344 ASP A O 1
ATOM 2752 N N . ARG A 1 347 ? 19.97113 25.88123 0.64553 1.000 13.67393 345 ARG A N 1
ATOM 2753 C CA . ARG A 1 347 ? 18.90200 25.92177 -0.33858 1.000 13.81678 345 ARG A CA 1
ATOM 2754 C C . ARG A 1 347 ? 17.71704 26.71538 0.20498 1.000 15.50128 345 ARG A C 1
ATOM 2755 O O . ARG A 1 347 ? 17.37941 26.63291 1.39040 1.000 16.84694 345 ARG A O 1
ATOM 2763 N N . ALA A 1 348 ? 17.09483 27.50451 -0.67175 1.000 17.34102 346 ALA A N 1
ATOM 2764 C CA . ALA A 1 348 ? 15.91117 28.26035 -0.29515 1.000 18.62362 346 ALA A CA 1
ATOM 2765 C C . ALA A 1 348 ? 14.84555 27.35366 0.31005 1.000 18.93328 346 ALA A C 1
ATOM 2766 O O . ALA A 1 348 ? 14.58919 26.25765 -0.18809 1.000 19.03806 346 ALA A O 1
ATOM 2768 N N . THR A 1 349 ? 14.21208 27.82777 1.38343 1.000 18.84511 347 THR A N 1
ATOM 2769 C CA . THR A 1 349 ? 13.24766 27.01090 2.11860 1.000 20.30527 347 THR A CA 1
ATOM 2770 C C . THR A 1 349 ? 12.07424 26.61743 1.23306 1.000 18.73345 347 THR A C 1
ATOM 2771 O O . THR A 1 349 ? 11.46677 27.46304 0.57809 1.000 19.83221 347 THR A O 1
ATOM 2775 N N . HIS A 1 3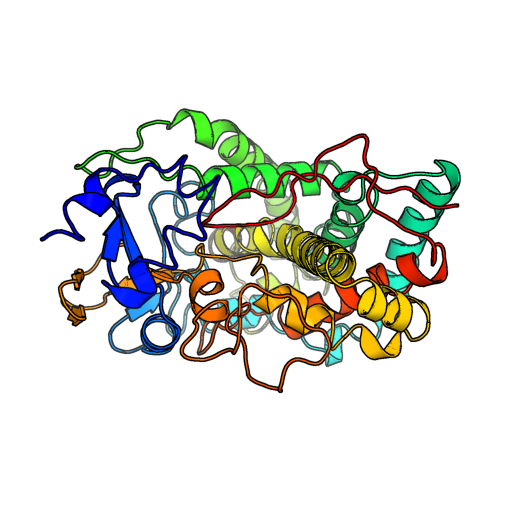50 ? 11.76335 25.32509 1.20487 1.000 16.86130 348 HIS A N 1
ATOM 2776 C CA . HIS A 1 350 ? 10.59816 24.82381 0.49669 1.000 15.19631 348 HIS A CA 1
ATOM 2777 C C . HIS A 1 350 ? 10.30946 23.46550 1.09450 1.000 14.25841 348 HIS A C 1
ATOM 2778 O O . HIS A 1 350 ? 11.24431 22.77831 1.50331 1.000 14.78046 348 HIS A O 1
ATOM 2785 N N . PRO A 1 351 ? 9.05334 23.04194 1.15538 1.000 14.14662 349 PRO A N 1
ATOM 2786 C CA . PRO A 1 351 ? 8.77301 21.68126 1.62695 1.000 14.07285 349 PRO A CA 1
ATOM 2787 C C . PRO A 1 351 ? 9.43146 20.62744 0.74263 1.000 11.42416 349 PRO A C 1
ATOM 2788 O O . PRO A 1 351 ? 9.80320 20.85789 -0.40580 1.000 11.35441 349 PRO A O 1
ATOM 2792 N N . HIS A 1 352 ? 9.60762 19.44257 1.30853 1.000 10.75966 350 HIS A N 1
ATOM 2793 C CA . HIS A 1 352 ? 9.97887 18.27070 0.52934 1.000 9.62894 350 HIS A CA 1
ATOM 2794 C C . HIS A 1 352 ? 8.93954 17.18591 0.77370 1.000 9.67952 350 HIS A C 1
ATOM 2795 O O . HIS A 1 352 ? 8.12027 17.27405 1.68857 1.000 9.86440 350 HIS A O 1
ATOM 2802 N N . LEU A 1 353 ? 8.97710 16.14882 -0.05712 1.000 8.63231 351 LEU A N 1
ATOM 2803 C CA . LEU A 1 353 ? 8.05319 15.02283 0.01937 1.000 8.73442 351 LEU A CA 1
ATOM 2804 C C . LEU A 1 353 ? 8.68672 13.78117 0.62027 1.000 8.34172 351 LEU A C 1
ATOM 2805 O O . LEU A 1 353 ? 8.10697 12.70042 0.49911 1.000 9.16774 351 LEU A O 1
ATOM 2810 N N . ALA A 1 354 ? 9.86672 13.88743 1.24808 1.000 8.45948 352 ALA A N 1
ATOM 2811 C CA . ALA A 1 354 ? 10.52865 12.66426 1.72848 1.000 8.92582 352 ALA A CA 1
ATOM 2812 C C . ALA A 1 354 ? 9.76702 11.94820 2.83852 1.000 8.78096 352 ALA A C 1
ATOM 2813 O O . ALA A 1 354 ? 10.00615 10.75293 3.06138 1.000 9.49430 352 ALA A O 1
ATOM 2815 N N . PHE A 1 355 ? 8.88938 12.63261 3.56665 1.000 9.11541 353 PHE A N 1
ATOM 2816 C CA . PHE A 1 355 ? 7.99568 12.01954 4.54149 1.000 8.83246 353 PHE A CA 1
ATOM 2817 C C . PHE A 1 355 ? 6.58649 11.83049 4.00394 1.000 9.56960 353 PHE A C 1
ATOM 2818 O O . PHE A 1 355 ? 5.68594 11.46742 4.76209 1.000 10.63979 353 PHE A O 1
ATOM 2826 N N . GLY A 1 356 ? 6.37736 12.06235 2.70574 1.000 8.73861 354 GLY A N 1
ATOM 2827 C CA . GLY A 1 356 ? 5.03083 12.04655 2.16694 1.000 9.03487 354 GLY A CA 1
ATOM 2828 C C . GLY A 1 356 ? 4.22595 13.27410 2.55729 1.000 9.22148 354 GLY A C 1
ATOM 2829 O O . GLY A 1 356 ? 4.77115 14.34131 2.89190 1.000 10.06668 354 GLY A O 1
ATOM 2830 N N . THR A 1 357 ? 2.90226 13.12712 2.46873 1.000 9.93647 355 THR A N 1
ATOM 2831 C CA . THR A 1 357 ? 1.96884 14.24173 2.59613 1.000 11.03203 355 THR A CA 1
ATOM 2832 C C . THR A 1 357 ? 0.58617 13.67574 2.85724 1.000 11.56627 355 THR A C 1
ATOM 2833 O O . THR A 1 357 ? 0.30448 12.52086 2.52207 1.000 11.73551 355 THR A O 1
ATOM 2837 N N . GLY A 1 358 ? -0.27570 14.48538 3.47012 1.000 11.65714 356 GLY A N 1
ATOM 2838 C CA . GLY A 1 358 ? -1.66638 14.08883 3.63332 1.000 12.19726 356 GLY A CA 1
ATOM 2839 C C . GLY A 1 358 ? -1.85558 13.11798 4.78482 1.000 11.20537 356 GLY A C 1
ATOM 2840 O O . GLY A 1 358 ? -1.04517 13.02954 5.71533 1.000 11.98538 356 GLY A O 1
ATOM 2841 N N . ARG A 1 359 ? -2.93741 12.35136 4.69210 1.000 11.48666 357 ARG A N 1
ATOM 2842 C CA . ARG A 1 359 ? -3.32839 11.46560 5.78616 1.000 11.25547 357 ARG A CA 1
ATOM 2843 C C . ARG A 1 359 ? -2.30248 10.36404 6.07287 1.000 11.02885 357 ARG A C 1
ATOM 2844 O O . ARG A 1 359 ? -2.29692 9.83625 7.18814 1.000 11.86375 357 ARG A O 1
ATOM 2852 N N . HIS A 1 360 ? -1.47061 9.98739 5.09291 1.000 10.65125 358 HIS A N 1
ATOM 2853 C CA . HIS A 1 360 ? -0.44669 8.96177 5.28597 1.000 9.83601 358 HIS A CA 1
ATOM 2854 C C . HIS A 1 360 ? 0.92794 9.52502 5.62262 1.000 9.60544 358 HIS A C 1
ATOM 2855 O O . HIS A 1 360 ? 1.89654 8.76135 5.64813 1.000 10.68645 358 HIS A O 1
ATOM 2862 N N . LEU A 1 361 ? 1.03548 10.82733 5.92717 1.000 10.14353 359 LEU A N 1
ATOM 2863 C CA A LEU A 1 361 ? 2.31895 11.42349 6.28626 0.641 10.78107 359 LEU A CA 1
ATOM 2864 C CA B LEU A 1 361 ? 2.33489 11.39884 6.25171 0.359 10.51742 359 LEU A CA 1
ATOM 2865 C C . LEU A 1 361 ? 3.02608 10.58647 7.34226 1.000 9.53121 359 LEU A C 1
ATOM 2866 O O . LEU A 1 361 ? 2.42586 10.22940 8.36035 1.000 11.29752 359 LEU A O 1
ATOM 2875 N N . CYS A 1 362 ? 4.31149 10.32805 7.13385 1.000 9.46615 360 CYS A N 1
ATOM 2876 C CA . CYS A 1 362 ? 5.12226 9.49626 8.02238 1.000 9.47372 360 CYS A CA 1
ATOM 2877 C C . CYS A 1 362 ? 4.87318 9.75765 9.50050 1.000 10.15650 360 CYS A C 1
ATOM 2878 O O . CYS A 1 362 ? 5.10285 10.86329 9.99150 1.000 10.75222 360 CYS A O 1
ATOM 2881 N N . SER A 1 363 ? 4.49679 8.70756 10.23742 1.000 10.88276 361 SER A N 1
ATOM 2882 C CA . SER A 1 363 ? 4.30501 8.81011 11.67890 1.000 11.39127 361 SER A CA 1
ATOM 2883 C C . SER A 1 363 ? 5.59157 9.12946 12.41995 1.000 11.24619 361 SER A C 1
ATOM 2884 O O . SER A 1 363 ? 5.53296 9.66498 13.54237 1.000 13.43963 361 SER A O 1
ATOM 2887 N N . GLY A 1 364 ? 6.74267 8.79142 11.83381 1.000 11.22454 362 GLY A N 1
ATOM 2888 C CA . GLY A 1 364 ? 8.04797 9.00083 12.42317 1.000 11.49172 362 GLY A CA 1
ATOM 2889 C C . GLY A 1 364 ? 8.69245 10.32018 12.06438 1.000 12.46809 362 GLY A C 1
ATOM 2890 O O . GLY A 1 364 ? 9.87962 10.50462 12.34438 1.000 13.28621 362 GLY A O 1
ATOM 2891 N N . SER A 1 365 ? 7.94950 11.24704 11.44225 1.000 11.68044 363 SER A N 1
ATOM 2892 C CA . SER A 1 365 ? 8.57616 12.40901 10.81177 1.000 12.76057 363 SER A CA 1
ATOM 2893 C C . SER A 1 365 ? 9.17041 13.37868 11.82216 1.000 13.56220 363 SER A C 1
ATOM 2894 O O . SER A 1 365 ? 10.05355 14.15431 11.45267 1.000 14.02068 363 SER A O 1
ATOM 2897 N N . ALA A 1 366 ? 8.69153 13.38573 13.07044 1.000 13.73787 364 ALA A N 1
ATOM 2898 C CA . ALA A 1 366 ? 9.30915 14.22310 14.09419 1.000 14.96291 364 ALA A CA 1
ATOM 2899 C C . ALA A 1 366 ? 10.46800 13.51626 14.80475 1.000 14.35178 364 ALA A C 1
ATOM 2900 O O . ALA A 1 366 ? 11.48053 14.14766 15.12548 1.000 15.59565 364 ALA A O 1
ATOM 2902 N N . TYR A 1 367 ? 10.35286 12.20135 15.04509 1.000 14.66610 365 TYR A N 1
ATOM 2903 C CA . TYR A 1 367 ? 11.38522 11.48763 15.80012 1.000 14.73014 365 TYR A CA 1
ATOM 2904 C C . TYR A 1 367 ? 12.64052 11.24476 14.96622 1.000 13.82390 365 TYR A C 1
ATOM 2905 O O . TYR A 1 367 ? 13.76227 11.42373 15.46399 1.000 14.38699 365 TYR A O 1
ATOM 2914 N N . ALA A 1 368 ? 12.48359 10.79906 13.71330 1.000 13.30975 366 ALA A N 1
ATOM 2915 C CA . ALA A 1 368 ? 13.64907 10.40963 12.92266 1.000 13.92075 366 ALA A CA 1
ATOM 2916 C C . ALA A 1 368 ? 14.67302 11.52485 12.79547 1.000 12.94800 366 ALA A C 1
ATOM 2917 O O . ALA A 1 368 ? 15.87319 11.24496 12.96556 1.000 13.68059 366 ALA A O 1
ATOM 2919 N N . PRO A 1 369 ? 14.29376 12.77951 12.50141 1.000 12.79247 367 PRO A N 1
ATOM 2920 C CA . PRO A 1 369 ? 15.31604 13.84070 12.39142 1.000 13.35150 367 PRO A CA 1
ATOM 2921 C C . PRO A 1 369 ? 16.05218 14.10942 13.68723 1.000 13.94954 367 PRO A C 1
ATOM 2922 O O . PRO A 1 369 ? 17.17813 14.62577 13.65006 1.000 14.12741 367 PRO A O 1
ATOM 2926 N N . GLN A 1 370 ? 15.47066 13.76641 14.84216 1.000 14.51369 368 GLN A N 1
ATOM 2927 C CA . GLN A 1 370 ? 16.17048 13.95383 16.11049 1.000 14.77576 368 GLN A CA 1
ATOM 2928 C C . GLN A 1 370 ? 17.22817 12.87963 16.33748 1.000 14.08290 368 GLN A C 1
ATOM 2929 O O . GLN A 1 370 ? 18.32929 13.18576 16.80339 1.000 14.87083 368 GLN A O 1
ATOM 2935 N N . VAL A 1 371 ? 16.91546 11.61834 16.02634 1.000 14.16322 369 VAL A N 1
ATOM 2936 C CA . VAL A 1 371 ? 17.92951 10.56255 16.07904 1.000 14.92971 369 VAL A CA 1
ATOM 2937 C C . VAL A 1 371 ? 19.09894 10.92161 15.16769 1.000 14.33622 369 VAL A C 1
ATOM 2938 O O . VAL A 1 371 ? 20.27713 10.85836 15.55836 1.000 14.29878 369 VAL A O 1
ATOM 2942 N N . ALA A 1 372 ? 18.78300 11.35388 13.94387 1.000 13.29057 370 ALA A N 1
ATOM 2943 C CA . ALA A 1 372 ? 19.83346 11.66601 12.97957 1.000 13.28462 370 ALA A CA 1
ATOM 2944 C C . ALA A 1 372 ? 20.66568 12.85849 13.43858 1.000 13.53071 370 ALA A C 1
ATOM 2945 O O . ALA A 1 372 ? 21.89413 12.86779 13.27541 1.000 14.27628 370 ALA A O 1
ATOM 2947 N N . ARG A 1 373 ? 20.01014 13.88453 13.99082 1.000 13.80965 371 ARG A N 1
ATOM 2948 C CA . ARG A 1 373 ? 20.74148 15.04032 14.49222 1.000 14.16369 371 ARG A CA 1
ATOM 2949 C C . ARG A 1 373 ? 21.77422 14.62184 15.52053 1.000 14.37421 371 ARG A C 1
ATOM 2950 O O . ARG A 1 373 ? 22.93865 15.03060 15.45045 1.000 15.37987 371 ARG A O 1
ATOM 2958 N N . ILE A 1 374 ? 21.37197 13.79949 16.49142 1.000 14.64992 372 ILE A N 1
ATOM 2959 C CA . ILE A 1 374 ? 22.30701 13.42115 17.54371 1.000 15.13623 372 ILE A CA 1
ATOM 2960 C C . ILE A 1 374 ? 23.43194 12.54928 16.98756 1.000 15.24526 372 ILE A C 1
ATOM 2961 O O . ILE A 1 374 ? 24.60214 12.70663 17.36411 1.000 15.22820 372 ILE A O 1
ATOM 2966 N N . ALA A 1 375 ? 23.10821 11.63820 16.07092 1.000 14.86792 373 ALA A N 1
ATOM 2967 C CA . ALA A 1 375 ? 24.14365 10.80101 15.47156 1.000 14.91915 373 ALA A CA 1
ATOM 2968 C C . ALA A 1 375 ? 25.20222 11.65067 14.77730 1.000 13.94803 373 ALA A C 1
ATOM 2969 O O . ALA A 1 375 ? 26.40614 11.41152 14.92928 1.000 14.34505 373 ALA A O 1
ATOM 2971 N N . LEU A 1 376 ? 24.77417 12.65340 14.00171 1.000 14.05734 374 LEU A N 1
ATOM 2972 C CA . LEU A 1 376 ? 25.74242 13.47238 13.27227 1.000 14.27987 374 LEU A CA 1
ATOM 2973 C C . LEU A 1 376 ? 26.46522 14.45976 14.18076 1.000 15.22940 374 LEU A C 1
ATOM 2974 O O . LEU A 1 376 ? 27.65584 14.73081 13.98072 1.000 15.29933 374 LEU A O 1
ATOM 2979 N N . GLU A 1 377 ? 25.76394 15.01410 15.17642 1.000 15.71140 375 GLU A N 1
ATOM 2980 C CA A GLU A 1 377 ? 26.40062 15.89413 16.16033 0.621 16.41370 375 GLU A CA 1
ATOM 2981 C CA B GLU A 1 377 ? 26.43076 15.90402 16.11823 0.379 17.08292 375 GLU A CA 1
ATOM 2982 C C . GLU A 1 377 ? 27.61756 15.20893 16.77380 1.000 16.79856 375 GLU A C 1
ATOM 2983 O O . GLU A 1 377 ? 28.72260 15.76935 16.83264 1.000 17.58398 375 GLU A O 1
ATOM 2994 N N . GLU A 1 378 ? 27.42371 13.97858 17.25210 1.000 16.89215 376 GLU A N 1
ATOM 2995 C CA . GLU A 1 378 ? 28.51623 13.28659 17.91997 1.000 17.18840 376 GLU A CA 1
ATOM 2996 C C . GLU A 1 378 ? 29.63561 12.94043 16.94814 1.000 16.40038 376 GLU A C 1
ATOM 2997 O O . GLU A 1 378 ? 30.81924 13.06220 17.28886 1.000 16.84491 376 GLU A O 1
ATOM 3003 N N . LEU A 1 379 ? 29.28088 12.49762 15.74554 1.000 15.66830 377 LEU A N 1
ATOM 3004 C CA . LEU A 1 379 ? 30.29147 12.09809 14.77079 1.000 15.53141 377 LEU A CA 1
ATOM 3005 C C . LEU A 1 379 ? 31.16419 13.28051 14.36250 1.000 15.54573 377 LEU A C 1
ATOM 3006 O O . LEU A 1 379 ? 32.39636 13.18398 14.35603 1.000 14.82010 377 LEU A O 1
ATOM 3011 N N . PHE A 1 380 ? 30.54630 14.40406 14.00470 1.000 15.14548 378 PHE A N 1
ATOM 3012 C CA . PHE A 1 380 ? 31.31589 15.54156 13.50314 1.000 15.58344 378 PHE A CA 1
ATOM 3013 C C . PHE A 1 380 ? 32.07672 16.24637 14.61307 1.000 17.27305 378 PHE A C 1
ATOM 3014 O O . PHE A 1 380 ? 33.15373 16.80355 14.37113 1.000 17.88560 378 PHE A O 1
ATOM 3022 N N . THR A 1 381 ? 31.55323 16.22682 15.83784 1.000 17.47678 379 THR A N 1
ATOM 3023 C CA . THR A 1 381 ? 32.30370 16.81481 16.94022 1.000 19.78321 379 THR A CA 1
ATOM 3024 C C . THR A 1 381 ? 33.54810 15.99043 17.24211 1.000 19.57623 379 THR A C 1
ATOM 3025 O O . THR A 1 381 ? 34.61084 16.54838 17.53749 1.000 20.75874 379 THR A O 1
ATOM 3029 N N . ALA A 1 382 ? 33.44555 14.66310 17.14359 1.000 18.45323 380 ALA A N 1
ATOM 3030 C CA . ALA A 1 382 ? 34.58625 13.81655 17.46241 1.000 18.77129 380 ALA A CA 1
ATOM 3031 C C . ALA A 1 382 ? 35.62237 13.83405 16.35144 1.000 18.45931 380 ALA A C 1
ATOM 3032 O O . ALA A 1 382 ? 36.81991 13.78716 16.62853 1.000 19.34859 380 ALA A O 1
ATOM 3034 N N . PHE A 1 383 ? 35.17861 13.86496 15.09630 1.000 17.56700 381 PHE A N 1
ATOM 3035 C CA . PHE A 1 383 ? 36.04052 13.67483 13.92797 1.000 17.99174 381 PHE A CA 1
ATOM 3036 C C . PHE A 1 383 ? 35.79410 14.78882 12.92119 1.000 17.74475 381 PHE A C 1
ATOM 3037 O O . PHE A 1 383 ? 35.28672 14.55122 11.82152 1.000 16.81609 381 PHE A O 1
ATOM 3045 N N . PRO A 1 384 ? 36.17491 16.02200 13.24462 1.000 18.73560 382 PRO A N 1
ATOM 3046 C CA . PRO A 1 384 ? 35.91530 17.10955 12.29071 1.000 19.11512 382 PRO A CA 1
ATOM 3047 C C . PRO A 1 384 ? 36.70249 16.99069 10.99470 1.000 19.00297 382 PRO A C 1
ATOM 3048 O O . PRO A 1 384 ? 36.31318 17.61857 10.00211 1.000 20.52598 382 PRO A O 1
ATOM 3052 N N . SER A 1 385 ? 37.77141 16.18651 10.95560 1.000 17.88346 383 SER A N 1
ATOM 3053 C CA . SER A 1 385 ? 38.53571 15.93797 9.73577 1.000 17.58577 383 SER A CA 1
ATOM 3054 C C . SER A 1 385 ? 37.98739 14.77569 8.91896 1.000 16.54517 383 SER A C 1
ATOM 3055 O O . SER A 1 385 ? 38.62534 14.36536 7.94537 1.000 17.81354 383 SER A O 1
ATOM 3058 N N . ILE A 1 386 ? 36.80473 14.26389 9.26108 1.000 15.07950 384 ILE A N 1
ATOM 3059 C CA . ILE A 1 386 ? 36.29932 13.07462 8.59037 1.000 14.87743 384 ILE A CA 1
ATOM 3060 C C . ILE A 1 386 ? 36.15028 13.29819 7.08506 1.000 15.20581 384 ILE A C 1
ATOM 3061 O O . ILE A 1 386 ? 35.79036 14.38570 6.61286 1.000 15.91800 384 ILE A O 1
ATOM 3066 N N . ARG A 1 387 ? 36.44163 12.24590 6.32359 1.000 15.03638 385 ARG A N 1
ATOM 3067 C CA A ARG A 1 387 ? 36.38775 12.30210 4.87153 0.584 15.66780 385 ARG A CA 1
ATOM 3068 C CA B ARG A 1 387 ? 36.44387 12.29250 4.87005 0.416 15.59769 385 ARG A CA 1
ATOM 3069 C C . ARG A 1 387 ? 36.08856 10.90926 4.34916 1.000 15.65422 385 ARG A C 1
ATOM 3070 O O . ARG A 1 387 ? 36.27599 9.90251 5.04118 1.000 16.36219 385 ARG A O 1
ATOM 3085 N N . LEU A 1 388 ? 35.61647 10.86155 3.11375 1.000 15.15218 386 LEU A N 1
ATOM 3086 C CA . LEU A 1 388 ? 35.42939 9.57284 2.46524 1.000 14.84334 386 LEU A CA 1
ATOM 3087 C C . LEU A 1 388 ? 36.77079 8.86180 2.30331 1.000 15.38657 386 LEU A C 1
ATOM 3088 O O . LEU A 1 388 ? 37.79818 9.47977 2.01381 1.000 16.46593 386 LEU A O 1
ATOM 3093 N N . ASP A 1 389 ? 36.75196 7.54150 2.47402 1.000 15.85614 387 ASP A N 1
ATOM 3094 C CA . ASP A 1 389 ? 37.94610 6.73092 2.23033 1.000 16.52273 387 ASP A CA 1
ATOM 3095 C C . ASP A 1 389 ? 38.07359 6.48439 0.73157 1.000 16.17258 387 ASP A C 1
ATOM 3096 O O . ASP A 1 389 ? 37.19533 5.82639 0.14284 1.000 15.62964 387 ASP A O 1
ATOM 3101 N N . PRO A 1 390 ? 39.12885 6.99333 0.07947 1.000 17.61693 388 PRO A N 1
ATOM 3102 C CA . PRO A 1 390 ? 39.25492 6.82538 -1.37315 1.000 20.28026 388 PRO A CA 1
ATOM 3103 C C . PRO A 1 390 ? 39.52879 5.40156 -1.79740 1.000 19.80385 388 PRO A C 1
ATOM 3104 O O . PRO A 1 390 ? 39.41457 5.10369 -2.99221 1.000 22.55500 388 PRO A O 1
ATOM 3108 N N . ALA A 1 391 ? 39.88603 4.51562 -0.86740 1.000 18.36309 389 ALA A N 1
ATOM 3109 C CA . ALA A 1 391 ? 40.11167 3.12015 -1.22215 1.000 17.97790 389 ALA A CA 1
ATOM 3110 C C . ALA A 1 391 ? 38.82272 2.38736 -1.55242 1.000 16.35587 389 ALA A C 1
ATOM 3111 O O . ALA A 1 391 ? 38.88413 1.30726 -2.14460 1.000 18.34408 389 ALA A O 1
ATOM 3113 N N . HIS A 1 392 ? 37.66861 2.91705 -1.15710 1.000 15.35027 390 HIS A N 1
ATOM 3114 C CA . HIS A 1 392 ? 36.39288 2.22601 -1.29528 1.000 14.78857 390 HIS A CA 1
ATOM 3115 C C . HIS A 1 392 ? 35.37095 3.14533 -1.94717 1.000 15.71229 390 HIS A C 1
ATOM 3116 O O . HIS A 1 392 ? 35.14547 4.25910 -1.47473 1.000 15.72340 390 HIS A O 1
ATOM 3123 N N . GLU A 1 393 ? 34.73357 2.68106 -3.01245 1.000 17.21050 391 GLU A N 1
ATOM 3124 C CA A GLU A 1 393 ? 33.62138 3.43641 -3.55903 0.524 18.09732 391 GLU A CA 1
ATOM 3125 C CA B GLU A 1 393 ? 33.62598 3.44317 -3.55506 0.476 18.21587 391 GLU A CA 1
ATOM 3126 C C . GLU A 1 393 ? 32.46045 3.44491 -2.56829 1.000 15.86618 391 GLU A C 1
ATOM 3127 O O . GLU A 1 393 ? 32.33686 2.57050 -1.69749 1.000 16.48537 391 GLU A O 1
ATOM 3138 N N . VAL A 1 394 ? 31.60963 4.45381 -2.70258 1.000 16.12426 392 VAL A N 1
ATOM 3139 C CA . VAL A 1 394 ? 30.36445 4.53129 -1.94022 1.000 14.96396 392 VAL A CA 1
ATOM 3140 C C . VAL A 1 394 ? 29.27008 4.02958 -2.87068 1.000 15.56937 392 VAL A C 1
ATOM 3141 O O . VAL A 1 394 ? 28.82649 4.77782 -3.75898 1.000 16.46648 392 VAL A O 1
ATOM 3145 N N . PRO A 1 395 ? 28.82391 2.77958 -2.73730 1.000 15.46050 393 PRO A N 1
ATOM 3146 C CA . PRO A 1 395 ? 27.76867 2.28067 -3.62879 1.000 14.86917 393 PRO A CA 1
ATOM 3147 C C . PRO A 1 395 ? 26.43652 2.82090 -3.13874 1.000 15.21089 393 PRO A C 1
ATOM 3148 O O . PRO A 1 395 ? 26.07861 2.64453 -1.97431 1.000 19.14897 393 PRO A O 1
ATOM 3152 N N . VAL A 1 396 ? 25.72042 3.51499 -4.01362 1.000 13.90033 394 VAL A N 1
ATOM 3153 C CA . VAL A 1 396 ? 24.36371 3.97573 -3.73351 1.000 12.57587 394 VAL A CA 1
ATOM 3154 C C . VAL A 1 396 ? 23.43623 3.12027 -4.58252 1.000 12.51387 394 VAL A C 1
ATOM 3155 O O . VAL A 1 396 ? 23.70614 2.90401 -5.77198 1.000 14.49631 394 VAL A O 1
ATOM 3159 N N . TRP A 1 397 ? 22.36621 2.61845 -3.98540 1.000 11.21317 395 TRP A N 1
ATOM 3160 C CA . TRP A 1 397 ? 21.55388 1.62175 -4.65829 1.000 10.96519 395 TRP A CA 1
ATOM 3161 C C . TRP A 1 397 ? 20.07975 1.82068 -4.32909 1.000 9.50546 395 TRP A C 1
ATOM 3162 O O . TRP A 1 397 ? 19.72835 2.18703 -3.19450 1.000 10.89252 395 TRP A O 1
ATOM 3173 N N . GLY A 1 398 ? 19.24194 1.56076 -5.31690 1.000 9.27783 396 GLY A N 1
ATOM 3174 C CA . GLY A 1 398 ? 17.81979 1.42201 -5.13474 1.000 9.07512 396 GLY A CA 1
ATOM 3175 C C . GLY A 1 398 ? 17.01636 2.54156 -5.77754 1.000 8.17908 396 GLY A C 1
ATOM 3176 O O . GLY A 1 398 ? 17.46054 3.70625 -5.86221 1.000 9.37148 396 GLY A O 1
ATOM 3177 N N . TRP A 1 399 ? 15.78694 2.19845 -6.19595 1.000 7.92696 397 TRP A N 1
ATOM 3178 C CA . TRP A 1 399 ? 14.78512 3.17621 -6.60078 1.000 8.54406 397 TRP A CA 1
ATOM 3179 C C . TRP A 1 399 ? 13.54017 3.15391 -5.73431 1.000 8.37587 397 TRP A C 1
ATOM 3180 O O . TRP A 1 399 ? 12.87350 4.18304 -5.62484 1.000 8.86399 397 TRP A O 1
ATOM 3191 N N . LEU A 1 400 ? 13.23750 2.02856 -5.08164 1.000 7.97105 398 LEU A N 1
ATOM 3192 C CA . LEU A 1 400 ? 12.13896 1.96851 -4.11939 1.000 7.89359 398 LEU A CA 1
ATOM 3193 C C . LEU A 1 400 ? 12.62391 2.55467 -2.79280 1.000 7.94027 398 LEU A C 1
ATOM 3194 O O . LEU A 1 400 ? 12.26421 3.68187 -2.42655 1.000 8.88120 398 LEU A O 1
ATOM 3199 N N . PHE A 1 401 ? 13.51571 1.83545 -2.10259 1.000 8.06702 399 PHE A N 1
ATOM 3200 C CA . PHE A 1 401 ? 14.33552 2.39986 -1.02786 1.000 8.24897 399 PHE A CA 1
ATOM 3201 C C . PHE A 1 401 ? 15.70322 2.68867 -1.62586 1.000 8.82812 399 PHE A C 1
ATOM 3202 O O . PHE A 1 401 ? 16.30527 1.81266 -2.26802 1.000 9.41373 399 PHE A O 1
ATOM 3210 N N . ARG A 1 402 ? 16.20700 3.90517 -1.41987 1.000 8.32925 400 ARG A N 1
ATOM 3211 C CA . ARG A 1 402 ? 17.50033 4.29724 -1.96628 1.000 8.62936 400 ARG A CA 1
ATOM 3212 C C . ARG A 1 402 ? 18.40792 4.78843 -0.85690 1.000 8.83012 400 ARG A C 1
ATOM 3213 O O . ARG A 1 402 ? 18.00151 5.60232 -0.01055 1.000 10.38443 400 ARG A O 1
ATOM 3221 N N . GLY A 1 403 ? 19.65737 4.35082 -0.87544 1.000 9.24596 401 GLY A N 1
ATOM 3222 C CA . GLY A 1 403 ? 20.64979 4.91541 0.00501 1.000 10.98569 401 GLY A CA 1
ATOM 3223 C C . GLY A 1 403 ? 22.00242 4.29438 -0.19995 1.000 11.23552 401 GLY A C 1
ATOM 3224 O O . GLY A 1 403 ? 22.16415 3.28886 -0.92587 1.000 11.34818 401 GLY A O 1
ATOM 3225 N N . PRO A 1 404 ? 22.99747 4.84518 0.48704 1.000 12.22269 402 PRO A N 1
ATOM 3226 C CA . PRO A 1 404 ? 24.33288 4.24075 0.47616 1.000 13.20674 402 PRO A CA 1
ATOM 3227 C C . PRO A 1 404 ? 24.29264 2.86613 1.12603 1.000 13.79587 402 PRO A C 1
ATOM 3228 O O . PRO A 1 404 ? 23.67889 2.67706 2.18009 1.000 14.85255 402 PRO A O 1
ATOM 3232 N N . GLN A 1 405 ? 24.92782 1.88994 0.46318 1.000 14.19983 403 GLN A N 1
ATOM 3233 C CA . GLN A 1 405 ? 25.05637 0.54359 1.03273 1.000 14.42592 403 GLN A CA 1
ATOM 3234 C C . GLN A 1 405 ? 26.22908 0.41982 1.98267 1.000 14.43181 403 GLN A C 1
ATOM 3235 O O . GLN A 1 405 ? 26.24439 -0.48454 2.82850 1.000 15.45884 403 GLN A O 1
ATOM 3241 N N . ARG A 1 406 ? 27.18233 1.33804 1.88718 1.000 13.88385 404 ARG A N 1
ATOM 3242 C CA . ARG A 1 406 ? 28.47443 1.24348 2.54028 1.000 12.84251 404 ARG A CA 1
ATOM 3243 C C . ARG A 1 406 ? 29.06675 2.63738 2.47765 1.000 13.30291 404 ARG A C 1
ATOM 3244 O O . ARG A 1 406 ? 28.89154 3.34069 1.47594 1.000 13.83323 404 ARG A O 1
ATOM 3252 N N . LEU A 1 407 ? 29.75867 3.03331 3.55142 1.000 12.77484 405 LEU A N 1
ATOM 3253 C CA . LEU A 1 407 ? 30.20970 4.40900 3.66364 1.000 12.82033 405 LEU A CA 1
ATOM 3254 C C . LEU A 1 407 ? 31.50864 4.40678 4.47774 1.000 13.05250 405 LEU A C 1
ATOM 3255 O O . LEU A 1 407 ? 31.55847 4.79575 5.64804 1.000 13.92019 405 LEU A O 1
ATOM 3260 N N . ASP A 1 408 ? 32.60295 4.00064 3.82502 1.000 13.47484 406 ASP A N 1
ATOM 3261 C CA . ASP A 1 408 ? 33.91315 3.94872 4.46381 1.000 14.24123 406 ASP A CA 1
ATOM 3262 C C . ASP A 1 408 ? 34.48142 5.35072 4.57496 1.000 14.76168 406 ASP A C 1
ATOM 3263 O O . ASP A 1 408 ? 34.47369 6.12029 3.60976 1.000 14.73364 406 ASP A O 1
ATOM 3268 N N . VAL A 1 409 ? 34.99479 5.66738 5.75241 1.000 14.98063 407 VAL A N 1
ATOM 3269 C CA . VAL A 1 409 ? 35.51923 6.99513 6.03946 1.000 15.05512 407 VAL A CA 1
ATOM 3270 C C . VAL A 1 409 ? 36.86498 6.87444 6.73988 1.000 16.20219 407 VAL A C 1
ATOM 3271 O O . VAL A 1 409 ? 37.22055 5.83571 7.31587 1.000 16.79323 407 VAL A O 1
ATOM 3275 N N . LEU A 1 410 ? 37.60721 7.97931 6.68825 1.000 16.87518 408 LEU A N 1
ATOM 3276 C CA . LEU A 1 410 ? 38.88037 8.15922 7.35992 1.000 17.59428 408 LEU A CA 1
ATOM 3277 C C . LEU A 1 410 ? 38.80563 9.45059 8.14486 1.000 17.17603 408 LEU A C 1
ATOM 3278 O O . LEU A 1 410 ? 37.99543 10.33397 7.86597 1.000 17.42018 408 LEU A O 1
ATOM 3283 N N . TRP A 1 411 ? 39.69531 9.55842 9.11068 1.000 17.34377 409 TRP A N 1
ATOM 3284 C CA . TRP A 1 411 ? 39.89332 10.81712 9.79038 1.000 18.92330 409 TRP A CA 1
ATOM 3285 C C . TRP A 1 411 ? 41.32563 10.86384 10.28727 1.000 19.80483 409 TRP A C 1
ATOM 3286 O O . TRP A 1 411 ? 42.01582 9.84249 10.36395 1.000 20.78811 409 TRP A O 1
ATOM 3297 N N . ASP A 1 412 ? 41.77499 12.07021 10.59295 1.000 21.49534 410 ASP A N 1
ATOM 3298 C CA . ASP A 1 412 ? 43.15683 12.25661 10.98286 1.000 24.06430 410 ASP A CA 1
ATOM 3299 C C . ASP A 1 412 ? 43.25482 12.29758 12.49572 1.000 28.17809 410 ASP A C 1
ATOM 3300 O O . ASP A 1 412 ? 42.25346 12.15172 13.19556 1.000 30.13310 410 ASP A O 1
#

InterPro domains:
  IPR001128 Cytochrome P450 [PF00067] (282-383)
  IPR002397 Cytochrome P450, B-class [PR00359] (136-152)
  IPR002397 Cytochrome P450, B-class [PR00359] (153-168)
  IPR002397 Cytochrome P450, B-class [PR00359] (204-226)
  IPR002397 Cytochrome P450, B-class [PR00359] (286-297)
  IPR002397 Cytochrome P450, B-class [PR00359] (304-331)
  IPR002397 Cytochrome P450, B-class [PR00359] (332-347)
  IPR002397 Cytochrome P450, B-class [PR00359] (353-362)
  IPR036396 Cytochrome P450 superfamily [G3DSA:1.10.630.10] (2-412)
  IPR036396 Cytochrome P450 superfamily [SSF48264] (25-411)